Protein AF-A0AAD2V272-F1 (afdb_monomer_lite)

InterPro domains:
  IPR003060 Pyocin S killer protein [PR01300] (137-158)
  IPR003060 Pyocin S killer protein [PR01300] (370-389)
  IPR003060 Pyocin S killer protein [PR01300] (403-424)
  IPR003060 Pyocin S killer protein [PR01300] (425-444)
  IPR003060 Pyocin S killer protein [PR01300] (487-506)
  IPR003615 HNH nuclease [SM00507] (448-502)
  IPR003615 HNH nuclease [cd00085] (466-505)
  IPR016128 Pyosin/cloacin translocation domain [PF06958] (238-373)
  IPR036302 Pyosin/cloacin translocation domain superfamily [SSF69369] (213-402)
  IPR037146 Colicin/pyocin, DNase domain superfamily [G3DSA:3.90.540.10] (374-508)
  IPR044925 His-Me finger superfamily [SSF54060] (374-505)

Structure (mmCIF, N/CA/C/O backbone):
data_AF-A0AAD2V272-F1
#
_entry.id   AF-A0AAD2V272-F1
#
loop_
_atom_site.group_PDB
_atom_site.id
_atom_site.type_symbol
_atom_site.label_atom_id
_atom_site.label_alt_id
_atom_site.label_comp_id
_atom_site.label_asym_id
_atom_site.label_entity_id
_atom_site.label_seq_id
_atom_site.pdbx_PDB_ins_code
_atom_site.Cartn_x
_atom_site.Cartn_y
_atom_site.Cartn_z
_atom_site.occupancy
_atom_site.B_iso_or_equiv
_atom_site.auth_seq_id
_atom_site.auth_comp_id
_atom_site.auth_asym_id
_atom_site.auth_atom_id
_atom_site.pdbx_PDB_model_num
ATOM 1 N N . MET A 1 1 ? -42.514 -64.499 98.271 1.00 56.19 1 MET A N 1
ATOM 2 C CA . MET A 1 1 ? -41.423 -64.751 97.302 1.00 56.19 1 MET A CA 1
ATOM 3 C C . MET A 1 1 ? -41.951 -64.963 95.883 1.00 56.19 1 MET A C 1
ATOM 5 O O . MET A 1 1 ? -41.380 -64.398 94.965 1.00 56.19 1 MET A O 1
ATOM 9 N N . GLU A 1 2 ? -43.059 -65.684 95.689 1.00 55.78 2 GLU A N 1
ATOM 10 C CA . GLU A 1 2 ? -43.613 -65.995 94.355 1.00 55.78 2 GLU A CA 1
ATOM 11 C C . GLU A 1 2 ? -44.239 -64.784 93.624 1.00 55.78 2 GLU A C 1
ATOM 13 O O . GLU A 1 2 ? -43.937 -64.548 92.457 1.00 55.78 2 GLU A O 1
ATOM 18 N N . ASN A 1 3 ? -44.965 -63.909 94.336 1.00 53.78 3 ASN A N 1
ATOM 19 C CA . ASN A 1 3 ? -45.554 -62.686 93.753 1.00 53.78 3 ASN A CA 1
ATOM 20 C C . ASN A 1 3 ? -44.524 -61.643 93.267 1.00 53.78 3 ASN A C 1
ATOM 22 O O . ASN A 1 3 ? -44.801 -60.905 92.327 1.00 53.78 3 ASN A O 1
ATOM 26 N N . LEU A 1 4 ? -43.330 -61.580 93.871 1.00 57.03 4 LEU A N 1
ATOM 27 C CA . LEU A 1 4 ? -42.259 -60.667 93.433 1.00 57.03 4 LEU A CA 1
ATOM 28 C C . LEU A 1 4 ? -41.545 -61.180 92.173 1.00 57.03 4 LEU A C 1
ATOM 30 O O . LEU A 1 4 ? -41.064 -60.383 91.372 1.00 57.03 4 LEU A O 1
ATOM 34 N N . ARG A 1 5 ? -41.507 -62.504 91.977 1.00 60.62 5 ARG A N 1
ATOM 35 C CA . ARG A 1 5 ? -40.898 -63.140 90.804 1.00 60.62 5 ARG A CA 1
ATOM 36 C C . ARG A 1 5 ? -41.785 -62.996 89.563 1.00 60.62 5 ARG A C 1
ATOM 38 O O . ARG A 1 5 ? -41.278 -62.650 88.504 1.00 60.62 5 ARG A O 1
ATOM 45 N N . LEU A 1 6 ? -43.102 -63.144 89.727 1.00 60.69 6 LEU A N 1
ATOM 46 C CA . LEU A 1 6 ? -44.090 -62.911 88.664 1.00 60.69 6 LEU A CA 1
ATOM 47 C C . LEU A 1 6 ? -44.129 -61.441 88.208 1.00 60.69 6 LEU A C 1
ATOM 49 O O . LEU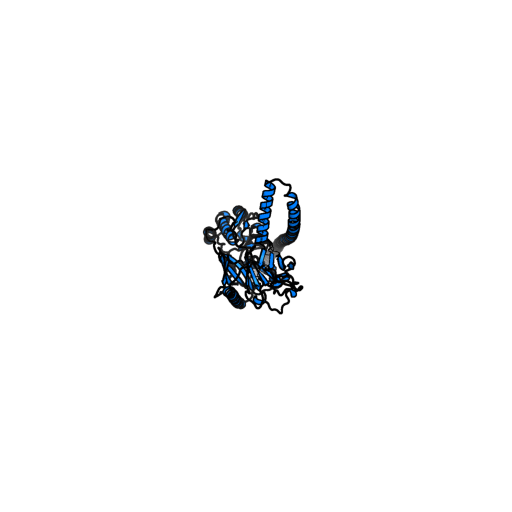 A 1 6 ? -44.208 -61.172 87.014 1.00 60.69 6 LEU A O 1
ATOM 53 N N . ALA A 1 7 ? -44.003 -60.486 89.136 1.00 58.88 7 ALA A N 1
ATOM 54 C CA . ALA A 1 7 ? -43.936 -59.063 88.794 1.00 58.88 7 ALA A CA 1
ATOM 55 C C . ALA A 1 7 ? -42.651 -58.697 88.023 1.00 58.88 7 ALA A C 1
ATOM 57 O O . ALA A 1 7 ? -42.701 -57.901 87.089 1.00 58.88 7 ALA A O 1
ATOM 58 N N . ALA A 1 8 ? -41.507 -59.296 88.377 1.00 63.53 8 ALA A N 1
ATOM 59 C CA . ALA A 1 8 ? -40.249 -59.095 87.656 1.00 63.53 8 ALA A CA 1
ATOM 60 C C . ALA A 1 8 ? -40.278 -59.712 86.244 1.00 63.53 8 ALA A C 1
ATOM 62 O O . ALA A 1 8 ? -39.782 -59.100 85.300 1.00 63.53 8 ALA A O 1
ATOM 63 N N . GLU A 1 9 ? -40.898 -60.885 86.082 1.00 70.81 9 GLU A N 1
ATOM 64 C CA . GLU A 1 9 ? -41.094 -61.509 84.767 1.00 70.81 9 GLU A CA 1
ATOM 65 C C . GLU A 1 9 ? -42.039 -60.696 83.870 1.00 70.81 9 GLU A C 1
ATOM 67 O O . GLU A 1 9 ? -41.784 -60.582 82.672 1.00 70.81 9 GLU A O 1
ATOM 72 N N . GLU A 1 10 ? -43.084 -60.081 84.429 1.00 66.25 10 GLU A N 1
ATOM 73 C CA . GLU A 1 10 ? -43.990 -59.215 83.665 1.00 66.25 10 GLU A CA 1
ATOM 74 C C . GLU A 1 10 ? -43.302 -57.913 83.222 1.00 66.25 10 GLU A C 1
ATOM 76 O O . GLU A 1 10 ? -43.437 -57.502 82.070 1.00 66.25 10 GLU A O 1
ATOM 81 N N . VAL A 1 11 ? -42.483 -57.299 84.084 1.00 69.94 11 VAL A N 1
ATOM 82 C CA . VAL A 1 11 ? -41.683 -56.115 83.716 1.00 69.94 11 VAL A CA 1
ATOM 83 C C . VAL A 1 11 ? -40.680 -56.443 82.607 1.00 69.94 11 VAL A C 1
ATOM 85 O O . VAL A 1 11 ? -40.532 -55.660 81.666 1.00 69.94 11 VAL A O 1
ATOM 88 N N . GLU A 1 12 ? -40.030 -57.607 82.662 1.00 67.94 12 GLU A N 1
ATOM 89 C CA . GLU A 1 12 ? -39.089 -58.025 81.619 1.00 67.94 12 GLU A CA 1
ATOM 90 C C . GLU A 1 12 ? -39.809 -58.354 80.299 1.00 67.94 12 GLU A C 1
ATOM 92 O O . GLU A 1 12 ? -39.348 -57.959 79.226 1.00 67.94 12 GLU A O 1
ATOM 97 N N . ARG A 1 13 ? -41.000 -58.970 80.349 1.00 69.44 13 ARG A N 1
ATOM 98 C CA . ARG A 1 13 ? -41.843 -59.175 79.156 1.00 69.44 13 ARG A CA 1
ATOM 99 C C . ARG A 1 13 ? -42.262 -57.855 78.513 1.00 69.44 13 ARG A C 1
ATOM 101 O O . ARG A 1 13 ? -42.159 -57.722 77.293 1.00 69.44 13 ARG A O 1
ATOM 108 N N . GLN A 1 14 ? -42.674 -56.871 79.312 1.00 62.75 14 GLN A N 1
ATOM 109 C CA . GLN A 1 14 ? -43.023 -55.533 78.823 1.00 62.75 14 GLN A CA 1
ATOM 110 C C . GLN A 1 14 ? -41.809 -54.807 78.233 1.00 62.75 14 GLN A C 1
ATOM 112 O O . GLN A 1 14 ? -41.917 -54.151 77.196 1.00 62.75 14 GLN A O 1
ATOM 117 N N . ARG A 1 15 ? -40.622 -54.964 78.833 1.00 69.75 15 ARG A N 1
ATOM 118 C CA . ARG A 1 15 ? -39.374 -54.406 78.298 1.00 69.75 15 ARG A CA 1
ATOM 119 C C . ARG A 1 15 ? -39.025 -54.999 76.931 1.00 69.75 15 ARG A C 1
ATOM 121 O O . ARG A 1 15 ? -38.669 -54.247 76.024 1.00 69.75 15 ARG A O 1
ATOM 128 N N . ILE A 1 16 ? -39.167 -56.315 76.767 1.00 72.50 16 ILE A N 1
ATOM 129 C CA . ILE A 1 16 ? -38.915 -57.010 75.496 1.00 72.50 16 ILE A CA 1
ATOM 130 C C . ILE A 1 16 ? -39.931 -56.582 74.424 1.00 72.50 16 ILE A C 1
ATOM 132 O O . ILE A 1 16 ? -39.543 -56.309 73.287 1.00 72.50 16 ILE A O 1
ATOM 136 N N . LEU A 1 17 ? -41.215 -56.466 74.777 1.00 63.31 17 LEU A N 1
ATOM 137 C CA . LEU A 1 17 ? -42.268 -55.986 73.871 1.00 63.31 17 LEU A CA 1
ATOM 138 C C . LEU A 1 17 ? -42.027 -54.540 73.414 1.00 63.31 17 LEU A C 1
ATOM 140 O O . LEU A 1 17 ? -42.060 -54.266 72.214 1.00 63.31 17 LEU A O 1
ATOM 144 N N . ASN A 1 18 ? -41.691 -53.639 74.339 1.00 55.66 18 ASN A N 1
ATOM 145 C CA . ASN A 1 18 ? -41.392 -52.243 74.017 1.00 55.66 18 ASN A CA 1
ATOM 146 C C . ASN A 1 18 ? -40.125 -52.099 73.161 1.00 55.66 18 ASN A C 1
ATOM 148 O O . ASN A 1 18 ? -40.110 -51.305 72.220 1.00 55.66 18 ASN A O 1
ATOM 152 N N . ALA A 1 19 ? -39.081 -52.890 73.429 1.00 64.00 19 ALA A N 1
ATOM 153 C CA . ALA A 1 19 ? -37.872 -52.907 72.605 1.00 64.00 19 ALA A CA 1
ATOM 154 C C . ALA A 1 19 ? -38.156 -53.407 71.178 1.00 64.00 19 ALA A C 1
ATO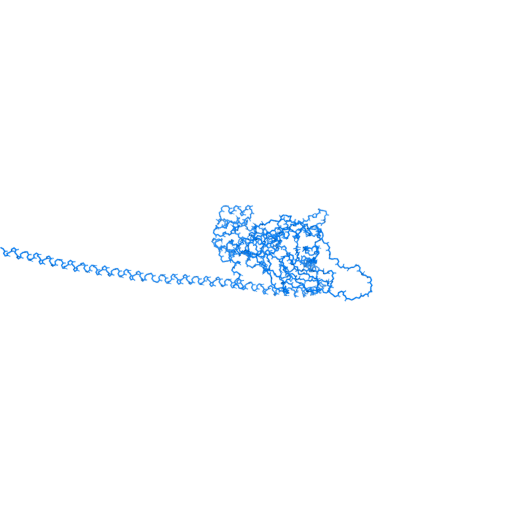M 156 O O . ALA A 1 19 ? -37.621 -52.863 70.211 1.00 64.00 19 ALA A O 1
ATOM 157 N N . ARG A 1 20 ? -39.042 -54.401 71.032 1.00 64.06 20 ARG A N 1
ATOM 158 C CA . ARG A 1 20 ? -39.457 -54.924 69.726 1.00 64.06 20 ARG A CA 1
ATOM 159 C C . ARG A 1 20 ? -40.255 -53.894 68.924 1.00 64.06 20 ARG A C 1
ATOM 161 O O . ARG A 1 20 ? -39.964 -53.704 67.747 1.00 64.06 20 ARG A O 1
ATOM 168 N N . TRP A 1 21 ? -41.191 -53.183 69.552 1.00 48.16 21 TRP A N 1
ATOM 169 C CA . TRP A 1 21 ? -41.924 -52.098 68.890 1.00 48.16 21 TRP A CA 1
ATOM 170 C C . TRP A 1 21 ? -41.030 -50.911 68.525 1.00 48.16 21 TRP A C 1
ATOM 172 O O . TRP A 1 21 ? -41.192 -50.348 67.445 1.00 48.16 21 TRP A O 1
ATOM 182 N N . ALA A 1 22 ? -40.049 -50.563 69.363 1.00 51.25 22 ALA A N 1
ATOM 183 C CA . ALA A 1 22 ? -39.069 -49.527 69.037 1.00 51.25 22 ALA A CA 1
ATOM 184 C C . ALA A 1 22 ? -38.191 -49.917 67.832 1.00 51.25 22 ALA A C 1
ATOM 186 O O . ALA A 1 22 ? -37.941 -49.083 66.962 1.00 51.25 22 ALA A O 1
ATOM 187 N N . ALA A 1 23 ? -37.772 -51.185 67.740 1.00 64.06 23 ALA A N 1
ATOM 188 C CA . ALA A 1 23 ? -37.011 -51.699 66.600 1.00 64.06 23 ALA A CA 1
ATOM 189 C C . ALA A 1 23 ? -37.848 -51.739 65.307 1.00 64.06 23 ALA A C 1
ATOM 191 O O . ALA A 1 23 ? -37.379 -51.305 64.257 1.00 64.06 23 ALA A O 1
ATOM 192 N N . GLU A 1 24 ? -39.105 -52.193 65.380 1.00 63.88 24 GLU A N 1
ATOM 193 C CA . GLU A 1 24 ? -40.027 -52.178 64.234 1.00 63.88 24 GLU A CA 1
ATOM 194 C C . GLU A 1 24 ? -40.341 -50.751 63.761 1.00 63.88 24 GLU A C 1
ATOM 196 O O . GLU A 1 24 ? -40.448 -50.506 62.558 1.00 63.88 24 GLU A O 1
ATOM 201 N N . TRP A 1 25 ? -40.464 -49.794 64.686 1.00 47.00 25 TRP A N 1
ATOM 202 C CA . TRP A 1 25 ? -40.662 -48.385 64.355 1.00 47.00 25 TRP A CA 1
ATOM 203 C C . TRP A 1 25 ? -39.422 -47.778 63.684 1.00 47.00 25 TRP A C 1
ATOM 205 O O . TRP A 1 25 ? -39.548 -47.153 62.632 1.00 47.00 25 TRP A O 1
ATOM 215 N N . ALA A 1 26 ? -38.222 -48.033 64.218 1.00 57.81 26 ALA A N 1
ATOM 216 C CA . ALA A 1 26 ? -36.967 -47.551 63.641 1.00 57.81 26 ALA A CA 1
ATOM 217 C C . ALA A 1 26 ? -36.714 -48.105 62.226 1.00 57.81 26 ALA A C 1
ATOM 219 O O . ALA A 1 26 ? -36.302 -47.356 61.339 1.00 57.81 26 ALA A O 1
ATOM 220 N N . GLU A 1 27 ? -37.017 -49.384 61.981 1.00 65.38 27 GLU A N 1
ATOM 221 C CA . GLU A 1 27 ? -36.860 -49.989 60.652 1.00 65.38 27 GLU A CA 1
ATOM 222 C C . GLU A 1 27 ? -37.877 -49.425 59.646 1.00 65.38 27 GLU A C 1
ATOM 224 O O . GLU A 1 27 ? -37.531 -49.139 58.498 1.00 65.38 27 GLU A O 1
ATOM 229 N N . ARG A 1 28 ? -39.122 -49.161 60.070 1.00 60.97 28 ARG A N 1
ATOM 230 C CA . ARG A 1 28 ? -40.117 -48.477 59.222 1.00 60.97 28 ARG A CA 1
ATOM 231 C C . ARG A 1 28 ? -39.690 -47.056 58.861 1.00 60.97 28 ARG A C 1
ATOM 233 O O . ARG A 1 28 ? -39.880 -46.641 57.716 1.00 60.97 28 ARG A O 1
ATOM 240 N N . GLU A 1 29 ? -39.109 -46.321 59.805 1.00 50.69 29 GLU A N 1
ATOM 241 C CA . GLU A 1 29 ? -38.628 -44.956 59.576 1.00 50.69 29 GLU A CA 1
ATOM 242 C C . GLU A 1 29 ? -37.404 -44.946 58.645 1.00 50.69 29 GLU A C 1
ATOM 244 O O . GLU A 1 29 ? -37.315 -44.115 57.738 1.00 50.69 29 GLU A O 1
ATOM 249 N N . ARG A 1 30 ? -36.506 -45.929 58.787 1.00 64.38 30 ARG A N 1
ATOM 250 C CA . ARG A 1 30 ? -35.370 -46.135 57.882 1.00 64.38 30 ARG A CA 1
ATOM 251 C C . ARG A 1 30 ? -35.830 -46.435 56.454 1.00 64.38 30 ARG A C 1
ATOM 253 O O . ARG A 1 30 ? -35.389 -45.750 55.536 1.00 64.38 30 ARG A O 1
ATOM 260 N N . ILE A 1 31 ? -36.769 -47.366 56.264 1.00 70.12 31 ILE A N 1
ATOM 261 C CA . ILE A 1 31 ? -37.331 -47.691 54.938 1.00 70.12 31 ILE A CA 1
ATOM 262 C C . ILE A 1 31 ? -38.026 -46.468 54.318 1.00 70.12 31 ILE A C 1
ATOM 264 O O . ILE A 1 31 ? -37.907 -46.215 53.116 1.00 70.12 31 ILE A O 1
ATOM 268 N N . ARG A 1 32 ? -38.743 -45.674 55.124 1.00 55.03 32 ARG A N 1
ATOM 269 C CA . ARG A 1 32 ? -39.378 -44.426 54.670 1.00 55.03 32 ARG A CA 1
ATOM 270 C C . ARG A 1 32 ? -38.338 -43.394 54.218 1.00 55.03 32 ARG A C 1
ATOM 272 O O . ARG A 1 32 ? -38.530 -42.758 53.181 1.00 55.03 32 ARG A O 1
ATOM 279 N N . ASN A 1 33 ? -37.243 -43.245 54.960 1.00 52.72 33 ASN A N 1
ATOM 280 C CA . ASN A 1 33 ? -36.159 -42.328 54.610 1.00 52.72 33 ASN A CA 1
ATOM 281 C C . ASN A 1 33 ? -35.384 -42.794 53.373 1.00 52.72 33 ASN A C 1
ATOM 283 O O . ASN A 1 33 ? -35.139 -41.983 52.484 1.00 52.72 33 ASN A O 1
ATOM 287 N N . GLU A 1 34 ? -35.079 -44.088 53.254 1.00 66.12 34 GLU A N 1
ATOM 288 C CA . GLU A 1 34 ? -34.449 -44.668 52.060 1.00 66.12 34 GLU A CA 1
ATOM 289 C C . GLU A 1 34 ? -35.317 -44.448 50.808 1.00 66.12 34 GLU A C 1
ATOM 291 O O . GLU A 1 34 ? -34.803 -44.039 49.766 1.00 66.12 34 GLU A O 1
ATOM 296 N N . ARG A 1 35 ? -36.647 -44.598 50.918 1.00 64.38 35 ARG A N 1
ATOM 297 C CA . ARG A 1 35 ? -37.580 -44.270 49.824 1.00 64.38 35 ARG A CA 1
ATOM 298 C C . ARG A 1 35 ? -37.565 -42.790 49.448 1.00 64.38 35 ARG A C 1
ATOM 300 O O . ARG A 1 35 ? -37.510 -42.488 48.261 1.00 64.38 35 ARG A O 1
ATOM 307 N N . ARG A 1 36 ? -37.561 -41.868 50.420 1.00 49.72 36 ARG A N 1
ATOM 308 C CA . ARG A 1 36 ? -37.464 -40.422 50.134 1.00 49.72 36 ARG A CA 1
ATOM 309 C C . ARG A 1 36 ? -36.148 -40.060 49.453 1.00 49.72 36 ARG A C 1
ATOM 311 O O . ARG A 1 36 ? -36.149 -39.247 48.535 1.00 49.72 36 ARG A O 1
ATOM 318 N N . VAL A 1 37 ? -35.034 -40.657 49.875 1.00 56.91 37 VAL A N 1
ATOM 319 C CA . VAL A 1 37 ? -33.722 -40.433 49.246 1.00 56.91 37 VAL A CA 1
ATOM 320 C C . VAL A 1 37 ? -33.712 -40.972 47.813 1.00 56.91 37 VAL A C 1
ATOM 322 O O . VAL A 1 37 ? -33.253 -40.276 46.909 1.00 56.91 37 VAL A O 1
ATOM 325 N N . ALA A 1 38 ? -34.289 -42.154 47.576 1.00 65.75 38 ALA A N 1
ATOM 326 C CA . ALA A 1 38 ? -34.426 -42.720 46.235 1.00 65.75 38 ALA A CA 1
ATOM 327 C C . ALA A 1 38 ? -35.348 -41.881 45.328 1.00 65.75 38 ALA A C 1
ATOM 329 O O . ALA A 1 38 ? -35.028 -41.669 44.160 1.00 65.75 38 ALA A O 1
ATOM 330 N N . GLU A 1 39 ? -36.456 -41.347 45.851 1.00 57.41 39 GLU A N 1
ATOM 331 C CA . GLU A 1 39 ? -37.351 -40.448 45.109 1.00 57.41 39 GLU A CA 1
ATOM 332 C C . GLU A 1 39 ? -36.678 -39.121 44.750 1.00 57.41 39 GLU A C 1
ATOM 334 O O . GLU A 1 39 ? -36.816 -38.659 43.616 1.00 57.41 39 GLU A O 1
ATOM 339 N N . ILE A 1 40 ? -35.913 -38.530 45.675 1.00 51.03 40 ILE A N 1
ATOM 340 C CA . ILE A 1 40 ? -35.145 -37.303 45.423 1.00 51.03 40 ILE A CA 1
ATOM 341 C C . ILE A 1 40 ? -34.057 -37.562 44.376 1.00 51.03 40 ILE A C 1
ATOM 343 O O . ILE A 1 40 ? -33.918 -36.763 43.453 1.00 51.03 40 ILE A O 1
ATOM 347 N N . ALA A 1 41 ? -33.342 -38.687 44.453 1.00 59.91 41 ALA A N 1
ATOM 348 C CA . ALA A 1 41 ? -32.341 -39.065 43.455 1.00 59.91 41 ALA A CA 1
ATOM 349 C C . ALA A 1 41 ? -32.971 -39.310 42.070 1.00 59.91 41 ALA A C 1
ATOM 351 O O . ALA A 1 41 ? -32.468 -38.815 41.061 1.00 59.91 41 ALA A O 1
ATOM 352 N N . ALA A 1 42 ? -34.118 -39.995 42.010 1.00 63.84 42 ALA A N 1
ATOM 353 C CA . ALA A 1 42 ? -34.855 -40.233 40.769 1.00 63.84 42 ALA A CA 1
ATOM 354 C C . ALA A 1 42 ? -35.468 -38.947 40.186 1.00 63.84 42 ALA A C 1
ATOM 356 O O . ALA A 1 42 ? -35.604 -38.809 38.970 1.00 63.84 42 ALA A O 1
ATOM 357 N N . TRP A 1 43 ? -35.872 -37.996 41.031 1.00 55.94 43 TRP A N 1
ATOM 358 C CA . TRP A 1 43 ? -36.306 -36.670 40.596 1.00 55.94 43 TRP A CA 1
ATOM 359 C C . TRP A 1 43 ? -35.118 -35.843 40.087 1.00 55.94 43 TRP A C 1
ATOM 361 O O . TRP A 1 43 ? -35.189 -35.305 38.987 1.00 55.94 43 TRP A O 1
ATOM 371 N N . GLN A 1 44 ? -33.987 -35.826 40.799 1.00 48.78 44 GLN A N 1
ATOM 372 C CA . GLN A 1 44 ? -32.766 -35.148 40.353 1.00 48.78 44 GLN A CA 1
ATOM 373 C C . GLN A 1 44 ? -32.269 -35.690 39.008 1.00 48.78 44 GLN A C 1
ATOM 375 O O . GLN A 1 44 ? -31.962 -34.890 38.128 1.00 48.78 44 GLN A O 1
ATOM 380 N N . GLN A 1 45 ? -32.269 -37.011 38.794 1.00 56.22 45 GLN A N 1
ATOM 381 C CA . GLN A 1 45 ? -31.931 -37.610 37.494 1.00 56.22 45 GLN A CA 1
ATOM 382 C C . GLN A 1 45 ? -32.919 -37.203 36.387 1.00 56.22 45 GLN A C 1
ATOM 384 O O . GLN A 1 45 ? -32.489 -36.819 35.301 1.00 56.22 45 GLN A O 1
ATOM 389 N N . ARG A 1 46 ? -34.232 -37.188 36.671 1.00 56.97 46 ARG A N 1
ATOM 390 C CA . ARG A 1 46 ? -35.270 -36.752 35.715 1.00 56.97 46 ARG A CA 1
ATOM 391 C C . ARG A 1 46 ? -35.203 -35.269 35.351 1.00 56.97 46 ARG A C 1
ATOM 393 O O . ARG A 1 46 ? -35.624 -34.918 34.259 1.00 56.97 46 ARG A O 1
ATOM 400 N N . VAL A 1 47 ? -34.701 -34.405 36.232 1.00 48.81 47 VAL A N 1
ATOM 401 C CA . VAL A 1 47 ? -34.621 -32.951 35.987 1.00 48.81 47 VAL A CA 1
ATOM 402 C C . VAL A 1 47 ? -33.273 -32.540 35.376 1.00 48.81 47 VAL A C 1
ATOM 404 O O . VAL A 1 47 ? -33.214 -31.569 34.625 1.00 48.81 47 VAL A O 1
ATOM 407 N N . THR A 1 48 ? -32.189 -33.274 35.653 1.00 48.44 48 THR A N 1
ATOM 408 C CA . THR A 1 48 ? -30.837 -32.963 35.143 1.00 48.44 48 THR A CA 1
ATOM 409 C C . THR A 1 48 ? -30.547 -33.546 33.760 1.00 48.44 48 THR A C 1
ATOM 411 O O . THR A 1 48 ? -29.915 -32.869 32.955 1.00 48.44 48 THR A O 1
ATOM 414 N N . HIS A 1 49 ? -31.020 -34.759 33.445 1.00 53.16 49 HIS A N 1
ATOM 415 C CA . HIS A 1 49 ? -30.740 -35.399 32.149 1.00 53.16 49 HIS A CA 1
ATOM 416 C C . HIS A 1 49 ? -31.393 -34.693 30.941 1.00 53.16 49 HIS A C 1
ATOM 418 O O . HIS A 1 49 ? -30.706 -34.515 29.934 1.00 53.16 49 HIS A O 1
ATOM 424 N N . PRO A 1 50 ? -32.659 -34.227 31.001 1.00 50.38 50 PRO A N 1
ATOM 425 C CA . PRO A 1 50 ? -33.260 -33.485 29.894 1.00 50.38 50 PRO A CA 1
ATOM 426 C C . PRO A 1 50 ? -32.631 -32.102 29.712 1.00 50.38 50 PRO A C 1
ATOM 428 O O . PRO A 1 50 ? -32.309 -31.748 28.591 1.00 50.38 50 PRO A O 1
ATOM 431 N N . ARG A 1 51 ? -32.363 -31.358 30.799 1.00 45.41 51 ARG A N 1
ATOM 432 C CA . ARG A 1 51 ? -31.769 -30.008 30.720 1.00 45.41 51 ARG A CA 1
ATOM 433 C C . ARG A 1 51 ? -30.368 -30.003 30.106 1.00 45.41 51 ARG A C 1
ATOM 435 O O . ARG A 1 51 ? -30.086 -29.182 29.250 1.00 45.41 51 ARG A O 1
ATOM 442 N N . LEU A 1 52 ? -29.506 -30.952 30.476 1.00 49.88 52 LEU A N 1
ATOM 443 C CA . LEU A 1 52 ? -28.155 -31.040 29.903 1.00 49.88 52 LEU A CA 1
ATOM 444 C C . LEU A 1 52 ? -28.151 -31.477 28.428 1.00 49.88 52 LEU A C 1
ATOM 446 O O . LEU A 1 52 ? -27.213 -31.150 27.710 1.00 49.88 52 LEU A O 1
ATOM 450 N N . THR A 1 53 ? -29.175 -32.206 27.970 1.00 50.81 53 THR A N 1
ATOM 451 C CA . THR A 1 53 ? -29.273 -32.670 26.576 1.00 50.81 53 THR A CA 1
ATOM 452 C C . THR A 1 53 ? -29.978 -31.662 25.672 1.00 50.81 53 THR A C 1
ATOM 454 O O . THR A 1 53 ? -29.542 -31.497 24.538 1.00 50.81 53 THR A O 1
ATOM 457 N N . THR A 1 54 ? -30.986 -30.930 26.163 1.00 51.34 54 THR A N 1
ATOM 458 C CA . THR A 1 54 ? -31.623 -29.831 25.419 1.00 51.34 54 THR A CA 1
ATOM 459 C C . THR A 1 54 ? -30.744 -28.591 25.358 1.00 51.34 54 THR A C 1
ATOM 461 O O . THR A 1 54 ? -30.598 -28.046 24.275 1.00 51.34 54 THR A O 1
ATOM 464 N N . ASP A 1 55 ? -30.078 -28.195 26.449 1.00 52.72 55 ASP A N 1
ATOM 465 C CA . ASP A 1 55 ? -29.224 -26.998 26.444 1.00 52.72 55 ASP A CA 1
ATOM 466 C C . ASP A 1 55 ? -27.964 -27.224 25.599 1.00 52.72 55 ASP A C 1
ATOM 468 O O . ASP A 1 55 ? -27.532 -26.332 24.875 1.00 52.72 55 ASP A O 1
ATOM 472 N N . ALA A 1 56 ? -27.389 -28.434 25.629 1.00 49.75 56 ALA A N 1
ATOM 473 C CA . ALA A 1 56 ? -26.279 -28.778 24.749 1.00 49.75 56 ALA A CA 1
ATOM 474 C C . ALA A 1 56 ? -26.739 -28.885 23.290 1.00 49.75 56 ALA A C 1
ATOM 476 O O . ALA A 1 56 ? -26.065 -28.346 22.423 1.00 49.75 56 ALA A O 1
ATOM 477 N N . ALA A 1 57 ? -27.871 -29.537 22.994 1.00 51.62 57 ALA A N 1
ATOM 478 C CA . ALA A 1 57 ? -28.374 -29.645 21.623 1.00 51.62 57 ALA A CA 1
ATOM 479 C C . ALA A 1 57 ? -28.797 -28.287 21.044 1.00 51.62 57 ALA A C 1
ATOM 481 O O . ALA A 1 57 ? -28.502 -28.028 19.885 1.00 51.62 57 ALA A O 1
ATOM 482 N N . GLU A 1 58 ? -29.417 -27.401 21.827 1.00 51.53 58 GLU A N 1
ATOM 483 C CA . GLU A 1 58 ? -29.717 -26.025 21.416 1.00 51.53 58 GLU A CA 1
ATOM 484 C C . GLU A 1 58 ? -28.443 -25.194 21.264 1.00 51.53 58 GLU A C 1
ATOM 486 O O . GLU A 1 58 ? -28.325 -24.469 20.285 1.00 51.53 58 GLU A O 1
ATOM 491 N N . GLN A 1 59 ? -27.444 -25.333 22.142 1.00 49.97 59 GLN A N 1
ATOM 492 C CA . GLN A 1 59 ? -26.143 -24.680 21.950 1.00 49.97 59 GLN A CA 1
ATOM 493 C C . GLN A 1 59 ? -25.406 -25.202 20.716 1.00 49.97 59 GLN A C 1
ATOM 495 O O . GLN A 1 59 ? -24.810 -24.409 19.995 1.00 49.97 59 GLN A O 1
ATOM 500 N N . TRP A 1 60 ? -25.454 -26.507 20.446 1.00 46.44 60 TRP A N 1
ATOM 501 C CA . TRP A 1 60 ? -24.909 -27.097 19.226 1.00 46.44 60 TRP A CA 1
ATOM 502 C C . TRP A 1 60 ? -25.684 -26.629 18.001 1.00 46.44 60 TRP A C 1
ATOM 504 O O . TRP A 1 60 ? -25.045 -26.277 17.025 1.00 46.44 60 TRP A O 1
ATOM 514 N N . ARG A 1 61 ? -27.017 -26.534 18.057 1.00 51.75 61 ARG A N 1
ATOM 515 C CA . ARG A 1 61 ? -27.842 -26.044 16.947 1.00 51.75 61 ARG A CA 1
ATOM 516 C C . ARG A 1 61 ? -27.646 -24.552 16.695 1.00 51.75 61 ARG A C 1
ATOM 518 O O . ARG A 1 61 ? -27.541 -24.170 15.547 1.00 51.75 61 ARG A O 1
ATOM 525 N N . ILE A 1 62 ? -27.538 -23.724 17.734 1.00 51.44 62 ILE A N 1
ATOM 526 C CA . ILE A 1 62 ? -27.214 -22.292 17.616 1.00 51.44 62 ILE A CA 1
ATOM 527 C C . ILE A 1 62 ? -25.793 -22.122 17.083 1.00 51.44 62 ILE A C 1
ATOM 529 O O . ILE A 1 62 ? -25.557 -21.261 16.248 1.00 51.44 62 ILE A O 1
ATOM 533 N N . LYS A 1 63 ? -24.840 -22.943 17.538 1.00 44.75 63 LYS A N 1
ATOM 534 C CA . LYS A 1 63 ? -23.459 -22.907 17.054 1.00 44.75 63 LYS A CA 1
ATOM 535 C C . LYS A 1 63 ? -23.349 -23.393 15.611 1.00 44.75 63 LYS A C 1
ATOM 537 O O . LYS A 1 63 ? -22.575 -22.813 14.871 1.00 44.75 63 LYS A O 1
ATOM 542 N N . ASP A 1 64 ? -24.113 -24.406 15.219 1.00 45.00 64 ASP A N 1
ATOM 543 C CA . ASP A 1 64 ? -24.191 -24.938 13.854 1.00 45.00 64 ASP A CA 1
ATOM 544 C C . ASP A 1 64 ? -24.950 -23.977 12.926 1.00 45.00 64 ASP A C 1
ATOM 546 O O . ASP A 1 64 ? -24.489 -23.706 11.828 1.00 45.00 64 ASP A O 1
ATOM 550 N N . GLU A 1 65 ? -26.034 -23.345 13.389 1.00 46.88 65 GLU A N 1
ATOM 551 C CA . GLU A 1 65 ? -26.730 -22.246 12.696 1.00 46.88 65 GLU A CA 1
ATOM 552 C C . GLU A 1 65 ? -25.828 -21.007 12.554 1.00 46.88 65 GLU A C 1
ATOM 554 O O . GLU A 1 65 ? -25.848 -20.350 11.520 1.00 46.88 65 GLU A O 1
ATOM 559 N N . GLN A 1 66 ? -24.994 -20.693 13.552 1.00 44.34 66 GLN A N 1
ATOM 560 C CA . GLN A 1 66 ? -23.986 -19.631 13.458 1.00 44.34 66 GLN A CA 1
ATOM 561 C C . GLN A 1 66 ? -22.836 -20.008 12.525 1.00 44.34 66 GLN A C 1
ATOM 563 O O . GLN A 1 66 ? -22.419 -19.165 11.741 1.00 44.34 66 GLN A O 1
ATOM 568 N N . LEU A 1 67 ? -22.354 -21.255 12.564 1.00 40.53 67 LEU A N 1
ATOM 569 C CA . LEU A 1 67 ? -21.301 -21.742 11.673 1.00 40.53 67 LEU A CA 1
ATOM 570 C C . LEU A 1 67 ? -21.788 -21.743 10.223 1.00 40.53 67 LEU A C 1
ATOM 572 O O . LEU A 1 67 ? -21.108 -21.224 9.354 1.00 40.53 67 LEU A O 1
ATOM 576 N N . THR A 1 68 ? -23.001 -22.239 9.977 1.00 41.16 68 THR A N 1
ATOM 577 C CA . THR A 1 68 ? -23.632 -22.240 8.651 1.00 41.16 68 THR A CA 1
ATOM 578 C C . THR A 1 68 ? -23.985 -20.831 8.183 1.00 41.16 68 THR A C 1
ATOM 580 O O . THR A 1 68 ? -23.877 -20.552 6.993 1.00 41.16 68 THR A O 1
ATOM 583 N N . PHE A 1 69 ? -24.346 -19.909 9.082 1.00 40.19 69 PHE A N 1
ATOM 584 C CA . PHE A 1 69 ? -24.509 -18.492 8.746 1.00 40.19 69 PHE A CA 1
ATOM 585 C C . PHE A 1 69 ? -23.167 -17.813 8.429 1.00 40.19 69 PHE A C 1
ATOM 587 O O . PHE A 1 69 ? -23.089 -17.063 7.460 1.00 40.19 69 PHE A O 1
ATOM 594 N N . GLU A 1 70 ? -22.103 -18.083 9.190 1.00 42.47 70 GLU A N 1
ATOM 595 C CA . GLU A 1 70 ? -20.743 -17.588 8.928 1.00 42.47 70 GLU A CA 1
ATOM 596 C C . GLU A 1 70 ? -20.168 -18.164 7.630 1.00 42.47 70 GLU A C 1
ATOM 598 O O . GLU A 1 70 ? -19.589 -17.420 6.843 1.00 42.47 70 GLU A O 1
ATOM 603 N N . GLU A 1 71 ? -20.373 -19.453 7.366 1.00 45.94 71 GLU A N 1
ATOM 604 C CA . GLU A 1 71 ? -19.996 -20.127 6.124 1.00 45.94 71 GLU A CA 1
ATOM 605 C C . GLU A 1 71 ? -20.805 -19.588 4.948 1.00 45.94 71 GLU A C 1
ATOM 607 O O . GLU A 1 71 ? -20.219 -19.235 3.934 1.00 45.94 71 GLU A O 1
ATOM 612 N N . ALA A 1 72 ? -22.125 -19.431 5.074 1.00 43.72 72 ALA A N 1
ATOM 613 C CA . ALA A 1 72 ? -22.953 -18.829 4.030 1.00 43.72 72 ALA A CA 1
ATOM 614 C C . ALA A 1 72 ? -22.567 -17.367 3.767 1.00 43.72 72 ALA A C 1
ATOM 616 O O . ALA A 1 72 ? -22.587 -16.918 2.623 1.00 43.72 72 ALA A O 1
ATOM 617 N N . LYS A 1 73 ? -22.169 -16.624 4.805 1.00 42.44 73 LYS A N 1
ATOM 618 C CA . LYS A 1 73 ? -21.664 -15.252 4.702 1.00 42.44 73 LYS A CA 1
ATOM 619 C C . LYS A 1 73 ? -20.281 -15.219 4.048 1.00 42.44 73 LYS A C 1
ATOM 621 O O . LYS A 1 73 ? -20.056 -14.386 3.177 1.00 42.44 73 LYS A O 1
ATOM 626 N N . TRP A 1 74 ? -19.377 -16.133 4.398 1.00 44.69 74 TRP A N 1
ATOM 627 C CA . TRP A 1 74 ? -18.073 -16.283 3.746 1.00 44.69 74 TRP A CA 1
ATOM 628 C C . TRP A 1 74 ? -18.231 -16.685 2.281 1.00 44.69 74 TRP A C 1
ATOM 630 O O . TRP A 1 74 ? -17.658 -16.035 1.421 1.00 44.69 74 TRP A O 1
ATOM 640 N N . GLN A 1 75 ? -19.089 -17.658 1.980 1.00 43.97 75 GLN A N 1
ATOM 641 C CA . GLN A 1 75 ? -19.449 -18.060 0.620 1.00 43.97 75 GLN A CA 1
ATOM 642 C C . GLN A 1 75 ? -20.102 -16.909 -0.146 1.00 43.97 75 GLN A C 1
ATOM 644 O O . GLN A 1 75 ? -19.809 -16.725 -1.317 1.00 43.97 75 GLN A O 1
ATOM 649 N N . PHE A 1 76 ? -20.937 -16.087 0.495 1.00 42.78 76 PHE A N 1
ATOM 650 C CA . PHE A 1 76 ? -21.494 -14.880 -0.115 1.00 42.78 76 PHE A CA 1
ATOM 651 C C . PHE A 1 76 ? -20.407 -13.848 -0.447 1.00 42.78 76 PHE A C 1
ATOM 653 O O . PHE A 1 76 ? -20.450 -13.259 -1.523 1.00 42.78 76 PHE A O 1
ATOM 660 N N . TYR A 1 77 ? -19.424 -13.633 0.433 1.00 44.84 77 TYR A N 1
ATOM 661 C CA . TYR A 1 77 ? -18.324 -12.692 0.193 1.00 44.84 77 TYR A CA 1
ATOM 662 C C . TYR A 1 77 ? -17.277 -13.220 -0.789 1.00 44.84 77 TYR A C 1
ATOM 664 O O . TYR A 1 77 ? -16.813 -12.454 -1.622 1.00 44.84 77 TYR A O 1
ATOM 672 N N . GLU A 1 78 ? -16.948 -14.508 -0.745 1.00 46.00 78 GLU A N 1
ATOM 673 C CA . GLU A 1 78 ? -16.062 -15.177 -1.698 1.00 46.00 78 GLU A CA 1
ATOM 674 C C . GLU A 1 78 ? -16.739 -15.282 -3.067 1.00 46.00 78 GLU A C 1
ATOM 676 O O . GLU A 1 78 ? -16.125 -14.982 -4.082 1.00 46.00 78 GLU A O 1
ATOM 681 N N . SER A 1 79 ? -18.043 -15.575 -3.109 1.00 45.94 79 SER A N 1
ATOM 682 C CA . SER A 1 79 ? -18.854 -15.466 -4.323 1.00 45.94 79 SER A CA 1
ATOM 683 C C . SER A 1 79 ? -18.904 -14.026 -4.815 1.00 45.94 79 SER A C 1
ATOM 685 O O . SER A 1 79 ? -18.726 -13.808 -6.003 1.00 45.94 79 SER A O 1
ATOM 687 N N . LYS A 1 80 ? -19.049 -13.021 -3.941 1.00 44.72 80 LYS A N 1
ATOM 688 C CA . LYS A 1 80 ? -18.906 -11.615 -4.342 1.00 44.72 80 LYS A CA 1
ATOM 689 C C . LYS A 1 80 ? -17.503 -11.290 -4.844 1.00 44.72 80 LYS A C 1
ATOM 691 O O . LYS A 1 80 ? -17.410 -10.496 -5.770 1.00 44.72 80 LYS A O 1
ATOM 696 N N . ARG A 1 81 ? -16.440 -11.873 -4.279 1.00 50.97 81 ARG A N 1
ATOM 697 C CA . ARG A 1 81 ? -15.054 -11.695 -4.735 1.00 50.97 81 ARG A CA 1
ATOM 698 C C . ARG A 1 81 ? -14.869 -12.297 -6.121 1.00 50.97 81 ARG A C 1
ATOM 700 O O . ARG A 1 81 ? -14.398 -11.600 -7.002 1.00 50.97 81 ARG A O 1
ATOM 707 N N . LEU A 1 82 ? -15.317 -13.534 -6.326 1.00 49.03 82 LEU A N 1
ATOM 708 C CA . LEU A 1 82 ? -15.273 -14.243 -7.605 1.00 49.03 82 LEU A CA 1
ATOM 709 C C . LEU A 1 82 ? -16.149 -13.559 -8.658 1.00 49.03 82 LEU A C 1
ATOM 711 O O . LEU A 1 82 ? -15.693 -13.339 -9.769 1.00 49.03 82 LEU A O 1
ATOM 715 N N . ILE A 1 83 ? -17.365 -13.136 -8.303 1.00 48.81 83 ILE A N 1
ATOM 716 C CA . ILE A 1 83 ? -18.244 -12.347 -9.177 1.00 48.81 83 ILE A CA 1
ATOM 717 C C . ILE A 1 83 ? -17.602 -10.993 -9.480 1.00 48.81 83 ILE A C 1
ATOM 719 O O . ILE A 1 83 ? -17.683 -10.545 -10.613 1.00 48.81 83 ILE A O 1
ATOM 723 N N . ALA A 1 84 ? -16.951 -10.335 -8.517 1.00 46.59 84 ALA A N 1
ATOM 724 C CA . ALA A 1 84 ? -16.232 -9.087 -8.758 1.00 46.59 84 ALA A CA 1
ATOM 725 C C . ALA A 1 84 ? -14.986 -9.300 -9.625 1.00 46.59 84 ALA A C 1
ATOM 727 O O . ALA A 1 84 ? -14.691 -8.444 -10.445 1.00 46.59 84 ALA A O 1
ATOM 728 N N . GLU A 1 85 ? -14.279 -10.420 -9.488 1.00 46.50 85 GLU A N 1
ATOM 729 C CA . GLU A 1 85 ? -13.100 -10.789 -10.275 1.00 46.50 85 GLU A CA 1
ATOM 730 C C . GLU A 1 85 ? -13.481 -11.161 -11.715 1.00 46.50 85 GLU A C 1
ATOM 732 O O . GLU A 1 85 ? -12.870 -10.690 -12.673 1.00 46.50 85 GLU A O 1
ATOM 737 N N . GLU A 1 86 ? -14.560 -11.919 -11.888 1.00 46.28 86 GLU A N 1
ATOM 738 C CA . GLU A 1 86 ? -15.097 -12.317 -13.187 1.00 46.28 86 GLU A CA 1
ATOM 739 C C . GLU A 1 86 ? -15.794 -11.140 -13.885 1.00 46.28 86 GLU A C 1
ATOM 741 O O . GLU A 1 86 ? -15.537 -10.885 -15.061 1.00 46.28 86 GLU A O 1
ATOM 746 N N . ALA A 1 87 ? -16.564 -10.329 -13.150 1.00 46.72 87 ALA A N 1
ATOM 747 C CA . ALA A 1 87 ? -17.086 -9.056 -13.641 1.00 46.72 87 ALA A CA 1
ATOM 748 C C . ALA A 1 87 ? -15.965 -8.047 -13.906 1.00 46.72 87 ALA A C 1
ATOM 750 O O . ALA A 1 87 ? -16.124 -7.216 -14.789 1.00 46.72 87 ALA A O 1
ATOM 751 N N . LYS A 1 88 ? -14.826 -8.112 -13.201 1.00 48.56 88 LYS A N 1
ATOM 752 C CA . LYS A 1 88 ? -13.639 -7.289 -13.476 1.00 48.56 88 LYS A CA 1
ATOM 753 C C . LYS A 1 88 ? -12.984 -7.718 -14.780 1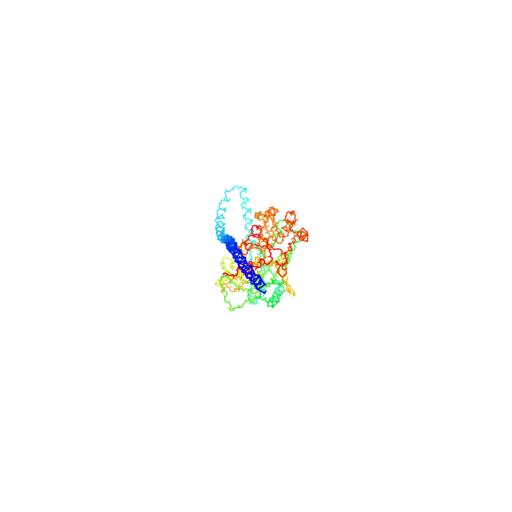.00 48.56 88 LYS A C 1
ATOM 755 O O . LYS A 1 88 ? -12.660 -6.844 -15.573 1.00 48.56 88 LYS A O 1
ATOM 760 N N . LEU A 1 89 ? -12.821 -9.015 -15.036 1.00 48.88 89 LEU A N 1
ATOM 761 C CA . LEU A 1 89 ? -12.286 -9.525 -16.303 1.00 48.88 89 LEU A CA 1
ATOM 762 C C . LEU A 1 89 ? -13.230 -9.229 -17.473 1.00 48.88 89 LEU A C 1
ATOM 764 O O . LEU A 1 89 ? -12.773 -8.772 -18.519 1.00 48.88 89 LEU A O 1
ATOM 768 N N . GLN A 1 90 ? -14.538 -9.404 -17.275 1.00 45.75 90 GLN A N 1
ATOM 769 C CA . GLN A 1 90 ? -15.550 -9.046 -18.266 1.00 45.75 90 GLN A CA 1
ATOM 770 C C . GLN A 1 90 ? -15.624 -7.535 -18.469 1.00 45.75 90 GLN A C 1
ATOM 772 O O . GLN A 1 90 ? -15.573 -7.109 -19.608 1.00 45.75 90 GLN A O 1
ATOM 777 N N . GLN A 1 91 ? -15.621 -6.701 -17.425 1.00 46.31 91 GLN A N 1
ATOM 778 C CA . GLN A 1 91 ? -15.576 -5.244 -17.582 1.00 46.31 91 GLN A CA 1
ATOM 779 C C . GLN A 1 91 ? -14.263 -4.752 -18.174 1.00 46.31 91 GLN A C 1
ATOM 781 O O . GLN A 1 91 ? -14.291 -3.736 -18.853 1.00 46.31 91 GLN A O 1
ATOM 786 N N . LEU A 1 92 ? -13.115 -5.381 -17.905 1.00 46.62 92 LEU A N 1
ATOM 787 C CA . LEU A 1 92 ? -11.842 -4.994 -18.520 1.00 46.62 92 LEU A CA 1
ATOM 788 C C . LEU A 1 92 ? -11.833 -5.347 -19.998 1.00 46.62 92 LEU A C 1
ATOM 790 O O . LEU A 1 92 ? -11.398 -4.526 -20.798 1.00 46.62 92 LEU A O 1
ATOM 794 N N . GLU A 1 93 ? -12.330 -6.525 -20.362 1.00 44.56 93 GLU A N 1
ATOM 795 C CA . GLU A 1 93 ? -12.379 -6.962 -21.752 1.00 44.56 93 GLU A CA 1
ATOM 796 C C . GLU A 1 93 ? -13.488 -6.244 -22.527 1.00 44.56 93 GLU A C 1
ATOM 798 O O . GLU A 1 93 ? -13.223 -5.711 -23.599 1.00 44.56 93 GLU A O 1
ATOM 803 N N . GLU A 1 94 ? -14.684 -6.102 -21.956 1.00 46.31 94 GLU A N 1
ATOM 804 C CA . GLU A 1 94 ? -15.758 -5.267 -22.491 1.00 46.31 94 GLU A CA 1
ATOM 805 C C . GLU A 1 94 ? -15.326 -3.811 -22.530 1.00 46.31 94 GLU A C 1
ATOM 807 O O . GLU A 1 94 ? -15.465 -3.209 -23.572 1.00 46.31 94 GLU A O 1
ATOM 812 N N . ARG A 1 95 ? -14.708 -3.209 -21.506 1.00 46.25 95 ARG A N 1
ATOM 813 C CA . ARG A 1 95 ? -14.187 -1.836 -21.651 1.00 46.25 95 ARG A CA 1
ATOM 814 C C . ARG A 1 95 ? -13.072 -1.765 -22.672 1.00 46.25 95 ARG A C 1
ATOM 816 O O . ARG A 1 95 ? -13.027 -0.778 -23.382 1.00 46.25 95 ARG A O 1
ATOM 823 N N . ARG A 1 96 ? -12.178 -2.741 -22.799 1.00 47.31 96 ARG A N 1
ATOM 824 C CA . ARG A 1 96 ? -11.136 -2.717 -23.837 1.00 47.31 96 ARG A CA 1
ATOM 825 C C . ARG A 1 96 ? -11.760 -2.752 -25.234 1.00 47.31 96 ARG A C 1
ATOM 827 O O . ARG A 1 96 ? -11.396 -1.940 -26.077 1.00 47.31 96 ARG A O 1
ATOM 834 N N . ILE A 1 97 ? -12.728 -3.641 -25.446 1.00 45.09 97 ILE A N 1
ATOM 835 C CA . ILE A 1 97 ? -13.447 -3.839 -26.711 1.00 45.09 97 ILE A CA 1
ATOM 836 C C . ILE A 1 97 ? -14.387 -2.664 -27.008 1.00 45.09 97 ILE A C 1
ATOM 838 O O . ILE A 1 97 ? -14.350 -2.115 -28.101 1.00 45.09 97 ILE A O 1
ATOM 842 N N . THR A 1 98 ? -15.186 -2.241 -26.037 1.00 39.69 98 THR A N 1
ATOM 843 C CA . THR A 1 98 ? -16.139 -1.130 -26.102 1.00 39.69 98 THR A CA 1
ATOM 844 C C . THR A 1 98 ? -15.416 0.208 -26.200 1.00 39.69 98 THR A C 1
ATOM 846 O O . THR A 1 98 ? -15.787 1.000 -27.041 1.00 39.69 98 THR A O 1
ATOM 849 N N . THR A 1 99 ? -14.311 0.454 -25.488 1.00 45.59 99 THR A N 1
ATOM 850 C CA . THR A 1 99 ? -13.528 1.699 -25.661 1.00 45.59 99 THR A CA 1
ATOM 851 C C . THR A 1 99 ? -12.874 1.757 -27.041 1.00 45.59 99 THR A C 1
ATOM 853 O O . THR A 1 99 ? -12.796 2.833 -27.620 1.00 45.59 99 THR A O 1
ATOM 856 N N . GLU A 1 100 ? -12.423 0.627 -27.595 1.00 47.12 100 GLU A N 1
ATOM 857 C CA . GLU A 1 100 ? -11.866 0.570 -28.953 1.00 47.12 100 GLU A CA 1
ATOM 858 C C . GLU A 1 100 ? -12.963 0.724 -30.027 1.00 47.12 100 GLU A C 1
ATOM 860 O O . GLU A 1 100 ? -12.799 1.508 -30.960 1.00 47.12 100 GLU A O 1
ATOM 865 N N . LEU A 1 101 ? -14.107 0.041 -29.885 1.00 44.88 101 LEU A N 1
ATOM 866 C CA . LEU A 1 101 ? -15.230 0.083 -30.833 1.00 44.88 101 LEU A CA 1
ATOM 867 C C . LEU A 1 101 ? -16.035 1.386 -30.747 1.00 44.88 101 LEU A C 1
ATOM 869 O O . LEU A 1 101 ? -16.341 1.973 -31.782 1.00 44.88 101 LEU A O 1
ATOM 873 N N . GLU A 1 102 ? -16.336 1.884 -29.547 1.00 43.62 102 GLU A N 1
ATOM 874 C CA . GLU A 1 102 ? -16.973 3.187 -29.345 1.00 43.62 102 GLU A CA 1
ATOM 875 C C . GLU A 1 102 ? -16.063 4.300 -29.851 1.00 43.62 102 GLU A C 1
ATOM 877 O O . GLU A 1 102 ? -16.563 5.185 -30.526 1.00 43.62 102 GLU A O 1
ATOM 882 N N . TRP A 1 103 ? -14.735 4.256 -29.666 1.00 47.84 103 TRP A N 1
ATOM 883 C CA . TRP A 1 103 ? -13.869 5.281 -30.270 1.00 47.84 103 TRP A CA 1
ATOM 884 C C . TRP A 1 103 ? -13.805 5.222 -31.795 1.00 47.84 103 TRP A C 1
ATOM 886 O O . TRP A 1 103 ? -13.610 6.263 -32.428 1.00 47.84 103 TRP A O 1
ATOM 896 N N . GLN A 1 104 ? -13.970 4.045 -32.398 1.00 48.97 104 GLN A N 1
ATOM 897 C CA . GLN A 1 104 ? -14.070 3.903 -33.853 1.00 48.97 104 GLN A CA 1
ATOM 898 C C . GLN A 1 104 ? -15.399 4.480 -34.375 1.00 48.97 104 GLN A C 1
ATOM 900 O O . GLN A 1 104 ? -15.393 5.218 -35.362 1.00 48.97 104 GLN A O 1
ATOM 905 N N . VAL A 1 105 ? -16.514 4.228 -33.679 1.00 47.00 105 VAL A N 1
ATOM 906 C CA . VAL A 1 105 ? -17.856 4.736 -34.024 1.00 47.00 105 VAL A CA 1
ATOM 907 C C . VAL A 1 105 ? -17.987 6.237 -33.734 1.00 47.00 105 VAL A C 1
ATOM 909 O O . VAL A 1 105 ? -18.358 7.003 -34.620 1.00 47.00 105 VAL A O 1
ATOM 912 N N . VAL A 1 106 ? -17.558 6.703 -32.562 1.00 45.19 106 VAL A N 1
ATOM 913 C CA . VAL A 1 106 ? -17.555 8.112 -32.135 1.00 45.19 106 VAL A CA 1
ATOM 914 C C . VAL A 1 106 ? -16.652 8.970 -33.031 1.00 45.19 106 VAL A C 1
ATOM 916 O O . VAL A 1 106 ? -17.039 10.077 -33.398 1.00 45.19 106 VAL A O 1
ATOM 919 N N . LYS A 1 107 ? -15.491 8.468 -33.492 1.00 49.12 107 LYS A N 1
ATOM 920 C CA . LYS A 1 107 ? -14.691 9.160 -34.530 1.00 49.12 107 LYS A CA 1
ATOM 921 C C . LYS A 1 107 ? -15.469 9.381 -35.829 1.00 49.12 107 LYS A C 1
ATOM 923 O O . LYS A 1 107 ? -15.225 10.383 -36.499 1.00 49.12 107 LYS A O 1
ATOM 928 N N . SER A 1 108 ? -16.350 8.449 -36.194 1.00 48.53 108 SER A N 1
ATOM 929 C CA . SER A 1 108 ? -17.146 8.520 -37.422 1.00 48.53 108 SER A CA 1
ATOM 930 C C . SER A 1 108 ? -18.424 9.362 -37.274 1.00 48.53 108 SER A C 1
ATOM 932 O O . SER A 1 108 ? -18.780 10.067 -38.214 1.00 48.53 108 SER A O 1
ATOM 934 N N . GLU A 1 109 ? -19.058 9.382 -36.094 1.00 47.72 109 GLU A N 1
ATOM 935 C CA . GLU A 1 109 ? -20.316 10.107 -35.833 1.00 47.72 109 GLU A CA 1
ATOM 936 C C . GLU A 1 109 ? -20.117 11.563 -35.360 1.00 47.72 109 GLU A C 1
ATOM 938 O O . GLU A 1 109 ? -20.914 12.431 -35.726 1.00 47.72 109 GLU A O 1
ATOM 943 N N . ILE A 1 110 ? -19.022 11.891 -34.647 1.00 45.38 110 ILE A N 1
ATOM 944 C CA . ILE A 1 110 ? -18.677 13.277 -34.236 1.00 45.38 110 ILE A CA 1
ATOM 945 C C . ILE A 1 110 ? -18.556 14.217 -35.441 1.00 45.38 110 ILE A C 1
ATOM 947 O O . ILE A 1 110 ? -18.850 15.405 -35.324 1.00 45.38 110 ILE A O 1
ATOM 951 N N . PHE A 1 111 ? -18.170 13.702 -36.612 1.00 50.53 111 PHE A N 1
ATOM 952 C CA . PHE A 1 111 ? -18.102 14.484 -37.851 1.00 50.53 111 PHE A CA 1
ATOM 953 C C . PHE A 1 111 ? -19.484 14.957 -38.357 1.00 50.53 111 PHE A C 1
ATOM 955 O O . PHE A 1 111 ? -19.536 15.733 -39.309 1.00 50.53 111 PHE A O 1
ATOM 962 N N . SER A 1 112 ? -20.584 14.523 -37.721 1.00 51.88 112 SER A N 1
ATOM 963 C CA . SER A 1 112 ? -21.973 14.808 -38.116 1.00 51.88 112 SER A CA 1
ATOM 964 C C . SER A 1 112 ? -22.905 15.343 -37.004 1.00 51.88 112 SER A C 1
ATOM 966 O O . SER A 1 112 ? -24.070 15.606 -37.294 1.00 51.88 112 SER A O 1
ATOM 968 N N . ALA A 1 113 ? -22.426 15.535 -35.765 1.00 56.59 113 ALA A N 1
ATOM 969 C CA . ALA A 1 113 ? -23.232 15.946 -34.595 1.00 56.59 113 ALA A CA 1
ATOM 970 C C . ALA A 1 113 ? -23.216 17.470 -34.305 1.00 56.59 113 ALA A C 1
ATOM 972 O O . ALA A 1 113 ? -22.363 18.185 -34.836 1.00 56.59 113 ALA A O 1
ATOM 973 N N . ASP A 1 114 ? -24.132 17.959 -33.450 1.00 70.75 114 ASP A N 1
ATOM 974 C CA . ASP A 1 114 ? -24.212 19.365 -32.998 1.00 70.75 114 ASP A CA 1
ATOM 975 C C . ASP A 1 114 ? -23.003 19.828 -32.154 1.00 70.75 114 ASP A C 1
ATOM 977 O O . ASP A 1 114 ? -22.214 19.026 -31.650 1.00 70.75 114 ASP A O 1
ATOM 981 N N . GLU A 1 115 ? -22.832 21.148 -32.027 1.00 70.06 115 GLU A N 1
ATOM 982 C CA . GLU A 1 115 ? -21.623 21.776 -31.473 1.00 70.06 115 GLU A CA 1
ATOM 983 C C . GLU A 1 115 ? -21.406 21.478 -29.972 1.00 70.06 115 GLU A C 1
ATOM 985 O O . GLU A 1 115 ? -20.269 21.232 -29.558 1.00 70.06 115 GLU A O 1
ATOM 990 N N . ASP A 1 116 ? -22.478 21.386 -29.175 1.00 69.38 116 ASP A N 1
ATOM 991 C CA . ASP A 1 116 ? -22.413 21.052 -27.741 1.00 69.38 116 ASP A CA 1
ATOM 992 C C . ASP A 1 116 ? -21.996 19.589 -27.519 1.00 69.38 116 ASP A C 1
ATOM 994 O O . ASP A 1 116 ? -21.126 19.300 -26.687 1.00 69.38 116 ASP A O 1
ATOM 998 N N . THR A 1 117 ? -22.540 18.658 -28.310 1.00 64.25 117 THR A N 1
ATOM 999 C CA . THR A 1 117 ? -22.166 17.235 -28.269 1.00 64.25 117 THR A CA 1
ATOM 1000 C C . THR A 1 117 ? -20.716 17.035 -28.717 1.00 64.25 117 THR A C 1
ATOM 1002 O O . THR A 1 117 ? -19.961 16.279 -28.097 1.00 64.25 117 THR A O 1
ATOM 1005 N N . GLN A 1 118 ? -20.269 17.772 -29.743 1.00 59.28 118 GLN A N 1
ATOM 1006 C CA . GLN A 1 118 ? -18.860 17.784 -30.149 1.00 59.28 118 GLN A CA 1
ATOM 1007 C C . GLN A 1 118 ? -17.946 18.309 -29.034 1.00 59.28 118 GLN A C 1
ATOM 1009 O O . GLN A 1 118 ? -16.849 17.778 -28.837 1.00 59.28 118 GLN A O 1
ATOM 1014 N N . GLN A 1 119 ? -18.367 19.336 -28.293 1.00 69.25 119 GLN A N 1
ATOM 1015 C CA . GLN A 1 119 ? -17.574 19.912 -27.209 1.00 69.25 119 GLN A CA 1
ATOM 1016 C C . GLN A 1 119 ? -17.458 18.965 -26.008 1.00 69.25 119 GLN A C 1
ATOM 1018 O O . GLN A 1 119 ? -16.352 18.769 -25.493 1.00 69.25 119 GLN A O 1
ATOM 1023 N N . GLN A 1 120 ? -18.550 18.307 -25.613 1.00 61.16 120 GLN A N 1
ATOM 1024 C CA . GLN A 1 120 ? -18.531 17.275 -24.571 1.00 61.16 120 GLN A CA 1
ATOM 1025 C C . GLN A 1 120 ? -17.656 16.081 -24.971 1.00 61.16 120 GLN A C 1
ATOM 1027 O O . GLN A 1 120 ? -16.827 15.629 -24.178 1.00 61.16 120 GLN A O 1
ATOM 1032 N N . ALA A 1 121 ? -17.755 15.619 -26.219 1.00 54.59 121 ALA A N 1
ATOM 1033 C CA . ALA A 1 121 ? -16.937 14.517 -26.713 1.00 54.59 121 ALA A CA 1
ATOM 1034 C C . ALA A 1 121 ? -15.439 14.874 -26.790 1.00 54.59 121 ALA A C 1
ATOM 1036 O O . ALA A 1 121 ? -14.585 14.054 -26.446 1.00 54.59 121 ALA A O 1
ATOM 1037 N N . ARG A 1 122 ? -15.094 16.115 -27.169 1.00 65.56 122 ARG A N 1
ATOM 1038 C CA . ARG A 1 122 ? -13.709 16.624 -27.119 1.00 65.56 122 ARG A CA 1
ATOM 1039 C C . ARG A 1 122 ? -13.177 16.679 -25.688 1.00 65.56 122 ARG A C 1
ATOM 1041 O O . ARG A 1 122 ? -12.034 16.283 -25.460 1.00 65.56 122 ARG A O 1
ATOM 1048 N N . ALA A 1 123 ? -13.990 17.129 -24.732 1.00 60.88 123 ALA A N 1
ATOM 1049 C CA . ALA A 1 123 ? -13.617 17.157 -23.319 1.00 60.88 123 ALA A CA 1
ATOM 1050 C C . ALA A 1 123 ? -13.404 15.739 -22.761 1.00 60.88 123 ALA A C 1
ATOM 1052 O O . ALA A 1 123 ? -12.392 15.483 -22.108 1.00 60.88 123 ALA A O 1
ATOM 1053 N N . ALA A 1 124 ? -14.293 14.796 -23.083 1.00 53.25 124 ALA A N 1
ATOM 1054 C CA . ALA A 1 124 ? -14.160 13.392 -22.698 1.00 53.25 124 ALA A CA 1
ATOM 1055 C C . ALA A 1 124 ? -12.905 12.739 -23.307 1.00 53.25 124 ALA A C 1
ATOM 1057 O O . ALA A 1 124 ? -12.143 12.088 -22.591 1.00 53.25 124 ALA A O 1
ATOM 1058 N N . LEU A 1 125 ? -12.630 12.975 -24.599 1.00 56.59 125 LEU A N 1
ATOM 1059 C CA . LEU A 1 125 ? -11.407 12.510 -25.262 1.00 56.59 125 LEU A CA 1
ATOM 1060 C C . LEU A 1 125 ? -10.157 13.066 -24.589 1.00 56.59 125 LEU A C 1
ATOM 1062 O O . LEU A 1 125 ? -9.204 12.327 -24.347 1.00 56.59 125 LEU A O 1
ATOM 1066 N N . HIS A 1 126 ? -10.153 14.365 -24.294 1.00 63.59 126 HIS A N 1
ATOM 1067 C CA . HIS A 1 126 ? -9.031 15.012 -23.634 1.00 63.59 126 HIS A CA 1
ATOM 1068 C C . HIS A 1 126 ? -8.776 14.391 -22.255 1.00 63.59 126 HIS A C 1
ATOM 1070 O O . HIS A 1 126 ? -7.652 13.978 -21.972 1.00 63.59 126 HIS A O 1
ATOM 1076 N N . SER A 1 127 ? -9.817 14.231 -21.434 1.00 57.88 127 SER A N 1
ATOM 1077 C CA . SER A 1 127 ? -9.724 13.582 -20.121 1.00 57.88 127 SER A CA 1
ATOM 1078 C C . SER A 1 127 ? -9.218 12.142 -20.215 1.00 57.88 127 SER A C 1
ATOM 1080 O O . SER A 1 127 ? -8.322 11.752 -19.466 1.00 57.88 127 SER A O 1
ATOM 1082 N N . TRP A 1 128 ? -9.711 11.362 -21.178 1.00 58.81 128 TRP A N 1
ATOM 1083 C CA . TRP A 1 128 ? -9.261 9.987 -21.404 1.00 58.81 128 TRP A CA 1
ATOM 1084 C C . TRP A 1 128 ? -7.797 9.914 -21.861 1.00 58.81 128 TRP A C 1
ATOM 1086 O O . TRP A 1 128 ? -7.013 9.116 -21.346 1.00 58.81 128 TRP A O 1
ATOM 1096 N N . GLN A 1 129 ? -7.378 10.796 -22.771 1.00 62.62 129 GLN A N 1
ATOM 1097 C CA . GLN A 1 129 ? -5.980 10.886 -23.194 1.00 62.62 129 GLN A CA 1
ATOM 1098 C C . GLN A 1 129 ? -5.054 11.304 -22.050 1.00 62.62 129 GLN A C 1
ATOM 1100 O O . GLN A 1 129 ? -3.924 10.819 -21.974 1.00 62.62 129 GLN A O 1
ATOM 1105 N N . VAL A 1 130 ? -5.496 12.215 -21.180 1.00 67.12 130 VAL A N 1
ATOM 1106 C CA . VAL A 1 130 ? -4.755 12.605 -19.973 1.00 67.12 130 VAL A CA 1
ATOM 1107 C C . VAL A 1 130 ? -4.648 11.419 -19.017 1.00 67.12 130 VAL A C 1
ATOM 1109 O O . VAL A 1 130 ? -3.559 11.148 -18.514 1.00 67.12 130 VAL A O 1
ATOM 1112 N N . PHE A 1 131 ? -5.734 10.669 -18.824 1.00 66.69 131 PHE A N 1
ATOM 1113 C CA . PHE A 1 131 ? -5.764 9.470 -17.991 1.00 66.69 131 PHE A CA 1
ATOM 1114 C C . PHE A 1 131 ? -4.792 8.386 -18.484 1.00 66.69 131 PHE A C 1
ATOM 1116 O O . PHE A 1 131 ? -3.981 7.894 -17.697 1.00 66.69 131 PHE A O 1
ATOM 1123 N N . ILE A 1 132 ? -4.810 8.049 -19.780 1.00 67.56 132 ILE A N 1
ATOM 1124 C CA . ILE A 1 132 ? -3.875 7.068 -20.358 1.00 67.56 132 ILE A CA 1
ATOM 1125 C C . ILE A 1 132 ? -2.440 7.548 -20.215 1.00 67.56 132 ILE A C 1
ATOM 1127 O O . ILE A 1 132 ? -1.573 6.785 -19.787 1.00 67.56 132 ILE A O 1
ATOM 1131 N N . ARG A 1 133 ? -2.181 8.820 -20.547 1.00 72.56 133 ARG A N 1
ATOM 1132 C CA . ARG A 1 133 ? -0.844 9.396 -20.408 1.00 72.56 133 ARG A CA 1
ATOM 1133 C C . ARG A 1 133 ? -0.370 9.265 -18.968 1.00 72.56 133 ARG A C 1
ATOM 1135 O O . ARG A 1 133 ? 0.667 8.655 -18.759 1.00 72.56 133 ARG A O 1
ATOM 1142 N N . ARG A 1 134 ? -1.146 9.718 -17.981 1.00 77.75 134 ARG A N 1
ATOM 1143 C CA . ARG A 1 134 ? -0.789 9.657 -16.552 1.00 77.75 134 ARG A CA 1
ATOM 1144 C C . ARG A 1 134 ? -0.533 8.233 -16.040 1.00 77.75 134 ARG A C 1
ATOM 1146 O O . ARG A 1 134 ? 0.249 8.070 -15.112 1.00 77.75 134 ARG A O 1
ATOM 1153 N N . ASN A 1 135 ? -1.139 7.218 -16.651 1.00 80.81 135 ASN A N 1
ATOM 1154 C CA . ASN A 1 135 ? -0.910 5.810 -16.317 1.00 80.81 135 ASN A CA 1
ATOM 1155 C C . ASN A 1 135 ? 0.140 5.120 -17.206 1.00 80.81 135 ASN A C 1
ATOM 1157 O O . ASN A 1 135 ? 0.332 3.911 -17.097 1.00 80.81 135 ASN A O 1
ATOM 1161 N N . THR A 1 136 ? 0.843 5.862 -18.065 1.00 83.56 136 THR A N 1
ATOM 1162 C CA . THR A 1 136 ? 1.934 5.349 -18.904 1.00 83.56 136 THR A CA 1
ATOM 1163 C C . THR A 1 136 ? 3.288 5.807 -18.366 1.00 83.56 136 THR A C 1
ATOM 1165 O O . THR A 1 136 ? 3.540 7.005 -18.252 1.00 83.56 136 THR A O 1
ATOM 1168 N N . PHE A 1 137 ? 4.184 4.868 -18.072 1.00 89.00 137 PHE A N 1
ATOM 1169 C CA . PHE A 1 137 ? 5.485 5.111 -17.451 1.00 89.00 137 PHE A CA 1
ATOM 1170 C C . PHE A 1 137 ? 6.611 4.620 -18.358 1.00 89.00 137 PHE A C 1
ATOM 1172 O O . PHE A 1 137 ? 6.694 3.430 -18.658 1.00 89.00 137 PHE A O 1
ATOM 1179 N N . SER A 1 138 ? 7.509 5.522 -18.756 1.00 88.31 138 SER A N 1
ATOM 1180 C CA . SER A 1 138 ? 8.718 5.155 -19.508 1.00 88.31 138 SER A CA 1
ATOM 1181 C C . SER A 1 138 ? 9.889 4.968 -18.547 1.00 88.31 138 SER A C 1
ATOM 1183 O O . SER A 1 138 ? 10.461 5.949 -18.068 1.00 88.31 138 SER A O 1
ATOM 1185 N N . LEU A 1 139 ? 10.221 3.716 -18.235 1.00 86.19 139 LEU A N 1
ATOM 1186 C CA . LEU A 1 139 ? 11.269 3.363 -17.276 1.00 86.19 139 LEU A CA 1
ATOM 1187 C C . LEU A 1 139 ? 12.618 3.151 -17.982 1.00 86.19 139 LEU A C 1
ATOM 1189 O O . LEU A 1 139 ? 12.660 2.625 -19.099 1.00 86.19 139 LEU A O 1
ATOM 1193 N N . PRO A 1 140 ? 13.740 3.533 -17.341 1.00 80.75 140 PRO A N 1
ATOM 1194 C CA . PRO A 1 140 ? 15.056 3.329 -17.923 1.00 80.75 140 PRO A CA 1
ATOM 1195 C C . PRO A 1 140 ? 15.420 1.842 -17.942 1.00 80.75 140 PRO A C 1
ATOM 1197 O O . PRO A 1 140 ? 15.039 1.064 -17.066 1.00 80.75 140 PRO A O 1
ATOM 1200 N N . VAL A 1 141 ? 16.227 1.452 -18.924 1.00 77.06 141 VAL A N 1
ATOM 1201 C CA . VAL A 1 141 ? 16.806 0.109 -18.972 1.00 77.06 141 VAL A CA 1
ATOM 1202 C C . VAL A 1 141 ? 17.936 -0.007 -17.950 1.00 77.06 141 VAL A C 1
ATOM 1204 O O . VAL A 1 141 ? 18.927 0.717 -18.015 1.00 77.06 141 VAL A O 1
ATOM 1207 N N . LEU A 1 142 ? 17.797 -0.950 -17.016 1.00 77.00 142 LEU A N 1
ATOM 1208 C CA . LEU A 1 142 ? 18.746 -1.163 -15.922 1.00 77.00 142 LEU A CA 1
ATOM 1209 C C . LEU A 1 142 ? 19.664 -2.357 -16.214 1.00 77.00 142 LEU A C 1
ATOM 1211 O O . LEU A 1 142 ? 19.287 -3.520 -16.040 1.00 77.00 142 LEU A O 1
ATOM 1215 N N . HIS A 1 143 ? 20.901 -2.072 -16.621 1.00 71.00 143 HIS A N 1
ATOM 1216 C CA . HIS A 1 143 ? 21.910 -3.098 -16.883 1.00 71.00 143 HIS A CA 1
ATOM 1217 C C . HIS A 1 143 ? 22.630 -3.545 -15.602 1.00 71.00 143 HIS A C 1
ATOM 1219 O O . HIS A 1 143 ? 23.040 -2.739 -14.772 1.00 71.00 143 HIS A O 1
ATOM 1225 N N . GLN A 1 144 ? 22.877 -4.852 -15.467 1.00 65.25 144 GLN A N 1
ATOM 1226 C CA . GLN A 1 144 ? 23.477 -5.444 -14.259 1.00 65.25 144 GLN A CA 1
ATOM 1227 C C . GLN A 1 144 ? 24.873 -4.888 -13.887 1.00 65.25 144 GLN A C 1
ATOM 1229 O O . GLN A 1 144 ? 25.227 -4.844 -12.700 1.00 65.25 144 GLN A O 1
ATOM 1234 N N . TRP A 1 145 ? 25.650 -4.448 -14.885 1.00 66.44 145 TRP A N 1
ATOM 1235 C CA . TRP A 1 145 ? 27.034 -3.969 -14.741 1.00 66.44 145 TRP A CA 1
ATOM 1236 C C . TRP A 1 145 ? 27.184 -2.449 -14.838 1.00 66.44 145 TRP A C 1
ATOM 1238 O O . TRP A 1 145 ? 28.298 -1.950 -14.715 1.00 66.44 145 TRP A O 1
ATOM 1248 N N . GLN A 1 146 ? 26.095 -1.716 -15.064 1.00 71.12 146 GLN A N 1
ATOM 1249 C CA . GLN A 1 146 ? 26.135 -0.268 -15.259 1.00 71.12 146 GLN A CA 1
ATOM 1250 C C . GLN A 1 146 ? 25.252 0.436 -14.226 1.00 71.12 146 GLN A C 1
ATOM 1252 O O . GLN A 1 146 ? 24.390 -0.177 -13.594 1.00 71.12 146 GLN A O 1
ATOM 1257 N N . LEU A 1 147 ? 25.529 1.719 -14.011 1.00 64.38 147 LEU A N 1
ATOM 1258 C CA . LEU A 1 147 ? 24.643 2.620 -13.285 1.00 64.38 147 LEU A CA 1
ATOM 1259 C C . LEU A 1 147 ? 23.775 3.390 -14.293 1.00 64.38 147 LEU A C 1
ATOM 1261 O O . LEU A 1 147 ? 24.244 3.652 -15.401 1.00 64.38 147 LEU A O 1
ATOM 1265 N N . PRO A 1 148 ? 22.550 3.777 -13.904 1.00 71.12 148 PRO A N 1
ATOM 1266 C CA . PRO A 1 148 ? 21.944 3.559 -12.589 1.00 71.12 148 PRO A CA 1
ATOM 1267 C C . PRO A 1 148 ? 21.371 2.136 -12.414 1.00 71.12 148 PRO A C 1
ATOM 1269 O O . PRO A 1 148 ? 21.046 1.456 -13.379 1.00 71.12 148 PRO A O 1
ATOM 1272 N N . GLN A 1 149 ? 21.268 1.671 -11.161 1.00 77.88 149 GLN A N 1
ATOM 1273 C CA . GLN A 1 149 ? 20.626 0.385 -10.802 1.00 77.88 149 GLN A CA 1
ATOM 1274 C C . GLN A 1 149 ? 19.205 0.548 -10.262 1.00 77.88 149 GLN A C 1
ATOM 1276 O O . GLN A 1 149 ? 18.497 -0.445 -10.115 1.00 77.88 149 GLN A O 1
ATOM 1281 N N . HIS A 1 150 ? 18.829 1.792 -9.973 1.00 86.81 150 HIS A N 1
ATOM 1282 C CA . HIS A 1 150 ? 17.484 2.222 -9.633 1.00 86.81 150 HIS A CA 1
ATOM 1283 C C . HIS A 1 150 ? 17.054 3.245 -10.681 1.00 86.81 150 HIS A C 1
ATOM 1285 O O . HIS A 1 150 ? 17.852 4.097 -11.063 1.00 86.81 150 HIS A O 1
ATOM 1291 N N . GLY A 1 151 ? 15.818 3.166 -11.143 1.00 87.25 151 GLY A N 1
ATOM 1292 C CA . GLY A 1 151 ? 15.239 4.116 -12.083 1.00 87.25 151 GLY A CA 1
ATOM 1293 C C . GLY A 1 151 ? 13.899 4.613 -11.578 1.00 87.25 151 GLY A C 1
ATOM 1294 O O . GLY A 1 151 ? 13.201 3.880 -10.882 1.00 87.25 151 GLY A O 1
ATOM 1295 N N . PHE A 1 152 ? 13.522 5.827 -11.959 1.00 88.31 152 PHE A N 1
ATOM 1296 C CA . PHE A 1 152 ? 12.196 6.367 -11.673 1.00 88.31 152 PHE A CA 1
ATOM 1297 C C . PHE A 1 152 ? 11.555 6.884 -12.954 1.00 88.31 152 PHE A C 1
ATOM 1299 O O . PHE A 1 152 ? 12.256 7.280 -13.886 1.00 88.31 152 PHE A O 1
ATOM 1306 N N . ALA A 1 153 ? 10.230 6.888 -13.000 1.00 87.75 153 ALA A N 1
ATOM 1307 C CA . ALA A 1 153 ? 9.460 7.470 -14.088 1.00 87.75 153 ALA A CA 1
ATOM 1308 C C . ALA A 1 153 ? 8.206 8.147 -13.546 1.00 87.75 153 ALA A C 1
ATOM 1310 O O . ALA A 1 153 ? 7.540 7.616 -12.656 1.00 87.75 153 ALA A O 1
ATOM 1311 N N . VAL A 1 154 ? 7.878 9.300 -14.123 1.00 84.19 154 VAL A N 1
ATOM 1312 C CA . VAL A 1 154 ? 6.625 10.006 -13.852 1.00 84.19 154 VAL A CA 1
ATOM 1313 C C . VAL A 1 154 ? 5.629 9.674 -14.958 1.00 84.19 154 VAL A C 1
ATOM 1315 O O . VAL A 1 154 ? 5.966 9.723 -16.141 1.00 84.19 154 VAL A O 1
ATOM 1318 N N . GLY A 1 155 ? 4.402 9.342 -14.571 1.00 81.56 155 GLY A N 1
ATOM 1319 C CA . GLY A 1 155 ? 3.318 8.999 -15.479 1.00 81.56 155 GLY A CA 1
ATOM 1320 C C . GLY A 1 155 ? 3.039 10.107 -16.496 1.00 81.56 155 GLY A C 1
ATOM 1321 O O . GLY A 1 155 ? 2.900 11.279 -16.145 1.00 81.56 155 GLY A O 1
ATOM 1322 N N . GLY A 1 156 ? 2.989 9.746 -17.775 1.00 74.06 156 GLY A N 1
ATOM 1323 C CA . GLY A 1 156 ? 2.772 10.657 -18.906 1.00 74.06 156 GLY A CA 1
ATOM 1324 C C . GLY A 1 156 ? 4.000 11.471 -19.285 1.00 74.06 156 GLY A C 1
ATOM 1325 O O . GLY A 1 156 ? 3.961 12.250 -20.238 1.00 74.06 156 GLY A O 1
ATOM 1326 N N . LYS A 1 157 ? 5.088 11.278 -18.544 1.00 74.06 157 LYS A N 1
ATOM 1327 C CA . LYS A 1 157 ? 6.399 11.854 -18.784 1.00 74.06 157 LYS A CA 1
ATOM 1328 C C . LYS A 1 157 ? 7.381 10.705 -18.971 1.00 74.06 157 LYS A C 1
ATOM 1330 O O . LYS A 1 157 ? 7.009 9.549 -19.181 1.00 74.06 157 LYS A O 1
ATOM 1335 N N . ALA A 1 158 ? 8.653 11.043 -18.957 1.00 70.88 158 ALA A N 1
ATOM 1336 C CA . ALA A 1 158 ? 9.701 10.089 -19.222 1.00 70.88 158 ALA A CA 1
ATOM 1337 C C . ALA A 1 158 ? 10.581 9.860 -17.989 1.00 70.88 158 ALA A C 1
ATOM 1339 O O . ALA A 1 158 ? 10.250 10.324 -16.894 1.00 70.88 158 ALA A O 1
ATOM 1340 N N . SER A 1 159 ? 11.637 9.062 -18.140 1.00 78.38 159 SER A N 1
ATOM 1341 C CA . SER A 1 159 ? 12.451 8.620 -17.010 1.00 78.38 159 SER A CA 1
ATOM 1342 C C . SER A 1 159 ? 13.098 9.802 -16.291 1.00 78.38 159 SER A C 1
ATOM 1344 O O . SER A 1 159 ? 13.583 10.738 -16.933 1.00 78.38 159 SER A O 1
ATOM 1346 N N . VAL A 1 160 ? 13.155 9.714 -14.965 1.00 80.12 160 VAL A N 1
ATOM 1347 C CA . VAL A 1 160 ? 13.864 10.670 -14.117 1.00 80.12 160 VAL A CA 1
ATOM 1348 C C . VAL A 1 160 ? 15.362 10.419 -14.239 1.00 80.12 160 VAL A C 1
ATOM 1350 O O . VAL A 1 160 ? 15.843 9.323 -13.931 1.00 80.12 160 VAL A O 1
ATOM 1353 N N . THR A 1 161 ? 16.108 11.433 -14.672 1.00 75.31 161 THR A N 1
ATOM 1354 C CA . THR A 1 161 ? 17.569 11.344 -14.758 1.00 75.31 161 THR A CA 1
ATOM 1355 C C . THR A 1 161 ? 18.186 11.503 -13.371 1.00 75.31 161 THR A C 1
ATOM 1357 O O . THR A 1 161 ? 18.058 12.548 -12.738 1.00 75.31 161 THR A O 1
ATOM 1360 N N . LEU A 1 162 ? 18.892 10.471 -12.907 1.00 81.56 162 LEU A N 1
ATOM 1361 C CA . LEU A 1 162 ? 19.652 10.498 -11.656 1.00 81.56 162 LEU A CA 1
ATOM 1362 C C . LEU A 1 162 ? 21.116 10.847 -11.933 1.00 81.56 162 LEU A C 1
ATOM 1364 O O . LEU A 1 162 ? 21.708 10.311 -12.873 1.00 81.56 162 LEU A O 1
ATOM 1368 N N . THR A 1 163 ? 21.730 11.683 -11.091 1.00 84.75 163 THR A N 1
ATOM 1369 C CA . THR A 1 163 ? 23.186 11.878 -11.155 1.00 84.75 163 THR A CA 1
ATOM 1370 C C . THR A 1 163 ? 23.911 10.596 -10.716 1.00 84.75 163 THR A C 1
ATOM 1372 O O . THR A 1 163 ? 23.350 9.805 -9.944 1.00 84.75 163 THR A O 1
ATOM 1375 N N . PRO A 1 164 ? 25.155 10.355 -11.168 1.00 84.25 164 PRO A N 1
ATOM 1376 C CA . PRO A 1 164 ? 25.932 9.187 -10.751 1.00 84.25 164 PRO A CA 1
ATOM 1377 C C . PRO A 1 164 ? 26.078 9.054 -9.227 1.00 84.25 164 PRO A C 1
ATOM 1379 O O . PRO A 1 164 ? 26.062 7.936 -8.702 1.00 84.25 164 PRO A O 1
ATOM 1382 N N . GLU A 1 165 ? 26.174 10.177 -8.513 1.00 87.69 165 GLU A N 1
ATOM 1383 C CA . GLU A 1 165 ? 26.282 10.236 -7.052 1.00 87.69 165 GLU A CA 1
ATOM 1384 C C . GLU A 1 165 ? 24.982 9.774 -6.391 1.00 87.69 165 GLU A C 1
ATOM 1386 O O . GLU A 1 165 ? 25.009 8.905 -5.518 1.00 87.69 165 GLU A O 1
ATOM 1391 N N . VAL A 1 166 ? 23.835 10.292 -6.847 1.00 88.81 166 VAL A N 1
ATOM 1392 C CA . VAL A 1 166 ? 22.512 9.891 -6.347 1.00 88.81 166 VAL A CA 1
ATOM 1393 C C . VAL A 1 166 ? 22.258 8.414 -6.642 1.00 88.81 166 VAL A C 1
ATOM 1395 O O . VAL A 1 166 ? 21.871 7.662 -5.749 1.00 88.81 166 VAL A O 1
ATOM 1398 N N . ALA A 1 167 ? 22.535 7.964 -7.868 1.00 86.94 167 ALA A N 1
ATOM 1399 C CA . ALA A 1 167 ? 22.365 6.569 -8.264 1.00 86.94 167 ALA A CA 1
ATOM 1400 C C . ALA A 1 167 ? 23.232 5.609 -7.427 1.00 86.94 167 ALA A C 1
ATOM 1402 O O . ALA A 1 167 ? 22.764 4.535 -7.031 1.00 86.94 167 ALA A O 1
ATOM 1403 N N . SER A 1 168 ? 24.478 5.995 -7.135 1.00 88.88 168 SER A N 1
ATOM 1404 C CA . SER A 1 168 ? 25.385 5.216 -6.282 1.00 88.88 168 SER A CA 1
ATOM 1405 C C . SER A 1 168 ? 24.912 5.197 -4.831 1.00 88.88 168 SER A C 1
ATOM 1407 O O . SER A 1 168 ? 24.820 4.126 -4.233 1.00 88.88 168 SER A O 1
ATOM 1409 N N . GLY A 1 169 ? 24.527 6.352 -4.285 1.00 91.81 169 GLY A N 1
ATOM 1410 C CA . GLY A 1 169 ? 24.026 6.445 -2.918 1.00 91.81 169 GLY A CA 1
ATOM 1411 C C . GLY A 1 169 ? 22.724 5.666 -2.707 1.00 91.81 169 GLY A C 1
ATOM 1412 O O . GLY A 1 169 ? 22.563 5.029 -1.669 1.00 91.81 169 GLY A O 1
ATOM 1413 N N . LEU A 1 170 ? 21.819 5.639 -3.694 1.00 91.81 170 LEU A N 1
ATOM 1414 C CA . LEU A 1 170 ? 20.588 4.837 -3.633 1.00 91.81 170 LEU A CA 1
ATOM 1415 C C . LEU A 1 170 ? 20.894 3.346 -3.551 1.00 91.81 170 LEU A C 1
ATOM 1417 O O . LEU A 1 170 ? 20.342 2.640 -2.709 1.00 91.81 170 LEU A O 1
ATOM 1421 N N . LYS A 1 171 ? 21.822 2.878 -4.390 1.00 89.38 171 LYS A N 1
ATOM 1422 C CA . LYS A 1 171 ? 22.302 1.497 -4.350 1.00 89.38 171 LYS A CA 1
ATOM 1423 C C . LYS A 1 171 ? 22.891 1.157 -2.978 1.00 89.38 171 LYS A C 1
ATOM 1425 O O . LYS A 1 171 ? 22.539 0.128 -2.410 1.00 89.38 171 LYS A O 1
ATOM 1430 N N . GLU A 1 172 ? 23.782 1.989 -2.450 1.00 91.75 172 GLU A N 1
ATOM 1431 C CA . GLU A 1 172 ? 24.428 1.738 -1.156 1.00 91.75 172 GLU A CA 1
ATOM 1432 C C . GLU A 1 172 ? 23.439 1.761 0.011 1.00 91.75 172 GLU A C 1
ATOM 143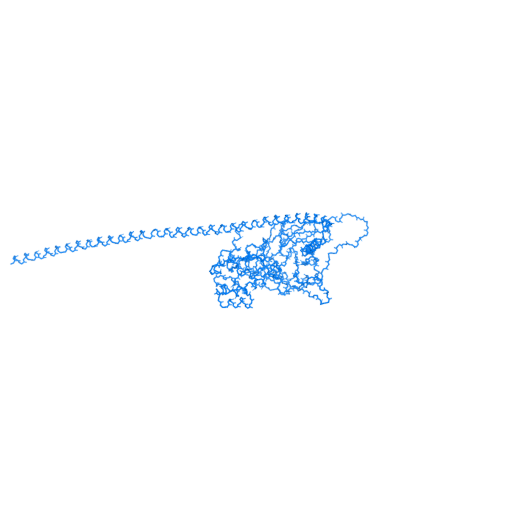4 O O . GLU A 1 172 ? 23.498 0.895 0.884 1.00 91.75 172 GLU A O 1
ATOM 1439 N N . SER A 1 173 ? 22.515 2.723 0.017 1.00 94.81 173 SER A N 1
ATOM 1440 C CA . SER A 1 173 ? 21.481 2.823 1.046 1.00 94.81 173 SER A CA 1
ATOM 1441 C C . SER A 1 173 ? 20.559 1.605 1.033 1.00 94.81 173 SER A C 1
ATOM 1443 O O . SER A 1 173 ? 20.312 1.005 2.080 1.00 94.81 173 SER A O 1
ATOM 1445 N N . TYR A 1 174 ? 20.129 1.169 -0.155 1.00 92.81 174 TYR A N 1
ATOM 1446 C CA . TYR A 1 174 ? 19.306 -0.028 -0.305 1.00 92.81 174 TYR A CA 1
ATOM 1447 C C . TYR A 1 174 ? 20.031 -1.292 0.186 1.00 92.81 174 TYR A C 1
ATOM 1449 O O . TYR A 1 174 ? 19.462 -2.070 0.949 1.00 92.81 174 TYR A O 1
ATOM 1457 N N . LEU A 1 175 ? 21.309 -1.481 -0.167 1.00 90.75 175 LEU A N 1
ATOM 1458 C CA . LEU A 1 175 ? 22.093 -2.633 0.300 1.00 90.75 175 LEU A CA 1
ATOM 1459 C C . LEU A 1 175 ? 22.241 -2.656 1.830 1.00 90.75 175 LEU A C 1
ATOM 1461 O O . LEU A 1 175 ? 22.075 -3.709 2.445 1.00 90.75 175 LEU A O 1
ATOM 1465 N N . LYS A 1 176 ? 22.488 -1.499 2.460 1.00 93.06 176 LYS A N 1
ATOM 1466 C CA . LYS A 1 176 ? 22.510 -1.375 3.929 1.00 93.06 176 LYS A CA 1
ATOM 1467 C C . LYS A 1 176 ? 21.151 -1.721 4.543 1.00 93.06 176 LYS A C 1
ATOM 1469 O O . LYS A 1 176 ? 21.094 -2.410 5.559 1.00 93.06 176 LYS A O 1
ATOM 1474 N N . ALA A 1 177 ? 20.060 -1.267 3.925 1.00 93.62 177 ALA A N 1
ATOM 1475 C CA . ALA A 1 177 ? 18.705 -1.583 4.362 1.00 93.62 177 ALA A CA 1
ATOM 1476 C C . ALA A 1 177 ? 18.425 -3.093 4.302 1.00 93.62 177 ALA A C 1
ATOM 1478 O O . ALA A 1 177 ? 17.953 -3.674 5.280 1.00 93.62 177 ALA A O 1
ATOM 1479 N N . GLN A 1 178 ? 18.785 -3.752 3.197 1.00 91.31 178 GLN A N 1
ATOM 1480 C CA . GLN A 1 178 ? 18.670 -5.204 3.067 1.00 91.31 178 GLN A CA 1
ATOM 1481 C C . GLN A 1 178 ? 19.489 -5.948 4.123 1.00 91.31 178 GLN A C 1
ATOM 1483 O O . GLN A 1 178 ? 18.991 -6.898 4.727 1.00 91.31 178 GLN A O 1
ATOM 1488 N N . GLU A 1 179 ? 20.726 -5.514 4.378 1.00 91.00 179 GLU A N 1
ATOM 1489 C CA . GLU A 1 179 ? 21.577 -6.118 5.401 1.00 91.00 179 GLU A CA 1
ATOM 1490 C C . GLU A 1 179 ? 20.918 -6.047 6.786 1.00 91.00 179 GLU A C 1
ATOM 1492 O O . GLU A 1 179 ? 20.849 -7.057 7.488 1.00 91.00 179 GLU A O 1
ATOM 1497 N N . GLN A 1 180 ? 20.367 -4.891 7.163 1.00 91.94 180 GLN A N 1
ATOM 1498 C CA . GLN A 1 180 ? 19.652 -4.732 8.431 1.00 91.94 180 GLN A CA 1
ATOM 1499 C C . GLN A 1 180 ? 18.426 -5.651 8.522 1.00 91.94 180 GLN A C 1
ATOM 1501 O O . GLN A 1 180 ? 18.274 -6.372 9.508 1.00 91.94 180 GLN A O 1
ATOM 1506 N N . LEU A 1 181 ? 17.586 -5.684 7.483 1.00 91.38 181 LEU A N 1
ATOM 1507 C CA . LEU A 1 181 ? 16.371 -6.510 7.448 1.00 91.38 181 LEU A CA 1
ATOM 1508 C C . LEU A 1 181 ? 16.682 -8.017 7.402 1.00 91.38 181 LEU A C 1
ATOM 1510 O O . LEU A 1 181 ? 15.894 -8.836 7.884 1.00 91.38 181 LEU A O 1
ATOM 1514 N N . SER A 1 182 ? 17.838 -8.413 6.862 1.00 88.56 182 SER A N 1
ATOM 1515 C CA . SER A 1 182 ? 18.273 -9.816 6.841 1.00 88.56 182 SER A CA 1
ATOM 1516 C C . SER A 1 182 ? 18.513 -10.385 8.244 1.00 88.56 182 SER A C 1
ATOM 1518 O O . SER A 1 182 ? 18.315 -11.578 8.459 1.00 88.56 182 SER A O 1
ATOM 1520 N N . ARG A 1 183 ? 18.869 -9.525 9.210 1.00 87.12 183 ARG A N 1
ATOM 1521 C CA . ARG A 1 183 ? 19.102 -9.897 10.616 1.00 87.12 183 ARG A CA 1
ATOM 1522 C C . ARG A 1 183 ? 17.803 -10.064 11.409 1.00 87.12 183 ARG A C 1
ATOM 1524 O O . ARG A 1 183 ? 17.834 -10.586 12.519 1.00 87.12 183 ARG A O 1
ATOM 1531 N N . VAL A 1 184 ? 16.670 -9.628 10.857 1.00 84.38 184 VAL A N 1
ATOM 1532 C CA . VAL A 1 184 ? 15.353 -9.789 11.480 1.00 84.38 184 VAL A CA 1
ATOM 1533 C C . VAL A 1 184 ? 14.804 -11.177 11.175 1.00 84.38 184 VAL A C 1
ATOM 1535 O O . VAL A 1 184 ? 14.734 -11.593 10.013 1.00 84.38 184 VAL A O 1
ATOM 1538 N N . ALA A 1 185 ? 14.385 -11.881 12.228 1.00 78.94 185 ALA A N 1
ATOM 1539 C CA . ALA A 1 185 ? 13.774 -13.196 12.114 1.00 78.94 185 ALA A CA 1
ATOM 1540 C C . ALA A 1 185 ? 12.449 -13.132 11.338 1.00 78.94 185 ALA A C 1
ATOM 1542 O O . ALA A 1 185 ? 11.591 -12.292 11.604 1.00 78.94 185 ALA A O 1
ATOM 1543 N N . THR A 1 186 ? 12.270 -14.058 10.398 1.00 77.69 186 THR A N 1
ATOM 1544 C CA . THR A 1 186 ? 11.026 -14.212 9.639 1.00 77.69 186 THR A CA 1
ATOM 1545 C C . THR A 1 186 ? 10.023 -14.985 10.493 1.00 77.69 186 THR A C 1
ATOM 1547 O O . THR A 1 186 ? 10.138 -16.203 10.632 1.00 77.69 186 THR A O 1
ATOM 1550 N N . GLN A 1 187 ? 9.069 -14.288 11.110 1.00 72.69 187 GLN A N 1
ATOM 1551 C CA . GLN A 1 187 ? 8.018 -14.910 11.918 1.00 72.69 187 GLN A CA 1
ATOM 1552 C C . GLN A 1 187 ? 6.648 -14.341 11.529 1.00 72.69 187 GLN A C 1
ATOM 1554 O O . GLN A 1 187 ? 6.495 -13.122 11.536 1.00 72.69 187 GLN A O 1
ATOM 1559 N N . PRO A 1 188 ? 5.627 -15.181 11.267 1.00 66.56 188 PRO A N 1
ATOM 1560 C CA . PRO A 1 188 ? 4.312 -14.730 10.793 1.00 66.56 188 PRO A CA 1
ATOM 1561 C C . PRO A 1 188 ? 3.593 -13.706 11.675 1.00 66.56 188 PRO A C 1
ATOM 1563 O O . PRO A 1 188 ? 2.744 -12.977 11.182 1.00 66.56 188 PRO A O 1
ATOM 1566 N N . ILE A 1 189 ? 3.907 -13.687 12.971 1.00 61.62 189 ILE A N 1
ATOM 1567 C CA . ILE A 1 189 ? 3.304 -12.799 13.971 1.00 61.62 189 ILE A CA 1
ATOM 1568 C C . ILE A 1 189 ? 4.204 -11.613 14.337 1.00 61.62 189 ILE A C 1
ATOM 1570 O O . ILE A 1 189 ? 3.797 -10.771 15.134 1.00 61.62 189 ILE A O 1
ATOM 1574 N N . ALA A 1 190 ? 5.430 -11.556 13.806 1.00 72.25 190 ALA A N 1
ATOM 1575 C CA . ALA A 1 190 ? 6.318 -10.431 14.056 1.00 72.25 190 ALA A CA 1
ATOM 1576 C C . ALA A 1 190 ? 5.763 -9.177 13.383 1.00 72.25 190 ALA A C 1
ATOM 1578 O O . ALA A 1 190 ? 5.240 -9.237 12.267 1.00 72.25 190 ALA A O 1
ATOM 1579 N N . GLU A 1 191 ? 5.893 -8.044 14.067 1.00 74.75 191 GLU A N 1
ATOM 1580 C CA . GLU A 1 191 ? 5.508 -6.753 13.513 1.00 74.75 191 GLU A CA 1
ATOM 1581 C C . GLU A 1 191 ? 6.280 -6.462 12.218 1.00 74.75 191 GLU A C 1
ATOM 1583 O O . GLU A 1 191 ? 7.488 -6.732 12.158 1.00 74.75 191 GLU A O 1
ATOM 1588 N N . PRO A 1 192 ? 5.620 -5.885 11.195 1.00 83.00 192 PRO A N 1
ATOM 1589 C CA . PRO A 1 192 ? 6.310 -5.409 10.011 1.00 83.00 192 PRO A CA 1
ATOM 1590 C C . PRO A 1 192 ? 7.420 -4.440 10.391 1.00 83.00 192 PRO A C 1
ATOM 1592 O O . PRO A 1 192 ? 7.220 -3.523 11.190 1.00 83.00 192 PRO A O 1
ATOM 1595 N N . CYS A 1 193 ? 8.583 -4.615 9.779 1.00 88.75 193 CYS A N 1
ATOM 1596 C CA . CYS A 1 193 ? 9.695 -3.697 9.922 1.00 88.75 193 CYS A CA 1
ATOM 1597 C C . CYS A 1 193 ? 10.186 -3.254 8.551 1.00 88.75 193 CYS A C 1
ATOM 1599 O O . CYS A 1 193 ? 10.201 -4.010 7.573 1.00 88.75 193 CYS A O 1
ATOM 1601 N N . ALA A 1 194 ? 10.570 -1.990 8.497 1.00 92.44 194 ALA A N 1
ATOM 1602 C CA . ALA A 1 194 ? 10.968 -1.336 7.278 1.00 92.44 194 ALA A CA 1
ATOM 1603 C C . ALA A 1 194 ? 12.159 -0.422 7.531 1.00 92.44 194 ALA A C 1
ATOM 1605 O O . ALA A 1 194 ? 12.437 -0.005 8.656 1.00 92.44 194 ALA A O 1
ATOM 1606 N N . VAL A 1 195 ? 12.867 -0.112 6.459 1.00 94.62 195 VAL A N 1
ATOM 1607 C CA . VAL A 1 195 ? 14.011 0.784 6.462 1.00 94.62 195 VAL A CA 1
ATOM 1608 C C . VAL A 1 195 ? 13.822 1.774 5.320 1.00 94.62 195 VAL A C 1
ATOM 1610 O O . VAL A 1 195 ? 13.709 1.367 4.165 1.00 94.62 195 VAL A O 1
ATOM 1613 N N . ILE A 1 196 ? 13.806 3.070 5.626 1.00 94.25 196 ILE A N 1
ATOM 1614 C CA . ILE A 1 196 ? 13.776 4.114 4.595 1.00 94.25 196 ILE A CA 1
ATOM 1615 C C . ILE A 1 196 ? 15.173 4.202 3.982 1.00 94.25 196 ILE A C 1
ATOM 1617 O O . ILE A 1 196 ? 16.132 4.535 4.681 1.00 94.25 196 ILE A O 1
ATOM 1621 N N . PHE A 1 197 ? 15.290 3.906 2.689 1.00 94.38 197 PHE A N 1
ATOM 1622 C CA . PHE A 1 197 ? 16.564 3.992 1.963 1.00 94.38 197 PHE A CA 1
ATOM 1623 C C . PHE A 1 197 ? 16.617 5.184 0.999 1.00 94.38 197 PHE A C 1
ATOM 1625 O O . PHE A 1 197 ? 17.696 5.589 0.562 1.00 94.38 197 PHE A O 1
ATOM 1632 N N . ALA A 1 198 ? 15.470 5.787 0.687 1.00 93.62 198 ALA A N 1
ATOM 1633 C CA . ALA A 1 198 ? 15.403 6.995 -0.118 1.00 93.62 198 ALA A CA 1
ATOM 1634 C C . ALA A 1 198 ? 14.224 7.878 0.288 1.00 93.62 198 ALA A C 1
ATOM 1636 O O . ALA A 1 198 ? 13.192 7.385 0.741 1.00 93.62 198 ALA A O 1
ATOM 1637 N N . THR A 1 199 ? 14.384 9.181 0.082 1.00 90.69 199 THR A N 1
ATOM 1638 C CA . THR A 1 199 ? 13.349 10.193 0.298 1.00 90.69 199 THR A CA 1
ATOM 1639 C C . THR A 1 199 ? 13.233 11.072 -0.937 1.00 90.69 199 THR A C 1
ATOM 1641 O O . THR A 1 199 ? 14.256 11.484 -1.483 1.00 90.69 199 THR A O 1
ATOM 1644 N N . GLY A 1 200 ? 12.018 11.382 -1.367 1.00 85.00 200 GLY A N 1
ATOM 1645 C CA . GLY A 1 200 ? 11.729 12.273 -2.480 1.00 85.00 200 GLY A CA 1
ATOM 1646 C C . GLY A 1 200 ? 11.034 13.550 -2.032 1.00 85.00 200 GLY A C 1
ATOM 1647 O O . GLY A 1 200 ? 10.177 13.520 -1.149 1.00 85.00 200 GLY A O 1
ATOM 1648 N N . PHE A 1 201 ? 11.368 14.659 -2.685 1.00 75.06 201 PHE A N 1
ATOM 1649 C CA . PHE A 1 201 ? 10.684 15.938 -2.506 1.00 75.06 201 PHE A CA 1
ATOM 1650 C C . PHE A 1 201 ? 10.206 16.454 -3.854 1.00 75.06 201 PHE A C 1
ATOM 1652 O O . PHE A 1 201 ? 10.987 16.524 -4.806 1.00 75.06 201 PHE A O 1
ATOM 1659 N N . GLN A 1 202 ? 8.931 16.827 -3.934 1.00 69.38 202 GLN A N 1
ATOM 1660 C CA . GLN A 1 202 ? 8.432 17.534 -5.106 1.00 69.38 202 GLN A CA 1
ATOM 1661 C C . GLN A 1 202 ? 9.007 18.952 -5.119 1.00 69.38 202 GLN A C 1
ATOM 1663 O O . GLN A 1 202 ? 8.936 19.674 -4.122 1.00 69.38 202 GLN A O 1
ATOM 1668 N N . GLN A 1 203 ? 9.596 19.357 -6.240 1.00 61.22 203 GLN A N 1
ATOM 1669 C CA . GLN A 1 203 ? 10.076 20.726 -6.399 1.00 61.22 203 GLN A CA 1
ATOM 1670 C C . GLN A 1 203 ? 8.886 21.635 -6.730 1.00 61.22 203 GLN A C 1
ATOM 1672 O O . GLN A 1 203 ? 8.231 21.453 -7.755 1.00 61.22 203 GLN A O 1
ATOM 1677 N N . LYS A 1 204 ? 8.598 22.631 -5.878 1.00 54.28 204 LYS A N 1
ATOM 1678 C CA . LYS A 1 204 ? 7.640 23.697 -6.215 1.00 54.28 204 LYS A CA 1
ATOM 1679 C C . LYS A 1 204 ? 8.198 24.517 -7.381 1.00 54.28 204 LYS A C 1
ATOM 1681 O O . LYS A 1 204 ? 9.314 25.028 -7.292 1.00 54.28 204 LYS A O 1
ATOM 1686 N N . LYS A 1 205 ? 7.419 24.670 -8.454 1.00 47.81 205 LYS A N 1
ATOM 1687 C CA . LYS A 1 205 ? 7.721 25.630 -9.527 1.00 47.81 205 LYS A CA 1
ATOM 1688 C C . LYS A 1 205 ? 7.561 27.063 -8.995 1.00 47.81 205 LYS A C 1
ATOM 1690 O O . LYS A 1 205 ? 6.705 27.299 -8.146 1.00 47.81 205 LYS A O 1
ATOM 1695 N N . SER A 1 206 ? 8.387 28.000 -9.471 1.00 40.34 206 SER A N 1
ATOM 1696 C CA . SER A 1 206 ? 8.268 29.426 -9.128 1.00 40.34 206 SER A CA 1
ATOM 1697 C C . SER A 1 206 ? 6.924 30.001 -9.593 1.00 40.34 206 SER A C 1
ATOM 1699 O O . SER A 1 206 ? 6.388 29.558 -10.608 1.00 40.34 206 SER A O 1
ATOM 1701 N N . GLU A 1 207 ? 6.410 30.997 -8.867 1.00 42.22 207 GLU A N 1
ATOM 1702 C CA . GLU A 1 207 ? 5.058 31.581 -8.997 1.00 42.22 207 GLU A CA 1
ATOM 1703 C C . GLU A 1 207 ? 4.730 32.225 -10.367 1.00 42.22 207 GLU A C 1
ATOM 1705 O O . GLU A 1 207 ? 3.573 32.538 -10.619 1.00 42.22 207 GLU A O 1
ATOM 1710 N N . ASP A 1 208 ? 5.692 32.346 -11.288 1.00 40.72 208 ASP A N 1
ATOM 1711 C CA . ASP A 1 208 ? 5.536 33.042 -12.581 1.00 40.72 208 ASP A CA 1
ATOM 1712 C C . ASP A 1 208 ? 5.100 32.153 -13.770 1.00 40.72 208 ASP A C 1
ATOM 1714 O O . ASP A 1 208 ? 5.142 32.586 -14.924 1.00 40.72 208 ASP A O 1
ATOM 1718 N N . ALA A 1 209 ? 4.695 30.900 -13.540 1.00 39.28 209 ALA A N 1
ATOM 1719 C CA . ALA A 1 209 ? 4.156 30.044 -14.600 1.00 39.28 209 ALA A CA 1
ATOM 1720 C C . ALA A 1 209 ? 2.618 30.079 -14.601 1.00 39.28 209 ALA A C 1
ATOM 1722 O O . ALA A 1 209 ? 1.979 29.613 -13.658 1.00 39.28 209 ALA A O 1
ATOM 1723 N N . ASP A 1 210 ? 2.071 30.633 -15.685 1.00 31.92 210 ASP A N 1
ATOM 1724 C CA . ASP A 1 210 ? 0.655 30.712 -16.057 1.00 31.92 210 ASP A CA 1
ATOM 1725 C C . ASP A 1 210 ? -0.201 29.563 -15.480 1.00 31.92 210 ASP A C 1
ATOM 1727 O O . ASP A 1 210 ? 0.096 28.384 -15.678 1.00 31.92 210 ASP A O 1
ATOM 1731 N N . HIS A 1 211 ? -1.263 29.913 -14.747 1.00 34.06 211 HIS A N 1
ATOM 1732 C CA . HIS A 1 211 ? -2.134 29.004 -13.983 1.00 34.06 211 HIS A CA 1
ATOM 1733 C C . HIS A 1 211 ? -3.056 28.124 -14.850 1.00 34.06 211 HIS A C 1
ATOM 1735 O O . HIS A 1 211 ? -4.075 27.616 -14.377 1.00 34.06 211 HIS A O 1
ATOM 1741 N N . SER A 1 212 ? -2.718 27.903 -16.119 1.00 30.80 212 SER A N 1
ATOM 1742 C CA . SER A 1 212 ? -3.448 26.985 -16.983 1.00 30.80 212 SER A CA 1
ATOM 1743 C C . SER A 1 212 ? -2.758 25.615 -16.982 1.00 30.80 212 SER A C 1
ATOM 1745 O O . SER A 1 212 ? -1.631 25.472 -17.445 1.00 30.80 212 SER A O 1
ATOM 1747 N N . MET A 1 213 ? -3.469 24.607 -16.455 1.00 30.98 213 MET A N 1
ATOM 1748 C CA . MET A 1 213 ? -3.152 23.166 -16.311 1.00 30.98 213 MET A CA 1
ATOM 1749 C C . MET A 1 213 ? -2.910 22.769 -14.846 1.00 30.98 213 MET A C 1
ATOM 1751 O O . MET A 1 213 ? -1.866 23.053 -14.279 1.00 30.98 213 MET A O 1
ATOM 1755 N N . GLY A 1 214 ? -3.905 22.119 -14.232 1.00 31.14 214 GLY A N 1
ATOM 1756 C CA . GLY A 1 214 ? -3.978 21.810 -12.798 1.00 31.14 214 GLY A CA 1
ATOM 1757 C C . GLY A 1 214 ? -2.779 21.041 -12.227 1.00 31.14 214 GLY A C 1
ATOM 1758 O O . GLY A 1 214 ? -2.465 19.934 -12.666 1.00 31.14 214 GLY A O 1
ATOM 1759 N N . TRP A 1 215 ? -2.158 21.626 -11.199 1.00 31.14 215 TRP A N 1
ATOM 1760 C CA . TRP A 1 215 ? -0.967 21.129 -10.496 1.00 31.14 215 TRP A CA 1
ATOM 1761 C C . TRP A 1 215 ? -1.225 20.722 -9.034 1.00 31.14 215 TRP A C 1
ATOM 1763 O O . TRP A 1 215 ? -0.286 20.659 -8.250 1.00 31.14 215 TRP A O 1
ATOM 1773 N N . ASP A 1 216 ? -2.463 20.375 -8.672 1.00 38.12 216 ASP A N 1
ATOM 1774 C CA . ASP A 1 216 ? -2.802 19.914 -7.310 1.00 38.12 216 ASP A CA 1
ATOM 1775 C C . ASP A 1 216 ? -2.917 18.382 -7.177 1.00 38.12 216 ASP A C 1
ATOM 1777 O O . ASP A 1 216 ? -3.250 17.862 -6.113 1.00 38.12 216 ASP A O 1
ATOM 1781 N N . SER A 1 217 ? -2.637 17.612 -8.237 1.00 49.88 217 SER A N 1
ATOM 1782 C CA . SER A 1 217 ? -2.762 16.148 -8.192 1.00 49.88 217 SER A CA 1
ATOM 1783 C C . SER A 1 217 ? -1.417 15.454 -7.930 1.00 49.88 217 SER A C 1
ATOM 1785 O O . SER A 1 217 ? -0.486 15.653 -8.716 1.00 49.88 217 SER A O 1
ATOM 1787 N N . PRO A 1 218 ? -1.313 14.543 -6.942 1.00 60.09 218 PRO A N 1
ATOM 1788 C CA . PRO A 1 218 ? -0.057 13.882 -6.582 1.00 60.09 218 PRO A CA 1
ATOM 1789 C C . PRO A 1 218 ? 0.574 13.151 -7.773 1.00 60.09 218 PRO A C 1
ATOM 1791 O O . PRO A 1 218 ? -0.106 12.400 -8.474 1.00 60.09 218 PRO A O 1
ATOM 1794 N N . LEU A 1 219 ? 1.871 13.374 -8.014 1.00 66.56 219 LEU A N 1
ATOM 1795 C CA . LEU A 1 219 ? 2.599 12.783 -9.141 1.00 66.56 219 LEU A CA 1
ATOM 1796 C C . LEU A 1 219 ? 2.423 11.261 -9.176 1.00 66.56 219 LEU A C 1
ATOM 1798 O O . LEU A 1 219 ? 2.734 10.568 -8.208 1.00 66.56 219 LEU A O 1
ATOM 1802 N N . ALA A 1 220 ? 1.962 10.743 -10.315 1.00 79.25 220 ALA A N 1
ATOM 1803 C CA . ALA A 1 220 ? 1.979 9.313 -10.574 1.00 79.25 220 ALA A CA 1
ATOM 1804 C C . ALA A 1 220 ? 3.444 8.903 -10.767 1.00 79.25 220 ALA A C 1
ATOM 1806 O O . ALA A 1 220 ? 4.051 9.256 -11.778 1.00 79.25 220 ALA A O 1
ATOM 1807 N N . LEU A 1 221 ? 4.028 8.218 -9.785 1.00 86.25 221 LEU A N 1
ATOM 1808 C CA . LEU A 1 221 ? 5.446 7.862 -9.766 1.00 86.25 221 LEU A CA 1
ATOM 1809 C C . LEU A 1 221 ? 5.618 6.344 -9.728 1.00 86.25 221 LEU A C 1
ATOM 1811 O O . LEU A 1 221 ? 4.946 5.647 -8.965 1.00 86.25 221 LEU A O 1
ATOM 1815 N N . ALA A 1 222 ? 6.549 5.855 -10.540 1.00 90.94 222 ALA A N 1
ATOM 1816 C CA . ALA A 1 222 ? 7.013 4.478 -10.530 1.00 90.94 222 ALA A CA 1
ATOM 1817 C C . ALA A 1 222 ? 8.517 4.446 -10.256 1.00 90.94 222 ALA A C 1
ATOM 1819 O O . ALA A 1 222 ? 9.276 5.246 -10.810 1.00 90.94 222 ALA A O 1
ATOM 1820 N N . GLY A 1 223 ? 8.947 3.513 -9.416 1.00 91.94 223 GLY A N 1
ATOM 1821 C CA . GLY A 1 223 ? 10.339 3.138 -9.231 1.00 91.94 223 GLY A CA 1
ATOM 1822 C C . GLY A 1 223 ? 10.630 1.784 -9.869 1.00 91.94 223 GLY A C 1
ATOM 1823 O O . GLY A 1 223 ? 9.743 0.955 -10.057 1.00 91.94 223 GLY A O 1
ATOM 1824 N N . SER A 1 224 ? 11.889 1.554 -10.215 1.00 92.88 224 SER A N 1
ATOM 1825 C CA . SER A 1 224 ? 12.373 0.297 -10.778 1.00 92.88 224 SER A CA 1
ATOM 1826 C C . SER A 1 224 ? 13.761 -0.025 -10.250 1.00 92.88 224 SER A C 1
ATOM 1828 O O . SER A 1 224 ? 14.573 0.873 -10.032 1.00 92.88 224 SER A O 1
ATOM 1830 N N . VAL A 1 225 ? 14.048 -1.306 -10.056 1.00 91.56 225 VAL A N 1
ATOM 1831 C CA . VAL A 1 225 ? 15.359 -1.808 -9.638 1.00 91.56 225 VAL A CA 1
ATOM 1832 C C . VAL A 1 225 ? 15.645 -3.134 -10.328 1.00 91.56 225 VAL A C 1
ATOM 1834 O O . VAL A 1 225 ? 14.754 -3.952 -10.558 1.00 91.56 225 VAL A O 1
ATOM 1837 N N . ASN A 1 226 ? 16.905 -3.366 -10.684 1.00 88.19 226 ASN A N 1
ATOM 1838 C CA . ASN A 1 226 ? 17.307 -4.645 -11.259 1.00 88.19 226 ASN A CA 1
ATOM 1839 C C . ASN A 1 226 ? 17.089 -5.786 -10.246 1.00 88.19 226 ASN A C 1
ATOM 1841 O O . ASN A 1 226 ? 17.584 -5.722 -9.118 1.00 88.19 226 ASN A O 1
ATOM 1845 N N . LEU A 1 227 ? 16.409 -6.861 -10.653 1.00 87.62 227 LEU A N 1
ATOM 1846 C CA . LEU A 1 227 ? 15.996 -7.919 -9.729 1.00 87.62 227 LEU A CA 1
ATOM 1847 C C . LEU A 1 227 ? 17.180 -8.639 -9.055 1.00 87.62 227 LEU A C 1
ATOM 1849 O O . LEU A 1 227 ? 17.102 -8.996 -7.882 1.00 87.62 227 LEU A O 1
ATOM 1853 N N . LYS A 1 228 ? 18.328 -8.789 -9.729 1.00 83.38 228 LYS A N 1
ATOM 1854 C CA . LYS A 1 228 ? 19.530 -9.384 -9.109 1.00 83.38 228 LYS A CA 1
ATOM 1855 C C . LYS A 1 228 ? 20.058 -8.543 -7.942 1.00 83.38 228 LYS A C 1
ATOM 1857 O O . LYS A 1 228 ? 20.673 -9.078 -7.023 1.00 83.38 228 LYS A O 1
ATOM 1862 N N . ARG A 1 229 ? 19.821 -7.225 -7.954 1.00 80.06 229 ARG A N 1
ATOM 1863 C CA . ARG A 1 229 ? 20.218 -6.309 -6.868 1.00 80.06 229 ARG A CA 1
ATOM 1864 C C . ARG A 1 229 ? 19.307 -6.392 -5.654 1.00 80.06 229 ARG A C 1
ATOM 1866 O O . ARG A 1 229 ? 19.767 -6.090 -4.564 1.00 80.06 229 ARG A O 1
ATOM 1873 N N . MET A 1 230 ? 18.098 -6.919 -5.820 1.00 81.88 230 MET A N 1
ATOM 1874 C CA . MET A 1 230 ? 17.215 -7.305 -4.717 1.00 81.88 230 MET A CA 1
ATOM 1875 C C . MET A 1 230 ? 17.702 -8.570 -3.979 1.00 81.88 230 MET A C 1
ATOM 1877 O O . MET A 1 230 ? 17.033 -9.035 -3.062 1.00 81.88 230 MET A O 1
ATOM 1881 N N . GLY A 1 231 ? 18.855 -9.145 -4.347 1.00 73.19 231 GLY A N 1
ATOM 1882 C CA . GLY A 1 231 ? 19.373 -10.385 -3.756 1.00 73.19 231 GLY A CA 1
ATOM 1883 C C . GLY A 1 231 ? 18.823 -11.653 -4.414 1.00 73.19 231 GLY A C 1
ATOM 1884 O O . GLY A 1 231 ? 19.058 -12.756 -3.920 1.00 73.19 231 GLY A O 1
ATOM 1885 N N . TYR A 1 232 ? 18.116 -11.519 -5.541 1.00 74.50 232 TYR A N 1
ATOM 1886 C CA . TYR A 1 232 ? 17.627 -12.658 -6.304 1.00 74.50 232 TYR A CA 1
ATOM 1887 C C . TYR A 1 232 ? 18.767 -13.341 -7.070 1.00 74.50 232 TYR A C 1
ATOM 1889 O O . TYR A 1 232 ? 19.486 -12.713 -7.851 1.00 74.50 232 TYR A O 1
ATOM 1897 N N . SER A 1 233 ? 18.949 -14.645 -6.849 1.00 62.53 233 SER A N 1
ATOM 1898 C CA . SER A 1 233 ? 20.066 -15.387 -7.436 1.00 62.53 233 SER A CA 1
ATOM 1899 C C . SER A 1 233 ? 19.821 -15.725 -8.910 1.00 62.53 233 SER A C 1
ATOM 1901 O O . SER A 1 233 ? 18.763 -16.229 -9.276 1.00 62.53 233 SER A O 1
ATOM 1903 N N . SER A 1 234 ? 20.845 -15.570 -9.754 1.00 59.16 234 SER A N 1
ATOM 1904 C CA . SER A 1 234 ? 20.809 -15.951 -11.178 1.00 59.16 234 SER A CA 1
ATOM 1905 C C . SER A 1 234 ? 20.571 -17.451 -11.432 1.00 59.16 234 SER A C 1
ATOM 1907 O O . SER A 1 234 ? 20.449 -17.859 -12.583 1.00 59.16 234 SER A O 1
ATOM 1909 N N . ARG A 1 235 ? 20.583 -18.288 -10.383 1.00 56.72 235 ARG A N 1
ATOM 1910 C CA . ARG A 1 235 ? 20.395 -19.746 -10.475 1.00 56.72 235 ARG A CA 1
ATOM 1911 C C . ARG A 1 235 ? 18.922 -20.149 -10.490 1.00 56.72 235 ARG A C 1
ATOM 1913 O O . ARG A 1 235 ? 18.609 -21.251 -10.931 1.00 56.72 235 ARG A O 1
ATOM 1920 N N . THR A 1 236 ? 18.032 -19.275 -10.032 1.00 64.81 236 THR A N 1
ATOM 1921 C CA . THR A 1 236 ? 16.596 -19.537 -10.027 1.00 64.81 236 THR A CA 1
ATOM 1922 C C . THR A 1 236 ? 16.017 -19.117 -11.377 1.00 64.81 236 THR A C 1
ATOM 1924 O O . THR A 1 236 ? 16.131 -17.960 -11.783 1.00 64.81 236 THR A O 1
ATOM 1927 N N . ARG A 1 237 ? 15.430 -20.066 -12.116 1.00 69.69 237 ARG A N 1
ATOM 1928 C CA . ARG A 1 237 ? 14.769 -19.770 -13.393 1.00 69.69 237 ARG A CA 1
ATOM 1929 C C . ARG A 1 237 ? 13.474 -19.010 -13.101 1.00 69.69 237 ARG A C 1
ATOM 1931 O O . ARG A 1 237 ? 12.554 -19.582 -12.527 1.00 69.69 237 ARG A O 1
ATOM 1938 N N . LEU A 1 238 ? 13.406 -17.752 -13.529 1.00 79.94 238 LEU A N 1
ATOM 1939 C CA . LEU A 1 238 ? 12.178 -16.963 -13.453 1.00 79.94 238 LEU A CA 1
ATOM 1940 C C . LEU A 1 238 ? 11.154 -17.493 -14.467 1.00 79.94 238 LEU A C 1
ATOM 1942 O O . LEU A 1 238 ? 11.510 -17.659 -15.642 1.00 79.94 238 LEU A O 1
ATOM 1946 N N . PRO A 1 239 ? 9.909 -17.775 -14.045 1.00 82.38 239 PRO A N 1
ATOM 1947 C CA . PRO A 1 239 ? 8.835 -18.080 -14.977 1.00 82.38 239 PRO A CA 1
ATOM 1948 C C . PRO A 1 239 ? 8.468 -16.830 -15.795 1.00 82.38 239 PRO A C 1
ATOM 1950 O O . PRO A 1 239 ? 8.779 -15.706 -15.406 1.00 82.38 239 PRO A O 1
ATOM 1953 N N . ARG A 1 240 ? 7.812 -17.021 -16.948 1.00 81.88 240 ARG A N 1
ATOM 1954 C CA . ARG A 1 240 ? 7.325 -15.898 -17.776 1.00 81.88 240 ARG A CA 1
ATOM 1955 C C . ARG A 1 240 ? 6.171 -15.144 -17.111 1.00 81.88 240 ARG A C 1
ATOM 1957 O O . ARG A 1 240 ? 6.042 -13.945 -17.312 1.00 81.88 240 ARG A O 1
ATOM 1964 N N . GLN A 1 241 ? 5.345 -15.865 -16.361 1.00 86.19 241 GLN A N 1
ATOM 1965 C CA . GLN A 1 241 ? 4.222 -15.363 -15.576 1.00 86.19 241 GLN A CA 1
ATOM 1966 C C . GLN A 1 241 ? 4.099 -16.206 -14.302 1.00 86.19 241 GLN A C 1
ATOM 1968 O O . GLN A 1 241 ? 4.500 -17.373 -14.309 1.00 86.19 241 GLN A O 1
ATOM 1973 N N . GLY A 1 242 ? 3.562 -15.634 -13.226 1.00 87.06 242 GLY A N 1
ATOM 1974 C CA . GLY A 1 242 ? 3.328 -16.327 -11.956 1.00 87.06 242 GLY A CA 1
ATOM 1975 C C . GLY A 1 242 ? 3.723 -15.474 -10.757 1.00 87.06 242 GLY A C 1
ATOM 1976 O O . GLY A 1 242 ? 3.809 -14.262 -10.869 1.00 87.06 242 GLY A O 1
ATOM 1977 N N . GLU A 1 243 ? 4.014 -16.099 -9.620 1.00 89.00 243 GLU A N 1
ATOM 1978 C CA . GLU A 1 243 ? 4.439 -15.398 -8.404 1.00 89.00 243 GLU A CA 1
ATOM 1979 C C . GLU A 1 243 ? 5.817 -15.860 -7.942 1.00 89.00 243 GLU A C 1
ATOM 1981 O O . GLU A 1 243 ? 6.238 -16.991 -8.206 1.00 89.00 243 GLU A O 1
ATOM 1986 N N . ILE A 1 244 ? 6.515 -14.994 -7.209 1.00 88.62 244 ILE A N 1
ATOM 1987 C CA . ILE A 1 244 ? 7.750 -15.365 -6.531 1.00 88.62 244 ILE A CA 1
ATOM 1988 C C . ILE A 1 244 ? 7.927 -14.673 -5.193 1.00 88.62 244 ILE A C 1
ATOM 1990 O O . ILE A 1 244 ? 7.570 -13.511 -5.028 1.00 88.62 244 ILE A O 1
ATOM 1994 N N . ASP A 1 245 ? 8.549 -15.385 -4.262 1.00 88.69 245 ASP A N 1
ATOM 1995 C CA . ASP A 1 245 ? 8.864 -14.853 -2.949 1.00 88.69 245 ASP A CA 1
ATOM 1996 C C . ASP A 1 245 ? 10.134 -13.998 -2.987 1.00 88.69 245 ASP A C 1
ATOM 1998 O O . ASP A 1 245 ? 11.228 -14.475 -3.307 1.00 88.69 245 ASP A O 1
ATOM 2002 N N . LEU A 1 246 ? 9.994 -12.728 -2.609 1.00 90.12 246 LEU A N 1
ATOM 2003 C CA . LEU A 1 246 ? 11.106 -11.838 -2.306 1.00 90.12 246 LEU A CA 1
ATOM 2004 C C . LEU A 1 246 ? 11.245 -11.655 -0.792 1.00 90.12 246 LEU A C 1
ATOM 2006 O O . LEU A 1 246 ? 10.247 -11.391 -0.126 1.00 90.12 246 LEU A O 1
ATOM 2010 N N . PRO A 1 247 ? 12.467 -11.717 -0.228 1.00 89.56 247 PRO A N 1
ATOM 2011 C CA . PRO A 1 247 ? 12.694 -11.507 1.207 1.00 89.56 247 PRO A CA 1
ATOM 2012 C C . PRO A 1 247 ? 12.506 -10.043 1.644 1.00 89.56 247 PRO A C 1
ATOM 2014 O O . PRO A 1 247 ? 12.355 -9.758 2.835 1.00 89.56 247 PRO A O 1
ATOM 2017 N N . VAL A 1 248 ? 12.566 -9.118 0.685 1.00 92.12 248 VAL A N 1
ATOM 2018 C CA . VAL A 1 248 ? 12.363 -7.682 0.864 1.00 92.12 248 VAL A CA 1
ATOM 2019 C C . VAL A 1 248 ? 11.548 -7.179 -0.323 1.00 92.12 248 VAL A C 1
ATOM 2021 O O . VAL A 1 248 ? 11.931 -7.429 -1.465 1.00 92.12 248 VAL A O 1
ATOM 2024 N N . ARG A 1 249 ? 10.463 -6.453 -0.055 1.00 93.94 249 ARG A N 1
ATOM 2025 C CA . ARG A 1 249 ? 9.688 -5.698 -1.056 1.00 93.94 249 ARG A CA 1
ATOM 2026 C C . ARG A 1 249 ? 9.912 -4.204 -0.854 1.00 93.94 249 ARG A C 1
ATOM 2028 O O . ARG A 1 249 ? 10.379 -3.794 0.211 1.00 93.94 249 ARG A O 1
ATOM 2035 N N . ILE A 1 250 ? 9.637 -3.395 -1.871 1.00 94.69 250 ILE A N 1
ATOM 2036 C CA . ILE A 1 250 ? 9.775 -1.939 -1.792 1.00 94.69 250 ILE A CA 1
ATOM 2037 C C . ILE A 1 250 ? 8.391 -1.314 -1.744 1.00 94.69 250 ILE A C 1
ATOM 2039 O O . ILE A 1 250 ? 7.537 -1.607 -2.574 1.00 94.69 250 ILE A O 1
ATOM 2043 N N . LEU A 1 251 ? 8.203 -0.424 -0.779 1.00 93.38 251 LEU A N 1
ATOM 2044 C CA . LEU A 1 251 ? 6.997 0.368 -0.623 1.00 93.38 251 LEU A CA 1
ATOM 2045 C C . LEU A 1 251 ? 7.342 1.841 -0.813 1.00 93.38 251 LEU A C 1
ATOM 2047 O O . LEU A 1 251 ? 8.295 2.342 -0.219 1.00 93.38 251 LEU A O 1
ATOM 2051 N N . MET A 1 252 ? 6.551 2.543 -1.613 1.00 91.62 252 MET A N 1
ATOM 2052 C CA . MET A 1 252 ? 6.668 3.983 -1.804 1.00 91.62 252 MET A CA 1
ATOM 2053 C C . MET A 1 252 ? 5.436 4.655 -1.200 1.00 91.62 252 MET A C 1
ATOM 2055 O O . MET A 1 252 ? 4.325 4.418 -1.673 1.00 91.62 252 MET A O 1
ATOM 2059 N N . ARG A 1 253 ? 5.629 5.482 -0.167 1.00 87.12 253 ARG A N 1
ATOM 2060 C CA . ARG A 1 253 ? 4.541 6.229 0.477 1.00 87.12 253 ARG A CA 1
ATOM 2061 C C . ARG A 1 253 ? 4.758 7.722 0.414 1.00 87.12 253 ARG A C 1
ATOM 2063 O O . ARG A 1 253 ? 5.891 8.191 0.471 1.00 87.12 253 ARG A O 1
ATOM 2070 N N . ASP A 1 254 ? 3.663 8.457 0.325 1.00 79.62 254 ASP A N 1
ATOM 2071 C CA . ASP A 1 254 ? 3.662 9.915 0.369 1.00 79.62 254 ASP A CA 1
ATOM 2072 C C . ASP A 1 254 ? 2.998 10.393 1.656 1.00 79.62 254 ASP A C 1
ATOM 2074 O O . ASP A 1 254 ? 1.821 10.130 1.907 1.00 79.62 254 ASP A O 1
ATOM 2078 N N . HIS A 1 255 ? 3.772 11.097 2.471 1.00 70.25 255 HIS A N 1
ATOM 2079 C CA . HIS A 1 255 ? 3.324 11.687 3.719 1.00 70.25 255 HIS A CA 1
ATOM 2080 C C . HIS A 1 255 ? 3.469 13.206 3.622 1.00 70.25 255 HIS A C 1
ATOM 2082 O O . HIS A 1 255 ? 4.561 13.750 3.784 1.00 70.25 255 HIS A O 1
ATOM 2088 N N . ASP A 1 256 ? 2.354 13.889 3.350 1.00 63.84 256 ASP A N 1
ATOM 2089 C CA . ASP A 1 256 ? 2.259 15.354 3.318 1.00 63.84 256 ASP A CA 1
ATOM 2090 C C . ASP A 1 256 ? 3.320 16.027 2.416 1.00 63.84 256 ASP A C 1
ATOM 2092 O O . ASP A 1 256 ? 3.941 17.025 2.786 1.00 63.84 256 ASP A O 1
ATOM 2096 N N . GLY A 1 257 ? 3.545 15.474 1.216 1.00 67.00 257 GLY A N 1
ATOM 2097 C CA . GLY A 1 257 ? 4.477 16.025 0.224 1.00 67.00 257 GLY A CA 1
ATOM 2098 C C . GLY A 1 257 ? 5.923 15.551 0.386 1.00 67.00 257 GLY A C 1
ATOM 2099 O O . GLY A 1 257 ? 6.785 15.914 -0.422 1.00 67.00 257 GLY A O 1
ATOM 2100 N N . ARG A 1 258 ? 6.196 14.714 1.394 1.00 78.31 258 ARG A N 1
ATOM 2101 C CA . ARG A 1 258 ? 7.435 13.948 1.512 1.00 78.31 258 ARG A CA 1
ATOM 2102 C C . ARG A 1 258 ? 7.189 12.512 1.065 1.00 78.31 258 ARG A C 1
ATOM 2104 O O . ARG A 1 258 ? 6.443 11.768 1.695 1.00 78.31 258 ARG A O 1
ATOM 2111 N N . LEU A 1 259 ? 7.884 12.108 0.011 1.00 86.81 259 LEU A N 1
ATOM 2112 C CA . LEU A 1 259 ? 7.898 10.729 -0.449 1.00 86.81 259 LEU A CA 1
ATOM 2113 C C . LEU A 1 259 ? 8.949 9.949 0.345 1.00 86.81 259 LEU A C 1
ATOM 2115 O O . LEU A 1 259 ? 10.124 10.300 0.301 1.00 86.81 259 LEU A O 1
ATOM 2119 N N . ASP A 1 260 ? 8.567 8.875 1.019 1.00 91.19 260 ASP A N 1
ATOM 2120 C CA . ASP A 1 260 ? 9.500 7.943 1.649 1.00 91.19 260 ASP A CA 1
ATOM 2121 C C . ASP A 1 260 ? 9.457 6.598 0.908 1.00 91.19 260 ASP A C 1
ATOM 2123 O O . ASP A 1 260 ? 8.393 6.055 0.599 1.00 91.19 260 ASP A O 1
ATOM 2127 N N . ILE A 1 261 ? 10.639 6.060 0.594 1.00 93.88 261 ILE A N 1
ATOM 2128 C CA . ILE A 1 261 ? 10.794 4.769 -0.079 1.00 93.88 261 ILE A CA 1
ATOM 2129 C C . ILE A 1 261 ? 11.417 3.781 0.903 1.00 93.88 261 ILE A C 1
ATOM 2131 O O . ILE A 1 261 ? 12.572 3.913 1.327 1.00 93.88 261 ILE A O 1
ATOM 2135 N N . TYR A 1 262 ? 10.621 2.783 1.256 1.00 94.81 262 TYR A N 1
ATOM 2136 C CA . TYR A 1 262 ? 10.910 1.781 2.262 1.00 94.81 262 TYR A CA 1
ATOM 2137 C C . TYR A 1 262 ? 11.355 0.482 1.603 1.00 94.81 262 TYR A C 1
ATOM 2139 O O . TYR A 1 262 ? 10.685 -0.035 0.715 1.00 94.81 262 TYR A O 1
ATOM 2147 N N . ALA A 1 263 ? 12.440 -0.100 2.096 1.00 94.88 263 ALA A N 1
ATOM 2148 C CA . ALA A 1 263 ? 12.664 -1.534 2.000 1.00 94.88 263 ALA A CA 1
ATOM 2149 C C . ALA A 1 263 ? 11.903 -2.194 3.155 1.00 94.88 263 ALA A C 1
ATOM 2151 O O . ALA A 1 263 ? 12.098 -1.810 4.309 1.00 94.88 263 ALA A O 1
ATOM 2152 N N . VAL A 1 264 ? 11.039 -3.164 2.868 1.00 93.88 264 VAL A N 1
ATOM 2153 C CA . VAL A 1 264 ? 10.176 -3.809 3.862 1.00 93.88 264 VAL A CA 1
ATOM 2154 C C . VAL A 1 264 ? 10.488 -5.296 3.943 1.00 93.88 264 VAL A C 1
ATOM 2156 O O . VAL A 1 264 ? 10.518 -5.982 2.920 1.00 93.88 264 VAL A O 1
ATOM 2159 N N . LYS A 1 265 ? 10.705 -5.808 5.159 1.00 91.75 265 LYS A N 1
ATOM 2160 C CA . LYS A 1 265 ? 10.875 -7.245 5.400 1.00 91.75 265 LYS A CA 1
ATOM 2161 C C . LYS A 1 265 ? 9.575 -7.978 5.084 1.00 91.75 265 LYS A C 1
ATOM 2163 O O . LYS A 1 265 ? 8.522 -7.591 5.578 1.00 91.75 265 LYS A O 1
ATOM 2168 N N . THR A 1 266 ? 9.661 -9.070 4.336 1.00 89.56 266 THR A N 1
ATOM 2169 C CA . THR A 1 266 ? 8.513 -9.938 4.048 1.00 89.56 266 THR A CA 1
ATOM 2170 C C . THR A 1 266 ? 8.505 -11.192 4.923 1.00 89.56 266 THR A C 1
ATOM 2172 O O . THR A 1 266 ? 9.464 -11.484 5.647 1.00 89.56 266 THR A O 1
ATOM 2175 N N . GLY A 1 267 ? 7.400 -11.943 4.881 1.00 81.69 267 GLY A N 1
ATOM 2176 C CA . GLY A 1 267 ? 7.222 -13.159 5.683 1.00 81.69 267 GLY A CA 1
ATOM 2177 C C . GLY A 1 267 ? 6.950 -12.879 7.167 1.00 81.69 267 GLY A C 1
ATOM 2178 O O . GLY A 1 267 ? 6.971 -13.796 7.990 1.00 81.69 267 GLY A O 1
ATOM 2179 N N . VAL A 1 268 ? 6.681 -11.614 7.489 1.00 77.81 268 VAL A N 1
ATOM 2180 C CA . VAL A 1 268 ? 6.209 -11.106 8.783 1.00 77.81 268 VAL A CA 1
AT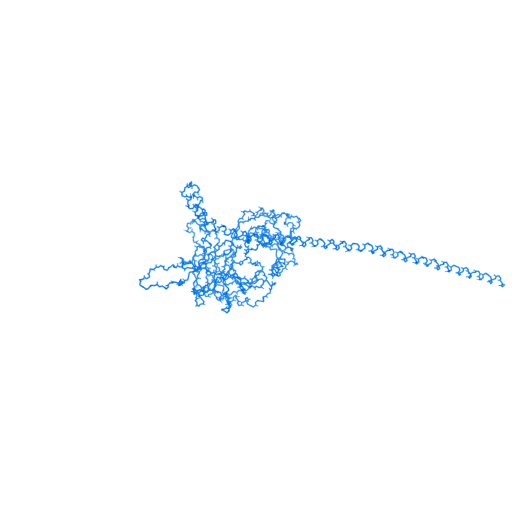OM 2181 C C . VAL A 1 268 ? 4.704 -10.812 8.699 1.00 77.81 268 VAL A C 1
ATOM 2183 O O . VAL A 1 268 ? 4.090 -11.073 7.661 1.00 77.81 268 VAL A O 1
ATOM 2186 N N . ALA A 1 269 ? 4.072 -10.342 9.777 1.00 70.31 269 ALA A N 1
ATOM 2187 C CA . ALA A 1 269 ? 2.620 -10.138 9.798 1.00 70.31 269 ALA A CA 1
ATOM 2188 C C . ALA A 1 269 ? 2.160 -9.219 8.649 1.00 70.31 269 ALA A C 1
ATOM 2190 O O . ALA A 1 269 ? 2.730 -8.154 8.466 1.00 70.31 269 ALA A O 1
ATOM 2191 N N . HIS A 1 270 ? 1.143 -9.623 7.878 1.00 70.88 270 HIS A N 1
ATOM 2192 C CA . HIS A 1 270 ? 0.538 -8.867 6.755 1.00 70.88 270 HIS A CA 1
ATOM 2193 C C . HIS A 1 270 ? 1.446 -8.448 5.591 1.00 70.88 270 HIS A C 1
ATOM 2195 O O . HIS A 1 270 ? 0.950 -7.821 4.661 1.00 70.88 270 HIS A O 1
ATOM 2201 N N . VAL A 1 271 ? 2.732 -8.806 5.599 1.00 82.75 271 VAL A N 1
ATOM 2202 C CA . VAL A 1 271 ? 3.648 -8.512 4.490 1.00 82.75 271 VAL A CA 1
ATOM 2203 C C . VAL A 1 271 ? 3.992 -9.805 3.774 1.00 82.75 271 VAL A C 1
ATOM 2205 O O . VAL A 1 271 ? 4.886 -10.557 4.193 1.00 82.75 271 VAL A O 1
ATOM 2208 N N . PHE A 1 272 ? 3.276 -10.082 2.688 1.00 84.06 272 PHE A N 1
ATOM 2209 C CA . PHE A 1 272 ? 3.508 -11.294 1.917 1.00 84.06 272 PHE A CA 1
ATOM 2210 C C . PHE A 1 272 ? 4.802 -11.175 1.103 1.00 84.06 272 PHE A C 1
ATOM 2212 O O . PHE A 1 272 ? 5.189 -10.100 0.644 1.00 84.06 272 PHE A O 1
ATOM 2219 N N . ALA A 1 273 ? 5.509 -12.297 0.956 1.00 88.44 273 ALA A N 1
ATOM 2220 C CA . ALA A 1 273 ? 6.726 -12.354 0.147 1.00 88.44 273 ALA A CA 1
ATOM 2221 C C . ALA A 1 273 ? 6.426 -12.416 -1.355 1.00 88.44 273 ALA A C 1
ATOM 2223 O O . ALA A 1 273 ? 7.274 -12.025 -2.153 1.00 88.44 273 ALA A O 1
ATOM 2224 N N . LYS A 1 274 ? 5.229 -12.883 -1.717 1.00 88.19 274 LYS A N 1
ATOM 2225 C CA . LYS A 1 274 ? 4.793 -13.126 -3.089 1.00 88.19 274 LYS A CA 1
ATOM 2226 C C . LYS A 1 274 ? 4.668 -11.830 -3.886 1.00 88.19 274 LYS A C 1
ATOM 2228 O O . LYS A 1 274 ? 3.901 -10.945 -3.521 1.00 88.19 274 LYS A O 1
ATOM 2233 N N . VAL A 1 275 ? 5.371 -11.775 -5.010 1.00 90.81 275 VAL A N 1
ATOM 2234 C CA . VAL A 1 275 ? 5.316 -10.701 -6.005 1.00 90.81 275 VAL A CA 1
ATOM 2235 C C . VAL A 1 275 ? 4.966 -11.297 -7.360 1.00 90.81 275 VAL A C 1
ATOM 2237 O O . VAL A 1 275 ? 5.520 -12.327 -7.750 1.00 90.81 275 VAL A O 1
ATOM 2240 N N . GLN A 1 276 ? 4.059 -10.640 -8.078 1.00 90.69 276 GLN A N 1
ATOM 2241 C CA . GLN A 1 276 ? 3.608 -11.058 -9.402 1.00 90.69 276 GLN A CA 1
ATOM 2242 C C . GLN A 1 276 ? 4.702 -10.853 -10.456 1.00 90.69 276 GLN A C 1
ATOM 2244 O O . GLN A 1 276 ? 5.417 -9.850 -10.454 1.00 90.69 276 GLN A O 1
ATOM 2249 N N . ILE A 1 277 ? 4.827 -11.809 -11.371 1.00 91.00 277 ILE A N 1
ATOM 2250 C CA . ILE A 1 277 ? 5.738 -11.794 -12.511 1.00 91.00 277 ILE A CA 1
ATOM 2251 C C . ILE A 1 277 ? 4.909 -11.690 -13.784 1.00 91.00 277 ILE A C 1
ATOM 2253 O O . ILE A 1 277 ? 3.989 -12.478 -14.000 1.00 91.00 277 ILE A O 1
ATOM 2257 N N . GLY A 1 278 ? 5.299 -10.774 -14.665 1.00 91.06 278 GLY A N 1
ATOM 2258 C CA . GLY A 1 278 ? 4.703 -10.617 -15.982 1.00 91.06 278 GLY A CA 1
ATOM 2259 C C . GLY A 1 278 ? 5.753 -10.459 -17.075 1.00 91.06 278 GLY A C 1
ATOM 2260 O O . GLY A 1 278 ? 6.765 -9.783 -16.891 1.00 91.06 278 GLY A O 1
ATOM 2261 N N . ALA A 1 279 ? 5.525 -11.087 -18.226 1.00 90.19 279 ALA A N 1
ATOM 2262 C CA . ALA A 1 279 ? 6.394 -10.945 -19.385 1.00 90.19 279 ALA A CA 1
ATOM 2263 C C . ALA A 1 279 ? 6.064 -9.657 -20.145 1.00 90.19 279 ALA A C 1
ATOM 2265 O O . ALA A 1 279 ? 4.907 -9.422 -20.486 1.00 90.19 279 ALA A O 1
ATOM 2266 N N . ALA A 1 280 ? 7.081 -8.852 -20.451 1.00 90.50 280 ALA A N 1
ATOM 2267 C CA . ALA A 1 280 ? 6.915 -7.718 -21.347 1.00 90.50 280 ALA A CA 1
ATOM 2268 C C . ALA A 1 280 ? 6.871 -8.177 -22.809 1.00 90.50 280 ALA A C 1
ATOM 2270 O O . ALA A 1 280 ? 7.650 -9.034 -23.244 1.00 90.50 280 ALA A O 1
ATOM 2271 N N . GLU A 1 281 ? 5.995 -7.553 -23.584 1.00 89.12 281 GLU A N 1
ATOM 2272 C CA . GLU A 1 281 ? 5.815 -7.821 -25.005 1.00 89.12 281 GLU A CA 1
ATOM 2273 C C . GLU A 1 281 ? 6.585 -6.802 -25.840 1.00 89.12 281 GLU A C 1
ATOM 2275 O O . GLU A 1 281 ? 6.618 -5.619 -25.513 1.00 89.12 281 GLU A O 1
ATOM 2280 N N . PHE A 1 282 ? 7.237 -7.247 -26.916 1.00 84.44 282 PHE A N 1
ATOM 2281 C CA . PHE A 1 282 ? 7.974 -6.341 -27.793 1.00 84.44 282 PHE A CA 1
ATOM 2282 C C . PHE A 1 282 ? 7.040 -5.706 -28.826 1.00 84.44 282 PHE A C 1
ATOM 2284 O O . PHE A 1 282 ? 6.570 -6.379 -29.746 1.00 84.44 282 PHE A O 1
ATOM 2291 N N . ASP A 1 283 ? 6.833 -4.397 -28.715 1.00 79.62 283 ASP A N 1
ATOM 2292 C CA . ASP A 1 283 ? 6.133 -3.600 -29.712 1.00 79.62 283 ASP A CA 1
ATOM 2293 C C . ASP A 1 283 ? 7.122 -3.179 -30.810 1.00 79.62 283 ASP A C 1
ATOM 2295 O O . ASP A 1 283 ? 7.912 -2.242 -30.656 1.00 79.62 283 ASP A O 1
ATOM 2299 N N . LYS A 1 284 ? 7.062 -3.878 -31.951 1.00 76.25 284 LYS A N 1
ATOM 2300 C CA . LYS A 1 284 ? 7.914 -3.607 -33.121 1.00 76.25 284 LYS A CA 1
ATOM 2301 C C . LYS A 1 284 ? 7.746 -2.189 -33.667 1.00 76.25 284 LYS A C 1
ATOM 2303 O O . LYS A 1 284 ? 8.703 -1.652 -34.212 1.00 76.25 284 LYS A O 1
ATOM 2308 N N . SER A 1 285 ? 6.556 -1.598 -33.543 1.00 72.06 285 SER A N 1
ATOM 2309 C CA . SER A 1 285 ? 6.277 -0.256 -34.067 1.00 72.06 285 SER A CA 1
ATOM 2310 C C . SER A 1 285 ? 6.937 0.835 -33.225 1.00 72.06 285 SER A C 1
ATOM 2312 O O . SER A 1 285 ? 7.391 1.842 -33.761 1.00 72.06 285 SER A O 1
ATOM 2314 N N . LYS A 1 286 ? 7.045 0.603 -31.910 1.00 71.62 286 LYS A N 1
ATOM 2315 C CA . LYS A 1 286 ? 7.686 1.518 -30.955 1.00 71.62 286 LYS A CA 1
ATOM 2316 C C . LYS A 1 286 ? 9.158 1.196 -30.706 1.00 71.62 286 LYS A C 1
ATOM 2318 O O . LYS A 1 286 ? 9.856 1.994 -30.090 1.00 71.62 286 LYS A O 1
ATOM 2323 N N . GLY A 1 287 ? 9.625 0.022 -31.138 1.00 80.56 287 GLY A N 1
ATOM 2324 C CA . GLY A 1 287 ? 10.965 -0.475 -30.832 1.00 80.56 287 GLY A CA 1
ATOM 2325 C C . GLY A 1 287 ? 11.198 -0.671 -29.331 1.00 80.56 287 GLY A C 1
ATOM 2326 O O . GLY A 1 287 ? 12.339 -0.591 -28.882 1.00 80.56 287 GLY A O 1
ATOM 2327 N N . ALA A 1 288 ? 10.135 -0.903 -28.556 1.00 85.06 288 ALA A N 1
ATOM 2328 C CA . ALA A 1 288 ? 10.154 -0.922 -27.096 1.00 85.06 288 ALA A CA 1
ATOM 2329 C C . ALA A 1 288 ? 9.391 -2.128 -26.542 1.00 85.06 288 ALA A C 1
ATOM 2331 O O . ALA A 1 288 ? 8.505 -2.677 -27.193 1.00 85.06 288 ALA A O 1
ATOM 2332 N N . TYR A 1 289 ? 9.734 -2.534 -25.324 1.00 87.94 289 TYR A N 1
ATOM 2333 C CA . TYR A 1 289 ? 8.976 -3.534 -24.582 1.00 87.94 289 TYR A CA 1
ATOM 2334 C C . TYR A 1 289 ? 7.879 -2.862 -23.763 1.00 87.94 289 TYR A C 1
ATOM 2336 O O . TYR A 1 289 ? 8.137 -1.863 -23.092 1.00 87.94 289 TYR A O 1
ATOM 2344 N N . THR A 1 290 ? 6.677 -3.425 -23.790 1.00 89.44 290 THR A N 1
ATOM 2345 C CA . THR A 1 290 ? 5.515 -2.924 -23.061 1.00 89.44 290 THR A CA 1
ATOM 2346 C C . THR A 1 290 ? 4.956 -3.976 -22.119 1.00 89.44 290 THR A C 1
ATOM 2348 O O . THR A 1 290 ? 4.890 -5.155 -22.463 1.00 89.44 290 THR A O 1
ATOM 2351 N N . PHE A 1 291 ? 4.524 -3.546 -20.941 1.00 90.31 291 PHE A N 1
ATOM 2352 C CA . PHE A 1 291 ? 3.790 -4.374 -19.990 1.00 90.31 291 PHE A CA 1
ATOM 2353 C C . PHE A 1 291 ? 2.599 -3.587 -19.450 1.00 90.31 291 PHE A C 1
ATOM 2355 O O . PHE A 1 291 ? 2.744 -2.404 -19.151 1.00 90.31 291 PHE A O 1
ATOM 2362 N N . ILE A 1 292 ? 1.437 -4.225 -19.330 1.00 87.50 292 ILE A N 1
ATOM 2363 C CA . ILE A 1 292 ? 0.228 -3.612 -18.774 1.00 87.50 292 ILE A CA 1
ATOM 2364 C C . ILE A 1 292 ? -0.109 -4.350 -17.483 1.00 87.50 292 ILE A C 1
ATOM 2366 O O . ILE A 1 292 ? -0.200 -5.576 -17.483 1.00 87.50 292 ILE A O 1
ATOM 2370 N N . THR A 1 293 ? -0.255 -3.609 -16.388 1.00 84.81 293 THR A N 1
ATOM 2371 C CA . THR A 1 293 ? -0.627 -4.177 -15.089 1.00 84.81 293 THR A CA 1
ATOM 2372 C C . THR A 1 293 ? -2.103 -4.582 -15.061 1.00 84.81 293 THR A C 1
ATOM 2374 O O . THR A 1 293 ? -2.940 -4.006 -15.754 1.00 84.81 293 THR A O 1
ATOM 2377 N N . ASP A 1 294 ? -2.430 -5.545 -14.204 1.00 74.12 294 ASP A N 1
ATOM 2378 C CA . ASP A 1 294 ? -3.793 -5.989 -13.865 1.00 74.12 294 ASP A CA 1
ATOM 2379 C C . ASP A 1 294 ? -4.478 -5.111 -12.792 1.00 74.12 294 ASP A C 1
ATOM 2381 O O . ASP A 1 294 ? -5.586 -5.401 -12.316 1.00 74.12 294 ASP A O 1
ATOM 2385 N N . SER A 1 295 ? -3.815 -4.017 -12.410 1.00 71.94 295 SER A N 1
ATOM 2386 C CA . SER A 1 295 ? -4.324 -3.026 -11.473 1.00 71.94 295 SER A CA 1
ATOM 2387 C C . SER A 1 295 ? -5.473 -2.217 -12.063 1.00 71.94 295 SER A C 1
ATOM 2389 O O . SER A 1 295 ? -5.577 -2.051 -13.276 1.00 71.94 295 SER A O 1
ATOM 2391 N N . THR A 1 296 ? -6.289 -1.618 -11.197 1.00 64.56 296 THR A N 1
ATOM 2392 C CA . THR A 1 296 ? -7.221 -0.559 -11.604 1.00 64.56 296 THR A CA 1
ATOM 2393 C C . THR A 1 296 ? -6.799 0.763 -10.962 1.00 64.56 296 THR A C 1
ATOM 2395 O O . THR A 1 296 ? -6.741 0.834 -9.737 1.00 64.56 296 THR A O 1
ATOM 2398 N N . PRO A 1 297 ? -6.508 1.811 -11.755 1.00 69.94 297 PRO A N 1
ATOM 2399 C CA . PRO A 1 297 ? -6.431 1.800 -13.219 1.00 69.94 297 PRO A CA 1
ATOM 2400 C C . PRO A 1 297 ? -5.246 0.961 -13.748 1.00 69.94 297 PRO A C 1
ATOM 2402 O O . PRO A 1 297 ? -4.241 0.819 -13.038 1.00 69.94 297 PRO A O 1
ATOM 2405 N N . PRO A 1 298 ? -5.330 0.411 -14.977 1.00 77.56 298 PRO A N 1
ATOM 2406 C CA . PRO A 1 298 ? -4.219 -0.318 -15.581 1.00 77.56 298 PRO A CA 1
ATOM 2407 C C . PRO A 1 298 ? -3.076 0.646 -15.894 1.00 77.56 298 PRO A C 1
ATOM 2409 O O . PRO A 1 298 ? -3.291 1.748 -16.408 1.00 77.56 298 PRO A O 1
ATOM 2412 N N . ARG A 1 299 ? -1.848 0.228 -15.594 1.00 85.31 299 ARG A N 1
ATOM 2413 C CA . ARG A 1 299 ? -0.627 1.008 -15.807 1.00 85.31 299 ARG A CA 1
ATOM 2414 C C . ARG A 1 299 ? 0.165 0.397 -16.944 1.00 85.31 299 ARG A C 1
ATOM 2416 O O . ARG A 1 299 ? 0.448 -0.796 -16.946 1.00 85.31 299 ARG A O 1
ATOM 2423 N N . THR A 1 300 ? 0.541 1.228 -17.906 1.00 89.00 300 THR A N 1
ATOM 2424 C CA . THR A 1 300 ? 1.376 0.829 -19.039 1.00 89.00 300 THR A CA 1
ATOM 2425 C C . THR A 1 300 ? 2.828 1.160 -18.729 1.00 89.00 300 THR A C 1
ATOM 2427 O O . THR A 1 300 ? 3.191 2.322 -18.582 1.00 89.00 300 THR A O 1
ATOM 2430 N N . LEU A 1 301 ? 3.678 0.147 -18.645 1.00 91.31 301 LEU A N 1
ATOM 2431 C CA . LEU A 1 301 ? 5.122 0.286 -18.513 1.00 91.31 301 LEU A CA 1
ATOM 2432 C C . LEU A 1 301 ? 5.774 0.160 -19.885 1.00 91.31 301 LEU A C 1
ATOM 2434 O O . LEU A 1 301 ? 5.471 -0.771 -20.629 1.00 91.31 301 LEU A O 1
ATOM 2438 N N . VAL A 1 302 ? 6.687 1.073 -20.204 1.00 89.56 302 VAL A N 1
ATOM 2439 C CA . VAL A 1 302 ? 7.437 1.097 -21.463 1.00 89.56 302 VAL A CA 1
ATOM 2440 C C . VAL A 1 302 ? 8.930 1.071 -21.157 1.00 89.56 302 VAL A C 1
ATOM 2442 O O . VAL A 1 302 ? 9.427 1.893 -20.388 1.00 89.56 302 VAL A O 1
ATOM 2445 N N . PHE A 1 303 ? 9.646 0.140 -21.785 1.00 87.56 303 PHE A N 1
ATOM 2446 C CA . PHE A 1 303 ? 11.091 -0.035 -21.659 1.00 87.56 303 PHE A CA 1
ATOM 2447 C C . PHE A 1 303 ? 11.739 0.031 -23.042 1.00 87.56 303 PHE A C 1
ATOM 2449 O O . PHE A 1 303 ? 11.555 -0.867 -23.868 1.00 87.56 303 PHE A O 1
ATOM 2456 N N . THR A 1 304 ? 12.521 1.077 -23.294 1.00 79.31 304 THR A N 1
ATOM 2457 C CA . THR A 1 304 ? 13.185 1.284 -24.590 1.00 79.31 304 THR A CA 1
ATOM 2458 C C . THR A 1 304 ? 14.608 0.709 -24.556 1.00 79.31 304 THR A C 1
ATOM 2460 O O . THR A 1 304 ? 15.475 1.289 -23.898 1.00 79.31 304 THR A O 1
ATOM 2463 N N . PRO A 1 305 ? 14.892 -0.427 -25.227 1.00 71.38 305 PRO A N 1
ATOM 2464 C CA . PRO A 1 305 ? 16.232 -1.003 -25.286 1.00 71.38 305 PRO A CA 1
ATOM 2465 C C . PRO A 1 305 ? 17.197 -0.105 -26.068 1.00 71.38 305 PRO A C 1
ATOM 2467 O O . PRO A 1 305 ? 16.842 0.454 -27.101 1.00 71.38 305 PRO A O 1
ATOM 2470 N N . ALA A 1 306 ? 18.461 -0.044 -25.638 1.00 63.84 306 ALA A N 1
ATOM 2471 C CA . ALA A 1 306 ? 19.508 0.684 -26.366 1.00 63.84 306 ALA A CA 1
ATOM 2472 C C . ALA A 1 306 ? 19.803 0.090 -27.763 1.00 63.84 306 ALA A C 1
ATOM 2474 O O . ALA A 1 306 ? 20.299 0.789 -28.643 1.00 63.84 306 ALA A O 1
ATOM 2475 N N . LYS A 1 307 ? 19.507 -1.203 -27.965 1.00 63.88 307 LYS A N 1
ATOM 2476 C CA . LYS A 1 307 ? 19.574 -1.907 -29.255 1.00 63.88 307 LYS A CA 1
ATOM 2477 C C . LYS A 1 307 ? 18.309 -2.758 -29.431 1.00 63.88 307 LYS A C 1
ATOM 2479 O O . LYS A 1 307 ? 18.220 -3.814 -28.804 1.00 63.88 307 LYS A O 1
ATOM 2484 N N . PRO A 1 308 ? 17.316 -2.324 -30.224 1.00 56.28 308 PRO A N 1
ATOM 2485 C CA . PRO A 1 308 ? 16.092 -3.092 -30.417 1.00 56.28 308 PRO A CA 1
ATOM 2486 C C . PRO A 1 308 ? 16.365 -4.409 -31.179 1.00 56.28 308 PRO A C 1
ATOM 2488 O O . PRO A 1 308 ? 17.153 -4.417 -32.130 1.00 56.28 308 PRO A O 1
ATOM 2491 N N . PRO A 1 309 ? 15.730 -5.534 -30.793 1.00 46.62 309 PRO A N 1
ATOM 2492 C CA . PRO A 1 309 ? 15.840 -6.799 -31.519 1.00 46.62 309 PRO A CA 1
ATOM 2493 C C . PRO A 1 309 ? 15.417 -6.652 -32.989 1.00 46.62 309 PRO A C 1
ATOM 2495 O O . PRO A 1 309 ? 14.314 -6.189 -33.271 1.00 46.62 309 PRO A O 1
ATOM 2498 N N . GLY A 1 310 ? 16.277 -7.075 -33.923 1.00 45.50 310 GLY A N 1
ATOM 2499 C CA . GLY A 1 310 ? 16.023 -7.000 -35.371 1.00 45.50 310 GLY A CA 1
ATOM 2500 C C . GLY A 1 310 ? 16.683 -5.823 -36.103 1.00 45.50 310 GLY A C 1
ATOM 2501 O O . GLY A 1 310 ? 16.488 -5.687 -37.304 1.00 45.50 310 GLY A O 1
ATOM 2502 N N . ALA A 1 311 ? 17.494 -5.005 -35.423 1.00 44.44 311 ALA A N 1
ATOM 2503 C CA . ALA A 1 311 ? 18.231 -3.886 -36.028 1.00 44.44 311 ALA A CA 1
ATOM 2504 C C . ALA A 1 311 ? 19.496 -4.284 -36.829 1.00 44.44 311 ALA A C 1
ATOM 2506 O O . ALA A 1 311 ? 20.317 -3.428 -37.151 1.00 44.44 311 ALA A O 1
ATOM 2507 N N . GLU A 1 312 ? 19.670 -5.560 -37.174 1.00 42.03 312 GLU A N 1
ATOM 2508 C CA . GLU A 1 312 ? 20.716 -6.005 -38.099 1.00 42.03 312 GLU A CA 1
ATOM 2509 C C . GLU A 1 312 ? 20.067 -6.395 -39.428 1.00 42.03 312 GLU A C 1
ATOM 2511 O O . GLU A 1 312 ? 19.595 -7.520 -39.504 1.00 42.03 312 GLU A O 1
ATOM 2516 N N . ILE A 1 313 ? 19.931 -5.460 -40.395 1.00 36.41 313 ILE A N 1
ATOM 2517 C CA . ILE A 1 313 ? 20.574 -5.457 -41.740 1.00 36.41 313 ILE A CA 1
ATOM 2518 C C . ILE A 1 313 ? 20.314 -4.114 -42.471 1.00 36.41 313 ILE A C 1
ATOM 2520 O O . ILE A 1 313 ? 19.182 -3.819 -42.850 1.00 36.41 313 ILE A O 1
ATOM 2524 N N . SER A 1 314 ? 21.369 -3.334 -42.740 1.00 27.08 314 SER A N 1
ATOM 2525 C CA . SER A 1 314 ? 21.789 -2.869 -44.085 1.00 27.08 314 SER A CA 1
ATOM 2526 C C . SER A 1 314 ? 22.929 -1.844 -43.951 1.00 27.08 314 SER A C 1
ATOM 2528 O O . SER A 1 314 ? 22.737 -0.814 -43.305 1.00 27.08 314 SER A O 1
ATOM 2530 N N . PRO A 1 315 ? 24.122 -2.086 -44.529 1.00 41.53 315 PRO A N 1
ATOM 2531 C CA . PRO A 1 315 ? 25.134 -1.049 -44.665 1.00 41.53 315 PRO A CA 1
ATOM 2532 C C . PRO A 1 315 ? 24.735 -0.115 -45.818 1.00 41.53 315 PRO A C 1
ATOM 2534 O O . PRO A 1 315 ? 24.129 -0.565 -46.786 1.00 41.53 315 PRO A O 1
ATOM 2537 N N . VAL A 1 316 ? 25.165 1.147 -45.740 1.00 33.62 316 VAL A N 1
ATOM 2538 C CA . VAL A 1 316 ? 24.990 2.241 -46.723 1.00 33.62 316 VAL A CA 1
ATOM 2539 C C . VAL A 1 316 ? 23.841 3.203 -46.400 1.00 33.62 316 VAL A C 1
ATOM 2541 O O . VAL A 1 316 ? 22.741 3.108 -46.927 1.00 33.62 316 VAL A O 1
ATOM 2544 N N . LEU A 1 317 ? 24.177 4.167 -45.537 1.00 28.09 317 LEU A N 1
ATOM 2545 C CA . LEU A 1 317 ? 23.944 5.622 -45.603 1.00 28.09 317 LEU A CA 1
ATOM 2546 C C . LEU A 1 317 ? 23.916 6.158 -44.166 1.00 28.09 317 LEU A C 1
ATOM 2548 O O . LEU A 1 317 ? 23.395 5.508 -43.264 1.00 28.09 317 LEU A O 1
ATOM 2552 N N . SER A 1 318 ? 24.576 7.297 -43.958 1.00 26.64 318 SER A N 1
ATOM 2553 C CA . SER A 1 318 ? 24.773 7.956 -42.663 1.00 26.64 318 SER A CA 1
ATOM 2554 C C . SER A 1 318 ? 23.503 7.964 -41.800 1.00 26.64 318 SER A C 1
ATOM 2556 O O . SER A 1 318 ? 22.410 8.125 -42.347 1.00 26.64 318 SER A O 1
ATOM 2558 N N . PRO A 1 319 ? 23.625 7.808 -40.469 1.00 27.70 319 PRO A N 1
ATOM 2559 C CA . PRO A 1 319 ? 22.462 7.721 -39.597 1.00 27.70 319 PRO A CA 1
ATOM 2560 C C . PRO A 1 319 ? 21.635 9.010 -39.706 1.00 27.70 319 PRO A C 1
ATOM 2562 O O . PRO A 1 319 ? 22.212 10.094 -39.606 1.00 27.70 319 PRO A O 1
ATOM 2565 N N . PRO A 1 320 ? 20.304 8.944 -39.887 1.00 28.66 320 PRO A N 1
ATOM 2566 C CA . PRO A 1 320 ? 19.471 10.069 -39.511 1.00 28.66 320 PRO A CA 1
ATOM 2567 C C . PRO A 1 320 ? 19.580 10.223 -37.990 1.00 28.66 320 PRO A C 1
ATOM 2569 O O . PRO A 1 320 ? 19.360 9.268 -37.241 1.00 28.66 320 PRO A O 1
ATOM 2572 N N . ASP A 1 321 ? 19.954 11.422 -37.547 1.00 34.53 321 ASP A N 1
ATOM 2573 C CA . ASP A 1 321 ? 19.953 11.861 -36.152 1.00 34.53 321 ASP A CA 1
ATOM 2574 C C . ASP A 1 321 ? 18.532 11.796 -35.575 1.00 34.53 321 ASP A C 1
ATOM 2576 O O . ASP A 1 321 ? 17.837 12.802 -35.477 1.00 34.53 321 ASP A O 1
ATOM 2580 N N . SER A 1 322 ? 18.029 10.607 -35.250 1.00 33.34 322 SER A N 1
ATOM 2581 C CA . SER A 1 322 ? 16.755 10.431 -34.544 1.00 33.34 322 SER A CA 1
ATOM 2582 C C . SER A 1 322 ? 16.664 9.041 -33.909 1.00 33.34 322 SER A C 1
ATOM 2584 O O . SER A 1 322 ? 15.720 8.292 -34.152 1.00 33.34 322 SER A O 1
ATOM 2586 N N . VAL A 1 323 ? 17.625 8.665 -33.059 1.00 30.31 323 VAL A N 1
ATOM 2587 C CA . VAL A 1 323 ? 17.276 7.703 -32.000 1.00 30.31 323 VAL A CA 1
ATOM 2588 C C . VAL A 1 323 ? 16.220 8.414 -31.149 1.00 30.31 323 VAL A C 1
ATOM 2590 O O . VAL A 1 323 ? 16.472 9.561 -30.772 1.00 30.31 323 VAL A O 1
ATOM 2593 N N . PRO A 1 324 ? 15.050 7.821 -30.849 1.00 29.55 324 PRO A N 1
ATOM 2594 C CA . PRO A 1 324 ? 14.157 8.395 -29.859 1.00 29.55 324 PRO A CA 1
ATOM 2595 C C . PRO A 1 324 ? 14.901 8.373 -28.523 1.00 29.55 324 PRO A C 1
ATOM 2597 O O . PRO A 1 324 ? 14.938 7.370 -27.810 1.00 29.55 324 PRO A O 1
ATOM 2600 N N . ILE A 1 325 ? 15.561 9.489 -28.217 1.00 35.28 325 ILE A N 1
ATOM 2601 C CA . ILE A 1 325 ? 16.035 9.823 -26.886 1.00 35.28 325 ILE A CA 1
ATOM 2602 C C . ILE A 1 325 ? 14.776 9.707 -26.036 1.00 35.28 325 ILE A C 1
ATOM 2604 O O . ILE A 1 325 ? 13.826 10.463 -26.243 1.00 35.28 325 ILE A O 1
ATOM 2608 N N . SER A 1 326 ? 14.727 8.708 -25.149 1.00 38.53 326 SER A N 1
ATOM 2609 C CA . SER A 1 326 ? 13.693 8.676 -24.115 1.00 38.53 326 SER A CA 1
ATOM 2610 C C . SER A 1 326 ? 13.703 10.069 -23.494 1.00 38.53 326 SER A C 1
ATOM 2612 O O . SER A 1 326 ? 14.788 10.483 -23.071 1.00 38.53 326 SER A O 1
ATOM 2614 N N . PRO A 1 327 ? 12.593 10.835 -23.537 1.00 40.41 327 PRO A N 1
ATOM 2615 C CA . PRO A 1 327 ? 12.625 12.210 -23.070 1.00 40.41 327 PRO A CA 1
ATOM 2616 C C . PRO A 1 327 ? 13.239 12.207 -21.665 1.00 40.41 327 PRO A C 1
ATOM 2618 O O . PRO A 1 327 ? 12.970 11.324 -20.861 1.00 40.41 327 PRO A O 1
ATOM 2621 N N . GLN A 1 328 ? 14.184 13.082 -21.372 1.00 45.72 328 GLN A N 1
ATOM 2622 C CA . GLN A 1 328 ? 14.761 13.107 -20.032 1.00 45.72 328 GLN A CA 1
ATOM 2623 C C . GLN A 1 328 ? 13.945 14.097 -19.223 1.00 45.72 328 GLN A C 1
ATOM 2625 O O . GLN A 1 328 ? 13.781 15.247 -19.632 1.00 45.72 328 GLN A O 1
ATOM 2630 N N . HIS A 1 329 ? 13.371 13.638 -18.114 1.00 46.06 329 HIS A N 1
ATOM 2631 C CA . HIS A 1 329 ? 12.671 14.514 -17.188 1.00 46.06 329 HIS A CA 1
ATOM 2632 C C . HIS A 1 329 ? 13.562 14.737 -15.965 1.00 46.06 329 HIS A C 1
ATOM 2634 O O . HIS A 1 329 ? 13.963 13.793 -15.290 1.00 46.06 329 HIS A O 1
ATOM 2640 N N . THR A 1 330 ? 13.917 15.995 -15.710 1.00 47.84 330 THR A N 1
ATOM 2641 C CA . THR A 1 330 ? 14.872 16.372 -14.651 1.00 47.84 330 THR A CA 1
ATOM 2642 C C . THR A 1 330 ? 14.248 17.268 -13.576 1.00 47.84 330 THR A C 1
ATOM 2644 O O . THR A 1 330 ? 14.967 17.769 -12.722 1.00 47.84 330 THR A O 1
ATOM 2647 N N . GLY A 1 331 ? 12.942 17.554 -13.637 1.00 50.19 331 GLY A N 1
ATOM 2648 C CA . GLY A 1 331 ? 12.453 18.862 -13.172 1.00 50.19 331 GLY A CA 1
ATOM 2649 C C . GLY A 1 331 ? 11.387 18.914 -12.080 1.00 50.19 331 GLY A C 1
ATOM 2650 O O . GLY A 1 331 ? 10.859 19.995 -11.862 1.00 50.19 331 GLY A O 1
ATOM 2651 N N . GLU A 1 332 ? 10.990 17.808 -11.447 1.00 62.44 332 GLU A N 1
ATOM 2652 C CA . GLU A 1 332 ? 9.784 17.837 -10.585 1.00 62.44 332 GLU A CA 1
ATOM 2653 C C . GLU A 1 332 ? 9.895 17.029 -9.296 1.00 62.44 332 GLU A C 1
ATOM 2655 O O . GLU A 1 332 ? 9.170 17.309 -8.344 1.00 62.44 332 GLU A O 1
ATOM 2660 N N . ILE A 1 333 ? 10.826 16.074 -9.224 1.00 70.38 333 ILE A N 1
ATOM 2661 C CA . ILE A 1 333 ? 11.083 15.304 -8.012 1.00 70.38 333 ILE A CA 1
ATOM 2662 C C . ILE A 1 333 ? 12.585 15.138 -7.773 1.00 70.38 333 ILE A C 1
ATOM 2664 O O . ILE A 1 333 ? 13.320 14.693 -8.651 1.00 70.38 333 ILE A O 1
ATOM 2668 N N . ASP A 1 334 ? 13.029 15.499 -6.571 1.00 80.00 334 ASP A N 1
ATOM 2669 C CA . ASP A 1 334 ? 14.401 15.321 -6.097 1.00 80.00 334 ASP A CA 1
ATOM 2670 C C . ASP A 1 334 ? 14.456 14.102 -5.169 1.00 80.00 334 ASP A C 1
ATOM 2672 O O . ASP A 1 334 ? 13.969 14.156 -4.037 1.00 80.00 334 ASP A O 1
ATOM 2676 N N . ILE A 1 335 ? 15.000 12.989 -5.671 1.00 86.56 335 ILE A N 1
ATOM 2677 C CA . ILE A 1 335 ? 15.177 11.747 -4.912 1.00 86.56 335 ILE A CA 1
ATOM 2678 C C . ILE A 1 335 ? 16.568 11.731 -4.285 1.00 86.56 335 ILE A C 1
ATOM 2680 O O . ILE A 1 335 ? 17.581 11.775 -4.981 1.00 86.56 335 ILE A O 1
ATOM 2684 N N . ARG A 1 336 ? 16.621 11.572 -2.963 1.00 90.31 336 ARG A N 1
ATOM 2685 C CA . ARG A 1 336 ? 17.858 11.538 -2.184 1.00 90.31 336 ARG A CA 1
ATOM 2686 C C . ARG A 1 336 ? 18.001 10.224 -1.417 1.00 90.31 336 ARG A C 1
ATOM 2688 O O . ARG A 1 336 ? 17.043 9.791 -0.776 1.00 90.31 336 ARG A O 1
ATOM 2695 N N . PRO A 1 337 ? 19.183 9.588 -1.437 1.00 93.06 337 PRO A N 1
ATOM 2696 C CA . PRO A 1 337 ? 19.441 8.402 -0.635 1.00 93.06 337 PRO A CA 1
ATOM 2697 C C . PRO A 1 337 ? 19.577 8.743 0.852 1.00 93.06 337 PRO A C 1
ATOM 2699 O O . PRO A 1 337 ? 20.110 9.790 1.222 1.00 93.06 337 PRO A O 1
ATOM 2702 N N . VAL A 1 338 ? 19.161 7.820 1.718 1.00 93.12 338 VAL A N 1
ATOM 2703 C CA . VAL A 1 338 ? 19.365 7.937 3.166 1.00 93.12 338 VAL A CA 1
ATOM 2704 C C . VAL A 1 338 ? 20.748 7.396 3.526 1.00 93.12 338 VAL A C 1
ATOM 2706 O O . VAL A 1 338 ? 21.048 6.227 3.296 1.00 93.12 338 VAL A O 1
ATOM 2709 N N . VAL A 1 339 ? 21.609 8.235 4.103 1.00 88.56 339 VAL A N 1
ATOM 2710 C CA . VAL A 1 339 ? 23.017 7.882 4.388 1.00 88.56 339 VAL A CA 1
ATOM 2711 C C . VAL A 1 339 ? 23.140 6.781 5.450 1.00 88.56 339 VAL A C 1
ATOM 2713 O O . VAL A 1 339 ? 23.928 5.837 5.295 1.00 88.56 339 VAL A O 1
ATOM 2716 N N . THR A 1 340 ? 22.328 6.894 6.504 1.00 87.75 340 THR A N 1
ATOM 2717 C CA . THR A 1 340 ? 22.287 5.971 7.646 1.00 87.75 340 THR A CA 1
ATOM 2718 C C . THR A 1 340 ? 20.869 5.419 7.785 1.00 87.75 340 THR A C 1
ATOM 2720 O O . THR A 1 340 ? 20.100 5.878 8.633 1.00 87.75 340 THR A O 1
ATOM 2723 N N . PRO A 1 341 ? 20.483 4.480 6.906 1.00 85.62 341 PRO A N 1
ATOM 2724 C CA . PRO A 1 341 ? 19.158 3.890 6.953 1.00 85.62 341 PRO A CA 1
ATOM 2725 C C . PRO A 1 341 ? 19.000 3.137 8.280 1.00 85.62 341 PRO A C 1
ATOM 2727 O O . PRO A 1 341 ? 19.939 2.490 8.746 1.00 85.62 341 PRO A O 1
ATOM 2730 N N . THR A 1 342 ? 17.848 3.287 8.931 1.00 88.19 342 THR A N 1
ATOM 2731 C CA . THR A 1 342 ? 17.576 2.704 10.253 1.00 88.19 342 THR A CA 1
ATOM 2732 C C . THR A 1 342 ? 16.272 1.930 10.198 1.00 88.19 342 THR A C 1
ATOM 2734 O O . THR A 1 342 ? 15.301 2.378 9.587 1.00 88.19 342 THR A O 1
ATOM 2737 N N . ILE A 1 343 ? 16.265 0.764 10.838 1.00 90.19 343 ILE A N 1
ATOM 2738 C CA . ILE A 1 343 ? 15.080 -0.074 10.942 1.00 90.19 343 ILE A CA 1
ATOM 2739 C C . ILE A 1 343 ? 14.048 0.554 11.878 1.00 90.19 343 ILE A C 1
ATOM 2741 O O . ILE A 1 343 ? 14.367 0.971 12.990 1.00 90.19 343 ILE A O 1
ATOM 2745 N N . SER A 1 344 ? 12.805 0.605 11.416 1.00 86.62 344 SER A N 1
ATOM 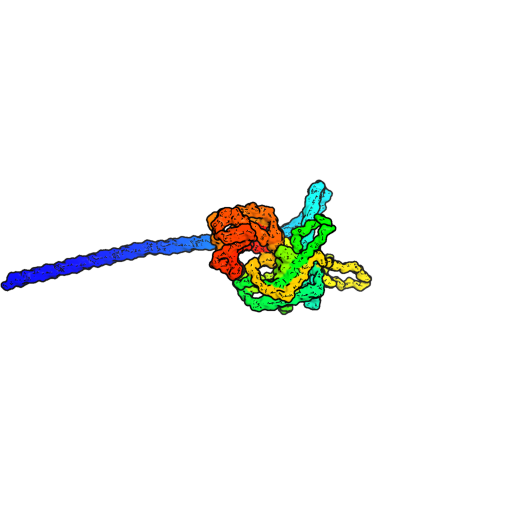2746 C CA . SER A 1 344 ? 11.655 1.097 12.164 1.00 86.62 344 SER A CA 1
ATOM 2747 C C . SER A 1 344 ? 10.504 0.098 12.048 1.00 86.62 344 SER A C 1
ATOM 2749 O O . SER A 1 344 ? 10.327 -0.500 10.980 1.00 86.62 344 SER A O 1
ATOM 2751 N N . PRO A 1 345 ? 9.696 -0.091 13.105 1.00 83.62 345 PRO A N 1
ATOM 2752 C CA . PRO A 1 345 ? 8.432 -0.802 12.972 1.00 83.62 345 PRO A CA 1
ATOM 2753 C C . PRO A 1 345 ? 7.491 -0.026 12.038 1.00 83.62 345 PRO A C 1
ATOM 2755 O O . PRO A 1 345 ? 7.473 1.209 12.048 1.00 83.62 345 PRO A O 1
ATOM 2758 N N . LEU A 1 346 ? 6.701 -0.753 11.246 1.00 82.19 346 LEU A N 1
ATOM 2759 C CA . LEU A 1 346 ? 5.650 -0.218 10.377 1.00 82.19 346 LEU A CA 1
ATOM 2760 C C . LEU A 1 346 ? 4.321 -0.950 10.657 1.00 82.19 346 LEU A C 1
ATOM 2762 O O . LEU A 1 346 ? 3.810 -1.685 9.816 1.00 82.19 346 LEU A O 1
ATOM 2766 N N . PRO A 1 347 ? 3.759 -0.791 11.868 1.00 65.62 347 PRO A N 1
ATOM 2767 C CA . PRO A 1 347 ? 2.691 -1.651 12.383 1.00 65.62 347 PRO A CA 1
ATOM 2768 C C . PRO A 1 347 ? 1.356 -1.532 11.633 1.00 65.62 347 PRO A C 1
ATOM 2770 O O . PRO A 1 347 ? 0.516 -2.412 11.766 1.00 65.62 347 PRO A O 1
ATOM 2773 N N . GLN A 1 348 ? 1.152 -0.453 10.873 1.00 69.69 348 GLN A N 1
ATOM 2774 C CA . GLN A 1 348 ? -0.073 -0.180 10.106 1.00 69.69 348 GLN A CA 1
ATOM 2775 C C . GLN A 1 348 ? 0.027 -0.612 8.638 1.00 69.69 348 GLN A C 1
ATOM 2777 O O . GLN A 1 348 ? -0.825 -0.244 7.839 1.00 69.69 348 GLN A O 1
ATOM 2782 N N . LEU A 1 349 ? 1.096 -1.318 8.270 1.00 77.38 349 LEU A N 1
ATOM 2783 C CA . LEU A 1 349 ? 1.302 -1.766 6.904 1.00 77.38 349 LEU A CA 1
ATOM 2784 C C . LEU A 1 349 ? 0.335 -2.901 6.549 1.00 77.38 349 LEU A C 1
ATOM 2786 O O . LEU A 1 349 ? 0.255 -3.897 7.273 1.00 77.38 349 LEU A O 1
ATOM 2790 N N . GLU A 1 350 ? -0.336 -2.771 5.409 1.00 72.69 350 GLU A N 1
ATOM 2791 C CA . GLU A 1 350 ? -1.225 -3.788 4.852 1.00 72.69 350 GLU A CA 1
ATOM 2792 C C . GLU A 1 350 ? -0.718 -4.286 3.494 1.00 72.69 350 GLU A C 1
ATOM 2794 O O . GLU A 1 350 ? -0.005 -3.581 2.785 1.00 72.69 350 GLU A O 1
ATOM 2799 N N . GLU A 1 351 ? -1.103 -5.500 3.088 1.00 71.25 351 GLU A N 1
ATOM 2800 C CA . GLU A 1 351 ? -0.683 -6.053 1.788 1.00 71.25 351 GLU A CA 1
ATOM 2801 C C . GLU A 1 351 ? -1.117 -5.162 0.615 1.00 71.25 351 GLU A C 1
ATOM 2803 O O . GLU A 1 351 ? -0.374 -5.002 -0.349 1.00 71.25 351 GLU A O 1
ATOM 2808 N N . GLY A 1 352 ? -2.289 -4.528 0.725 1.00 71.69 352 GLY A N 1
ATOM 2809 C CA . GLY A 1 352 ? -2.803 -3.592 -0.275 1.00 71.69 352 GLY A CA 1
ATOM 2810 C C . GLY A 1 352 ? -1.997 -2.296 -0.422 1.00 71.69 352 GLY A C 1
ATOM 2811 O O . GLY A 1 352 ? -2.268 -1.529 -1.342 1.00 71.69 352 GLY A O 1
ATOM 2812 N N . ASP A 1 353 ? -1.020 -2.040 0.455 1.00 82.31 353 ASP A N 1
ATOM 2813 C CA . ASP A 1 353 ? -0.086 -0.924 0.294 1.00 82.31 353 ASP A CA 1
ATOM 2814 C C . ASP A 1 353 ? 0.962 -1.203 -0.790 1.00 82.31 353 ASP A C 1
ATOM 2816 O O . ASP A 1 353 ? 1.517 -0.267 -1.372 1.00 82.31 353 ASP A O 1
ATOM 2820 N N . PHE A 1 354 ? 1.242 -2.477 -1.079 1.00 87.25 354 PHE A N 1
ATOM 2821 C CA . PHE A 1 354 ? 2.181 -2.847 -2.124 1.00 87.25 354 PHE A CA 1
ATOM 2822 C C . PHE A 1 354 ? 1.493 -2.893 -3.479 1.00 87.25 354 PHE A C 1
ATOM 2824 O O . PHE A 1 354 ? 0.510 -3.599 -3.693 1.00 87.25 354 PHE A O 1
ATOM 2831 N N . HIS A 1 355 ? 2.082 -2.171 -4.421 1.00 88.06 355 HIS A N 1
ATOM 2832 C CA . HIS A 1 355 ? 1.711 -2.225 -5.818 1.00 88.06 355 HIS A CA 1
ATOM 2833 C C . HIS A 1 355 ? 2.994 -2.404 -6.626 1.00 88.06 355 HIS A C 1
ATOM 2835 O O . HIS A 1 355 ? 3.647 -1.437 -7.025 1.00 88.06 355 HIS A O 1
ATOM 2841 N N . ASP A 1 356 ? 3.413 -3.658 -6.760 1.00 92.81 356 ASP A N 1
ATOM 2842 C CA . ASP A 1 356 ? 4.719 -4.046 -7.270 1.00 92.81 356 ASP A CA 1
ATOM 2843 C C . ASP A 1 356 ? 4.665 -5.285 -8.172 1.00 92.81 356 ASP A C 1
ATOM 2845 O O . ASP A 1 356 ? 3.863 -6.198 -7.991 1.00 92.81 356 ASP A O 1
ATOM 2849 N N . TYR A 1 357 ? 5.557 -5.311 -9.161 1.00 93.69 357 TYR A N 1
ATOM 2850 C CA . TYR A 1 357 ? 5.640 -6.360 -10.172 1.00 93.69 357 TYR A CA 1
ATOM 2851 C C . TYR A 1 357 ? 7.091 -6.661 -10.513 1.00 93.69 357 TYR A C 1
ATOM 2853 O O . TYR A 1 357 ? 7.957 -5.788 -10.497 1.00 93.69 357 TYR A O 1
ATOM 2861 N N . ILE A 1 358 ? 7.355 -7.893 -10.920 1.00 93.88 358 ILE A N 1
ATOM 2862 C CA . ILE A 1 358 ? 8.584 -8.267 -11.606 1.00 93.88 358 ILE A CA 1
ATOM 2863 C C . ILE A 1 358 ? 8.283 -8.369 -13.093 1.00 93.88 358 ILE A C 1
ATOM 2865 O O . ILE A 1 358 ? 7.485 -9.193 -13.533 1.00 93.88 358 ILE A O 1
ATOM 2869 N N . ILE A 1 359 ? 8.973 -7.558 -13.882 1.00 93.56 359 ILE A N 1
ATOM 2870 C CA . ILE A 1 359 ? 8.857 -7.572 -15.332 1.00 93.56 359 ILE A CA 1
ATOM 2871 C C . ILE A 1 359 ? 9.961 -8.454 -15.899 1.00 93.56 359 ILE A C 1
ATOM 2873 O O . ILE A 1 359 ? 11.152 -8.179 -15.733 1.00 93.56 359 ILE A O 1
ATOM 2877 N N . TRP A 1 360 ? 9.555 -9.535 -16.553 1.00 91.56 360 TRP A N 1
ATOM 2878 C CA . TRP A 1 360 ? 10.435 -10.472 -17.232 1.00 91.56 360 TRP A CA 1
ATOM 2879 C C . TRP A 1 360 ? 10.601 -10.086 -18.703 1.00 91.56 360 TRP A C 1
ATOM 2881 O O . TRP A 1 360 ? 9.629 -9.770 -19.389 1.00 91.56 360 TRP A O 1
ATOM 2891 N N . PHE A 1 361 ? 11.830 -10.183 -19.214 1.00 88.00 361 PHE A N 1
ATOM 2892 C CA . PHE A 1 361 ? 12.132 -9.973 -20.628 1.00 88.00 361 PHE A CA 1
ATOM 2893 C C . PHE A 1 361 ? 12.674 -11.255 -21.278 1.00 88.00 361 PHE A C 1
ATOM 2895 O O . PHE A 1 361 ? 13.401 -12.018 -20.632 1.00 88.00 361 PHE A O 1
ATOM 2902 N N . PRO A 1 362 ? 12.395 -11.490 -22.574 1.00 82.88 362 PRO A N 1
ATOM 2903 C CA . PRO A 1 362 ? 12.999 -12.584 -23.330 1.00 82.88 362 PRO A CA 1
ATOM 2904 C C . PRO A 1 362 ? 14.530 -12.546 -23.303 1.00 82.88 362 PRO A C 1
ATOM 2906 O O . PRO A 1 362 ? 15.124 -11.480 -23.419 1.00 82.88 362 PRO A O 1
ATOM 2909 N N . ALA A 1 363 ? 15.193 -13.706 -23.244 1.00 75.00 363 ALA A N 1
ATOM 2910 C CA . ALA A 1 363 ? 16.661 -13.788 -23.169 1.00 75.00 363 ALA A CA 1
ATOM 2911 C C . ALA A 1 363 ? 17.388 -13.088 -24.340 1.00 75.00 363 ALA A C 1
ATOM 2913 O O . ALA A 1 363 ? 18.470 -12.540 -24.155 1.00 75.00 363 ALA A O 1
ATOM 2914 N N . GLY A 1 364 ? 16.779 -13.058 -25.533 1.00 71.06 364 GLY A N 1
ATOM 2915 C CA . GLY A 1 364 ? 17.311 -12.350 -26.706 1.00 71.06 364 GLY A CA 1
ATOM 2916 C C . GLY A 1 364 ? 17.146 -10.825 -26.672 1.00 71.06 364 GLY A C 1
ATOM 2917 O O . GLY A 1 364 ? 17.615 -10.152 -27.582 1.00 71.06 364 GLY A O 1
ATOM 2918 N N . SER A 1 365 ? 16.483 -10.268 -25.653 1.00 76.19 365 SER A N 1
ATOM 2919 C CA . SER A 1 365 ? 16.264 -8.821 -25.516 1.00 76.19 365 SER A CA 1
ATOM 2920 C C . SER A 1 365 ? 17.510 -8.052 -25.063 1.00 76.19 365 SER A C 1
ATOM 2922 O O . SER A 1 365 ? 17.585 -6.845 -25.267 1.00 76.19 365 SER A O 1
ATOM 2924 N N . GLY A 1 366 ? 18.459 -8.726 -24.400 1.00 75.69 366 GLY A N 1
ATOM 2925 C CA . GLY A 1 366 ? 19.565 -8.072 -23.691 1.00 75.69 366 GLY A CA 1
ATOM 2926 C C . GLY A 1 366 ? 19.141 -7.305 -22.427 1.00 75.69 366 GLY A C 1
ATOM 2927 O O . GLY A 1 366 ? 19.981 -6.646 -21.810 1.00 75.69 366 GLY A O 1
ATOM 2928 N N . LEU A 1 367 ? 17.865 -7.389 -22.037 1.00 81.75 367 LEU A N 1
ATOM 2929 C CA . LEU A 1 367 ? 17.300 -6.769 -20.844 1.00 81.75 367 LEU A CA 1
ATOM 2930 C C . LEU A 1 367 ? 17.228 -7.786 -19.703 1.00 81.75 367 LEU A C 1
ATOM 2932 O O . LEU A 1 367 ? 16.865 -8.946 -19.888 1.00 81.75 367 LEU A O 1
ATOM 2936 N N . GLU A 1 368 ? 17.581 -7.334 -18.507 1.00 83.88 368 GLU A N 1
ATOM 2937 C CA . GLU A 1 368 ? 17.459 -8.125 -17.286 1.00 83.88 368 GLU A CA 1
ATOM 2938 C C . GLU A 1 368 ? 16.083 -7.889 -16.652 1.00 83.88 368 GLU A C 1
ATOM 2940 O O . GLU A 1 368 ? 15.559 -6.778 -16.760 1.00 83.88 368 GLU A O 1
ATOM 2945 N N . PRO A 1 369 ? 15.509 -8.881 -15.948 1.00 89.94 369 PRO A N 1
ATOM 2946 C CA . PRO A 1 369 ? 14.276 -8.682 -15.205 1.00 89.94 369 PRO A CA 1
ATOM 2947 C C . PRO A 1 369 ? 14.388 -7.536 -14.196 1.00 89.94 369 PRO A C 1
ATOM 2949 O O . PRO A 1 369 ? 15.388 -7.404 -13.476 1.00 89.94 369 PRO A O 1
ATOM 2952 N N . VAL A 1 370 ? 13.342 -6.720 -14.129 1.00 91.88 370 VAL A N 1
ATOM 2953 C CA . VAL A 1 370 ? 13.272 -5.548 -13.251 1.00 91.88 370 VAL A CA 1
ATOM 2954 C C . VAL A 1 370 ? 12.105 -5.686 -12.293 1.00 91.88 370 VAL A C 1
ATOM 2956 O O . VAL A 1 370 ? 11.017 -6.092 -12.681 1.00 91.88 370 VAL A O 1
ATOM 2959 N N . TYR A 1 371 ? 12.340 -5.348 -11.034 1.00 94.38 371 TYR A N 1
ATOM 2960 C CA . TYR A 1 371 ? 11.286 -5.159 -10.053 1.00 94.38 371 TYR A CA 1
ATOM 2961 C C . TYR A 1 371 ? 10.814 -3.707 -10.143 1.00 94.38 371 TYR A C 1
ATOM 2963 O O . TYR A 1 371 ? 11.627 -2.787 -10.050 1.00 94.38 371 TYR A O 1
ATOM 2971 N N . VAL A 1 372 ? 9.522 -3.509 -10.366 1.00 95.19 372 VAL A N 1
ATOM 2972 C CA . VAL A 1 372 ? 8.855 -2.214 -10.503 1.00 95.19 372 VAL A CA 1
ATOM 2973 C C . VAL A 1 372 ? 7.897 -2.052 -9.339 1.00 95.19 372 VAL A C 1
ATOM 2975 O O . VAL A 1 372 ? 7.212 -2.999 -8.970 1.00 95.19 372 VAL A O 1
ATOM 2978 N N . TYR A 1 373 ? 7.848 -0.859 -8.766 1.00 93.88 373 TYR A N 1
ATOM 2979 C CA . TYR A 1 373 ? 6.986 -0.532 -7.638 1.00 93.88 373 TYR A CA 1
ATOM 2980 C C . TYR A 1 373 ? 6.380 0.853 -7.835 1.00 93.88 373 TYR A C 1
ATOM 2982 O O . TYR A 1 373 ? 7.037 1.770 -8.335 1.00 93.88 373 TYR A O 1
ATOM 2990 N N . PHE A 1 374 ? 5.126 1.009 -7.440 1.00 90.25 374 PHE A N 1
ATOM 2991 C CA . PHE A 1 374 ? 4.395 2.267 -7.517 1.00 90.25 374 PHE A CA 1
ATOM 2992 C C . PHE A 1 374 ? 4.194 2.863 -6.124 1.00 90.25 374 PHE A C 1
ATOM 2994 O O . PHE A 1 374 ? 4.415 2.208 -5.102 1.00 90.25 374 PHE A O 1
ATOM 3001 N N . LYS A 1 375 ? 3.769 4.127 -6.092 1.00 86.06 375 LYS A N 1
ATOM 3002 C CA . LYS A 1 375 ? 3.205 4.741 -4.887 1.00 86.06 375 LYS A CA 1
ATOM 3003 C C . LYS A 1 375 ? 2.015 3.906 -4.385 1.00 86.06 375 LYS A C 1
ATOM 3005 O O . LYS A 1 375 ? 1.258 3.387 -5.209 1.00 86.06 375 LYS A O 1
ATOM 3010 N N . SER A 1 376 ? 1.862 3.785 -3.061 1.00 86.19 376 SER A N 1
ATOM 3011 C CA . SER A 1 376 ? 0.731 3.063 -2.462 1.00 86.19 376 SER A CA 1
ATOM 3012 C C . SER A 1 376 ? -0.585 3.591 -3.043 1.00 86.19 376 SER A C 1
ATOM 3014 O O . SER A 1 376 ? -0.788 4.811 -3.047 1.00 86.19 376 SER A O 1
ATOM 3016 N N . PRO A 1 377 ? -1.499 2.713 -3.497 1.00 81.44 377 PRO A N 1
ATOM 3017 C CA . PRO A 1 377 ? -2.814 3.139 -3.964 1.00 81.44 377 PRO A CA 1
ATOM 3018 C C . PRO A 1 377 ? -3.572 3.945 -2.901 1.00 81.44 377 PRO A C 1
ATOM 3020 O O . PRO A 1 377 ? -4.324 4.857 -3.230 1.00 81.44 377 PRO A O 1
ATOM 3023 N N . ARG A 1 378 ? -3.335 3.671 -1.610 1.00 85.56 378 ARG A N 1
ATOM 3024 C CA . ARG A 1 378 ? -3.944 4.409 -0.491 1.00 85.56 378 ARG A CA 1
ATOM 3025 C C . ARG A 1 378 ? -3.500 5.863 -0.395 1.00 85.56 378 ARG A C 1
ATOM 3027 O O . ARG A 1 378 ? -4.161 6.652 0.272 1.00 85.56 378 ARG A O 1
ATOM 3034 N N . ASP A 1 379 ? -2.409 6.226 -1.052 1.00 82.88 379 ASP A N 1
ATOM 3035 C CA . ASP A 1 379 ? -1.920 7.598 -1.097 1.00 82.88 379 ASP A CA 1
ATOM 3036 C C . ASP A 1 379 ? -2.375 8.324 -2.386 1.00 82.88 379 ASP A C 1
ATOM 3038 O O . ASP A 1 379 ? -1.900 9.429 -2.675 1.00 82.88 379 ASP A O 1
ATOM 3042 N N . GLU A 1 380 ? -3.253 7.701 -3.185 1.00 79.00 380 GLU A N 1
ATOM 3043 C CA . GLU A 1 380 ? -3.932 8.323 -4.325 1.00 79.00 380 GLU A CA 1
ATOM 3044 C C . GLU A 1 380 ? -5.270 8.948 -3.893 1.00 79.00 380 GLU A C 1
ATOM 3046 O O . GLU A 1 380 ? -5.955 8.405 -3.019 1.00 79.00 380 GLU A O 1
ATOM 3051 N N . PRO A 1 381 ? -5.659 10.092 -4.485 1.00 81.62 381 PRO A N 1
ATOM 3052 C CA . PRO A 1 381 ? -6.903 10.755 -4.144 1.00 81.62 381 PRO A CA 1
ATOM 3053 C C . PRO A 1 381 ? -8.114 9.941 -4.603 1.00 81.62 381 PRO A C 1
ATOM 3055 O O . PRO A 1 381 ? -8.052 9.231 -5.608 1.00 81.62 381 PRO A O 1
ATOM 3058 N N . GLY A 1 382 ? -9.234 10.092 -3.906 1.00 83.38 382 GLY A N 1
ATOM 3059 C CA . GLY A 1 382 ? -10.489 9.481 -4.322 1.00 83.38 382 GLY A CA 1
ATOM 3060 C C . GLY A 1 382 ? -11.703 10.002 -3.570 1.00 83.38 382 GLY A C 1
ATOM 3061 O O . GLY A 1 382 ? -11.595 10.597 -2.496 1.00 83.38 382 GLY A O 1
ATOM 3062 N N . GLU A 1 383 ? -12.862 9.778 -4.177 1.00 87.75 383 GLU A N 1
ATOM 3063 C CA . GLU A 1 383 ? -14.170 10.129 -3.633 1.00 87.75 383 GLU A CA 1
ATOM 3064 C C . GLU A 1 383 ? -14.733 8.982 -2.788 1.00 87.75 383 GLU A C 1
ATOM 3066 O O . GLU A 1 383 ? -14.638 7.809 -3.160 1.00 87.75 383 GLU A O 1
ATOM 3071 N N . VAL A 1 384 ? -15.347 9.321 -1.655 1.00 93.06 384 VAL A N 1
ATOM 3072 C CA . VAL A 1 384 ? -16.020 8.343 -0.798 1.00 93.06 384 VAL A CA 1
ATOM 3073 C C . VAL A 1 384 ? -17.343 7.888 -1.401 1.00 93.06 384 VAL A C 1
ATOM 3075 O O . VAL A 1 384 ? -18.227 8.698 -1.684 1.00 93.06 384 VAL A O 1
ATOM 3078 N N . THR A 1 385 ? -17.510 6.570 -1.497 1.00 86.19 385 THR A N 1
ATOM 3079 C CA . THR A 1 385 ? -18.715 5.899 -2.005 1.00 86.19 385 THR A CA 1
ATOM 3080 C C . THR A 1 385 ? -19.247 4.880 -0.987 1.00 86.19 385 THR A C 1
ATOM 3082 O O . THR A 1 385 ? -18.672 4.721 0.091 1.00 86.19 385 THR A O 1
ATOM 3085 N N . GLY A 1 386 ? -20.372 4.232 -1.299 1.00 84.06 386 GLY A N 1
ATOM 3086 C CA . GLY A 1 386 ? -20.996 3.213 -0.445 1.00 84.06 386 GLY A CA 1
ATOM 3087 C C . GLY A 1 386 ? -22.010 3.760 0.565 1.00 84.06 386 GLY A C 1
ATOM 3088 O O . GLY A 1 386 ? -22.113 4.971 0.790 1.00 84.06 386 GLY A O 1
ATOM 3089 N N . GLN A 1 387 ? -22.821 2.869 1.136 1.00 78.50 387 GLN A N 1
ATOM 3090 C CA . GLN A 1 387 ? -23.965 3.226 1.984 1.00 78.50 387 GLN A CA 1
ATOM 3091 C C . GLN A 1 387 ? -23.675 3.130 3.486 1.00 78.50 387 GLN A C 1
ATOM 3093 O O . GLN A 1 387 ? -24.225 3.911 4.262 1.00 78.50 387 GLN A O 1
ATOM 3098 N N . GLY A 1 388 ? -22.787 2.229 3.895 1.00 84.12 388 GLY A N 1
ATOM 3099 C CA . GLY A 1 388 ? -22.637 1.816 5.283 1.00 84.12 388 GLY A CA 1
ATOM 3100 C C . GLY A 1 388 ? -23.813 0.959 5.761 1.00 84.12 388 GLY A C 1
ATOM 3101 O O . GLY A 1 388 ? -24.757 0.664 5.028 1.00 84.12 388 GLY A O 1
ATOM 3102 N N . GLU A 1 389 ? -23.767 0.556 7.028 1.00 80.00 389 GLU A N 1
ATOM 3103 C CA . GLU A 1 389 ? -24.782 -0.295 7.652 1.00 80.00 389 GLU A CA 1
ATOM 3104 C C . GLU A 1 389 ? -25.441 0.410 8.844 1.00 80.00 389 GLU A C 1
ATOM 3106 O O . GLU A 1 389 ? -24.810 1.174 9.581 1.00 80.00 389 GLU A O 1
ATOM 3111 N N . TRP A 1 390 ? -26.731 0.148 9.056 1.00 75.75 390 TRP A N 1
ATOM 3112 C CA . TRP A 1 390 ? -27.428 0.585 10.264 1.00 75.75 390 TRP A CA 1
ATOM 3113 C C . TRP A 1 390 ? -26.996 -0.281 11.442 1.00 75.75 390 TRP A C 1
ATOM 3115 O O . TRP A 1 390 ? -27.202 -1.494 11.443 1.00 75.75 390 TRP A O 1
ATOM 3125 N N . ILE A 1 391 ? -26.400 0.348 12.451 1.00 73.94 391 ILE A N 1
ATOM 3126 C CA . ILE A 1 391 ? -25.858 -0.351 13.612 1.00 73.94 391 ILE A CA 1
ATOM 3127 C C . ILE A 1 391 ? -26.839 -0.243 14.776 1.00 73.94 391 ILE A C 1
ATOM 3129 O O . ILE A 1 391 ? -27.238 0.852 15.158 1.00 73.94 391 ILE A O 1
ATOM 3133 N N . LEU A 1 392 ? -27.197 -1.384 15.364 1.00 68.19 392 LEU A N 1
ATOM 3134 C CA . LEU A 1 392 ? -28.008 -1.451 16.577 1.00 68.19 392 LEU A CA 1
ATOM 3135 C C . LEU A 1 392 ? -27.124 -1.836 17.769 1.00 68.19 392 LEU A C 1
ATOM 3137 O O . LEU A 1 392 ? -26.432 -2.852 17.738 1.00 68.19 392 LEU A O 1
ATOM 3141 N N . GLY A 1 393 ? -27.176 -1.050 18.845 1.00 75.75 393 GLY A N 1
ATOM 3142 C CA . GLY A 1 393 ? -26.450 -1.337 20.084 1.00 75.75 393 GLY A CA 1
ATOM 3143 C C . GLY A 1 393 ? -24.979 -0.902 20.063 1.00 75.75 393 GLY A C 1
ATOM 3144 O O . GLY A 1 393 ? -24.646 0.194 19.617 1.00 75.75 393 GLY A O 1
ATOM 3145 N N . ILE A 1 394 ? -24.094 -1.734 20.625 1.00 82.00 394 ILE A N 1
ATOM 3146 C CA . ILE A 1 394 ? -22.669 -1.398 20.778 1.00 82.00 394 ILE A CA 1
ATOM 3147 C C . ILE A 1 394 ? -21.944 -1.675 19.463 1.00 82.00 394 ILE A C 1
ATOM 3149 O O . ILE A 1 394 ? -21.700 -2.826 19.109 1.00 82.00 394 ILE A O 1
ATOM 3153 N N . TRP A 1 395 ? -21.538 -0.616 18.773 1.00 88.06 395 TRP A N 1
ATOM 3154 C CA . TRP A 1 395 ? -20.989 -0.691 17.425 1.00 88.06 395 TRP A CA 1
ATOM 3155 C C . TRP A 1 395 ? -19.698 -1.513 17.342 1.00 88.06 395 TRP A C 1
ATOM 3157 O O . TRP A 1 395 ? -19.613 -2.473 16.579 1.00 88.06 395 TRP A O 1
ATOM 3167 N N . LEU A 1 396 ? -18.696 -1.192 18.166 1.00 89.31 396 LEU A N 1
ATOM 3168 C CA . LEU A 1 396 ? -17.394 -1.871 18.122 1.00 89.31 396 LEU A CA 1
ATOM 3169 C C . LEU A 1 396 ? -17.357 -3.208 18.883 1.00 89.31 396 LEU A C 1
ATOM 3171 O O . LEU A 1 396 ? -16.278 -3.774 19.060 1.00 89.31 396 LEU A O 1
ATOM 3175 N N . ALA A 1 397 ? -18.504 -3.743 19.319 1.00 82.81 397 ALA A N 1
ATOM 3176 C CA . ALA A 1 397 ? -18.561 -5.071 19.936 1.00 82.81 397 ALA A CA 1
ATOM 3177 C C . ALA A 1 397 ? -18.154 -6.186 18.955 1.00 82.81 397 ALA A C 1
ATOM 3179 O O . ALA A 1 397 ? -17.535 -7.172 19.361 1.00 82.81 397 ALA A O 1
ATOM 3180 N N . GLU A 1 398 ? -18.434 -5.989 17.665 1.00 81.75 398 GLU A N 1
ATOM 3181 C CA . GLU A 1 398 ? -18.129 -6.946 16.597 1.00 81.75 398 GLU A CA 1
ATOM 3182 C C . GLU A 1 398 ? -16.755 -6.707 15.946 1.00 81.75 398 GLU A C 1
ATOM 3184 O O . GLU A 1 398 ? -16.288 -7.523 15.161 1.00 81.75 398 GLU A O 1
ATOM 3189 N N . ALA A 1 399 ? -16.038 -5.640 16.320 1.00 86.44 399 ALA A N 1
ATOM 3190 C CA . ALA A 1 399 ? -14.732 -5.311 15.737 1.00 86.44 399 ALA A CA 1
ATOM 3191 C C . ALA A 1 399 ? -13.639 -6.362 16.026 1.00 86.44 399 ALA A C 1
ATOM 3193 O O . ALA A 1 399 ? -12.646 -6.439 15.307 1.00 86.44 399 ALA A O 1
ATOM 3194 N N . GLY A 1 400 ? -13.799 -7.162 17.085 1.00 84.81 400 GLY A N 1
ATOM 3195 C CA . GLY A 1 400 ? -12.903 -8.277 17.422 1.00 84.81 400 GLY A CA 1
ATOM 3196 C C . GLY A 1 400 ? -13.358 -9.639 16.885 1.00 84.81 400 GLY A C 1
ATOM 3197 O O . GLY A 1 400 ? -12.754 -10.654 17.227 1.00 84.81 400 GLY A O 1
ATOM 3198 N N . LYS A 1 401 ? -14.434 -9.687 16.094 1.00 82.75 401 LYS A N 1
ATOM 3199 C CA . LYS A 1 401 ? -15.059 -10.913 15.580 1.00 82.75 401 LYS A CA 1
ATOM 3200 C C . LYS A 1 401 ? -15.136 -10.873 14.055 1.00 82.75 401 LYS A C 1
ATOM 3202 O O . LYS A 1 401 ? -14.897 -9.832 13.452 1.00 82.75 401 LYS A O 1
ATOM 3207 N N . ASP A 1 402 ? -15.440 -12.010 13.436 1.00 84.50 402 ASP A N 1
ATOM 3208 C CA . ASP A 1 402 ? -15.735 -12.150 12.003 1.00 84.50 402 ASP A CA 1
ATOM 3209 C C . ASP A 1 402 ? -14.804 -11.334 11.094 1.00 84.50 402 ASP A C 1
ATOM 3211 O O . ASP A 1 402 ? -13.599 -11.584 11.084 1.00 84.50 402 ASP A O 1
ATOM 3215 N N . GLN A 1 403 ? -15.350 -10.369 10.354 1.00 81.31 403 GLN A N 1
ATOM 3216 C CA . GLN A 1 403 ? -14.635 -9.450 9.463 1.00 81.31 403 GLN A CA 1
ATOM 3217 C C . GLN A 1 403 ? -14.460 -8.050 10.083 1.00 81.31 403 GLN A C 1
ATOM 3219 O O . GLN A 1 403 ? -14.026 -7.120 9.411 1.00 81.31 403 GLN A O 1
ATOM 3224 N N . GLY A 1 404 ? -14.808 -7.878 11.361 1.00 90.00 404 GLY A N 1
ATOM 3225 C CA . GLY A 1 404 ? -14.892 -6.584 12.031 1.00 90.00 404 GLY A CA 1
ATOM 3226 C C . GLY A 1 404 ? -16.265 -5.913 11.902 1.00 90.00 404 GLY A C 1
ATOM 3227 O O . GLY A 1 404 ? -17.203 -6.444 11.305 1.00 90.00 404 GLY A O 1
ATOM 3228 N N . ALA A 1 405 ? -16.384 -4.721 12.485 1.00 92.31 405 ALA A N 1
ATOM 3229 C CA . ALA A 1 405 ? -17.613 -3.937 12.516 1.00 92.31 405 ALA A CA 1
ATOM 3230 C C . ALA A 1 405 ? -17.786 -3.116 11.229 1.00 92.31 405 ALA A C 1
ATOM 3232 O O . ALA A 1 405 ? -16.838 -2.497 10.742 1.00 92.31 405 ALA A O 1
ATOM 3233 N N . ALA A 1 406 ? -19.002 -3.081 10.686 1.00 90.38 406 ALA A N 1
ATOM 3234 C CA . ALA A 1 406 ? -19.333 -2.275 9.513 1.00 90.38 406 ALA A CA 1
ATOM 3235 C C . ALA A 1 406 ? -19.237 -0.768 9.782 1.00 90.38 406 ALA A C 1
ATOM 3237 O O . ALA A 1 406 ? -19.334 -0.321 10.927 1.00 90.38 406 ALA A O 1
ATOM 3238 N N . ILE A 1 407 ? -19.048 0.020 8.723 1.00 95.31 407 ILE A N 1
ATOM 3239 C CA . ILE A 1 407 ? -19.093 1.482 8.807 1.00 95.31 407 ILE A CA 1
ATOM 3240 C C . ILE A 1 407 ? -20.547 1.930 9.047 1.00 95.31 407 ILE A C 1
ATOM 3242 O O . ILE A 1 407 ? -21.410 1.556 8.254 1.00 95.31 407 ILE A O 1
ATOM 3246 N N . PRO A 1 408 ? -20.855 2.724 10.094 1.00 90.19 408 PRO A N 1
ATOM 3247 C CA . PRO A 1 408 ? -22.220 3.170 10.359 1.00 90.19 408 PRO A CA 1
ATOM 3248 C C . PRO A 1 408 ? -22.764 4.057 9.236 1.00 90.19 408 PRO A C 1
ATOM 3250 O O . PRO A 1 408 ? -22.090 5.005 8.823 1.00 90.19 408 PRO A O 1
ATOM 3253 N N . ALA A 1 409 ? -24.000 3.808 8.801 1.00 82.31 409 ALA A N 1
ATOM 3254 C CA . ALA A 1 409 ? -24.655 4.547 7.716 1.00 82.31 409 ALA A CA 1
ATOM 3255 C C . ALA A 1 409 ? -24.663 6.069 7.958 1.00 82.31 409 ALA A C 1
ATOM 3257 O O . ALA A 1 409 ? -24.275 6.841 7.087 1.00 82.31 409 ALA A O 1
ATOM 3258 N N . GLN A 1 410 ? -24.958 6.509 9.187 1.00 84.81 410 GLN A N 1
ATOM 3259 C CA . GLN A 1 410 ? -24.947 7.933 9.557 1.00 84.81 410 GLN A CA 1
ATOM 3260 C C . GLN A 1 410 ? -23.565 8.609 9.467 1.00 84.81 410 GLN A C 1
ATOM 3262 O O . GLN A 1 410 ? -23.477 9.834 9.384 1.00 84.81 410 GLN A O 1
ATOM 3267 N N . ILE A 1 411 ? -22.477 7.831 9.500 1.00 95.50 411 ILE A N 1
ATOM 3268 C CA . ILE A 1 411 ? -21.116 8.329 9.267 1.00 95.50 411 ILE A CA 1
ATOM 3269 C C . ILE A 1 411 ? -20.794 8.295 7.774 1.00 95.50 411 ILE A C 1
ATOM 3271 O O . ILE A 1 411 ? -20.237 9.262 7.257 1.00 95.50 411 ILE A O 1
ATOM 3275 N N . ALA A 1 412 ? -21.190 7.228 7.074 1.00 91.25 412 ALA A N 1
ATOM 3276 C CA . ALA A 1 412 ? -21.060 7.132 5.624 1.00 91.25 412 ALA A CA 1
ATOM 3277 C C . ALA A 1 412 ? -21.768 8.299 4.916 1.00 91.25 412 ALA A C 1
ATOM 3279 O O . ALA A 1 412 ? -21.155 8.944 4.074 1.00 91.25 412 ALA A O 1
ATOM 3280 N N . ASP A 1 413 ? -22.989 8.658 5.321 1.00 89.50 413 ASP A N 1
ATOM 3281 C CA . ASP A 1 413 ? -23.756 9.776 4.751 1.00 89.50 413 ASP A CA 1
ATOM 3282 C C . ASP A 1 413 ? -23.031 11.130 4.851 1.00 89.50 413 ASP A C 1
ATOM 3284 O O . ASP A 1 413 ? -23.148 11.964 3.957 1.00 89.50 413 ASP A O 1
ATOM 3288 N N . LYS A 1 414 ? -22.244 11.354 5.913 1.00 94.56 414 LYS A N 1
ATOM 3289 C CA . LYS A 1 414 ? -21.454 12.589 6.103 1.00 94.56 414 LYS A CA 1
ATOM 3290 C C . LYS A 1 414 ? -20.162 12.615 5.286 1.00 94.56 414 LYS A C 1
ATOM 3292 O O . LYS A 1 414 ? -19.549 13.675 5.121 1.00 94.56 414 LYS A O 1
ATOM 3297 N N . LEU A 1 415 ? -19.694 11.445 4.860 1.00 96.88 415 LEU A N 1
ATOM 3298 C CA . LEU A 1 415 ? -18.438 11.277 4.137 1.00 96.88 415 LEU A CA 1
ATOM 3299 C C . LEU A 1 415 ? -18.656 11.105 2.633 1.00 96.88 415 LEU A C 1
ATOM 3301 O O . LEU A 1 415 ? -17.814 11.554 1.863 1.00 96.88 415 LEU A O 1
ATOM 3305 N N . ARG A 1 416 ? -19.774 10.499 2.223 1.00 94.69 416 ARG A N 1
ATOM 3306 C CA . ARG A 1 416 ? -20.118 10.190 0.831 1.00 94.69 416 ARG A CA 1
ATOM 3307 C C . ARG A 1 416 ? -20.063 11.440 -0.047 1.00 94.69 416 ARG A C 1
ATOM 3309 O O . ARG A 1 416 ? -20.553 12.500 0.338 1.00 94.69 416 ARG A O 1
ATOM 3316 N N . GLY A 1 417 ? -19.459 11.307 -1.225 1.00 88.19 417 GLY A N 1
ATOM 3317 C CA . GLY A 1 417 ? -19.283 12.405 -2.176 1.00 88.19 417 GLY A CA 1
ATOM 3318 C C . GLY A 1 417 ? -18.150 13.376 -1.833 1.00 88.19 417 GLY A C 1
ATOM 3319 O O . GLY A 1 417 ? -17.900 14.310 -2.588 1.00 88.19 417 GLY A O 1
ATOM 3320 N N . ARG A 1 418 ? -17.450 13.199 -0.702 1.00 93.69 418 ARG A N 1
ATOM 3321 C CA . ARG A 1 418 ? -16.254 13.991 -0.385 1.00 93.69 418 ARG A CA 1
ATOM 3322 C C . ARG A 1 418 ? -15.025 13.336 -0.996 1.00 93.69 418 ARG A C 1
ATOM 3324 O O . ARG A 1 418 ? -14.832 12.128 -0.866 1.00 93.69 418 ARG A O 1
ATOM 3331 N N . GLU A 1 419 ? -14.162 14.155 -1.580 1.00 88.81 419 GLU A N 1
ATOM 3332 C CA . GLU A 1 419 ? -12.843 13.735 -2.039 1.00 88.81 419 GLU A CA 1
ATOM 3333 C C . GLU A 1 419 ? -11.799 13.869 -0.927 1.00 88.81 419 GLU A C 1
ATOM 3335 O O . GLU A 1 419 ? -11.765 14.853 -0.180 1.00 88.81 419 GLU A O 1
ATOM 3340 N N . PHE A 1 420 ? -10.915 12.880 -0.835 1.00 87.31 420 PHE A N 1
ATOM 3341 C CA . PHE A 1 420 ? -9.751 12.895 0.042 1.00 87.31 420 PHE A CA 1
ATOM 3342 C C . PHE A 1 420 ? -8.483 12.713 -0.779 1.00 87.31 420 PHE A C 1
ATOM 3344 O O . PHE A 1 420 ? -8.474 11.978 -1.759 1.00 87.31 420 PHE A O 1
ATOM 3351 N N . SER A 1 421 ? -7.396 13.364 -0.362 1.00 82.25 421 SER A N 1
ATOM 3352 C CA . SER A 1 421 ? -6.093 13.255 -1.029 1.00 82.25 421 SER A CA 1
ATOM 3353 C C . SER A 1 421 ? -5.338 11.962 -0.707 1.00 82.25 421 SER A C 1
ATOM 3355 O O . SER A 1 421 ? -4.421 11.602 -1.440 1.00 82.25 421 SER A O 1
ATOM 3357 N N . SER A 1 422 ? -5.705 11.283 0.384 1.00 85.06 422 SER A N 1
ATOM 3358 C CA . SER A 1 422 ? -5.199 9.966 0.775 1.00 85.06 422 SER A CA 1
ATOM 3359 C C . SER A 1 422 ? -6.164 9.261 1.734 1.00 85.06 422 SER A C 1
ATOM 3361 O O . SER A 1 422 ? -6.985 9.893 2.413 1.00 85.06 422 SER A O 1
ATOM 3363 N N . PHE A 1 423 ? -6.019 7.944 1.858 1.00 89.88 423 PHE A N 1
ATOM 3364 C CA . PHE A 1 423 ? -6.787 7.117 2.780 1.00 89.88 423 PHE A CA 1
ATOM 3365 C C . PHE A 1 423 ? -6.531 7.495 4.243 1.00 89.88 423 PHE A C 1
ATOM 3367 O O . PHE A 1 423 ? -7.432 7.406 5.072 1.00 89.88 423 PHE A O 1
ATOM 3374 N N . ASP A 1 424 ? -5.333 7.983 4.578 1.00 88.31 424 ASP A N 1
ATOM 3375 C CA . ASP A 1 424 ? -5.044 8.484 5.924 1.00 88.31 424 ASP A CA 1
ATOM 3376 C C . ASP A 1 424 ? -5.854 9.744 6.255 1.00 88.31 424 ASP A C 1
ATOM 3378 O O . ASP A 1 424 ? -6.381 9.860 7.365 1.00 88.31 424 ASP A O 1
ATOM 3382 N N . ARG A 1 425 ? -6.043 10.652 5.287 1.00 91.12 425 ARG A N 1
ATOM 3383 C CA . ARG A 1 425 ? -6.922 11.822 5.453 1.00 91.12 425 ARG A CA 1
ATOM 3384 C C . ARG A 1 425 ? -8.383 11.418 5.590 1.00 91.12 425 ARG A C 1
ATOM 3386 O O . ARG A 1 425 ? -9.086 11.972 6.439 1.00 91.12 425 ARG A O 1
ATOM 3393 N N . PHE A 1 426 ? -8.817 10.428 4.814 1.00 95.06 426 PHE A N 1
ATOM 3394 C CA . PHE A 1 426 ? -10.132 9.818 4.986 1.00 95.06 426 PHE A CA 1
ATOM 3395 C C . PHE A 1 426 ? -10.287 9.220 6.392 1.00 95.06 426 PHE A C 1
ATOM 3397 O O . PHE A 1 426 ? -11.237 9.559 7.091 1.00 95.06 426 PHE A O 1
ATOM 3404 N N . ARG A 1 427 ? -9.330 8.408 6.860 1.00 95.75 427 ARG A N 1
ATOM 3405 C CA . ARG A 1 427 ? -9.341 7.795 8.198 1.00 95.75 427 ARG A CA 1
ATOM 3406 C C . ARG A 1 427 ? -9.407 8.849 9.305 1.00 95.75 427 ARG A C 1
ATOM 3408 O O . ARG A 1 427 ? -10.132 8.665 10.281 1.00 95.75 427 ARG A O 1
ATOM 3415 N N . GLU A 1 428 ? -8.663 9.946 9.173 1.00 95.31 428 GLU A N 1
ATOM 3416 C CA . GLU A 1 428 ? -8.727 11.069 10.114 1.00 95.31 428 GLU A CA 1
ATOM 3417 C C . GLU A 1 428 ? -10.111 11.713 10.160 1.00 95.31 428 GLU A C 1
ATOM 3419 O O . GLU A 1 428 ? -10.647 11.955 11.244 1.00 95.31 428 GLU A O 1
ATOM 3424 N N . ALA A 1 429 ? -10.690 11.996 8.992 1.00 97.31 429 ALA A N 1
ATOM 3425 C CA . ALA A 1 429 ? -12.027 12.562 8.895 1.00 97.31 429 ALA A CA 1
ATOM 3426 C C . ALA A 1 429 ? -13.083 11.599 9.443 1.00 97.31 429 ALA A C 1
ATOM 3428 O O . ALA A 1 429 ? -13.916 12.018 10.239 1.00 97.31 429 ALA A O 1
ATOM 3429 N N . PHE A 1 430 ? -12.987 10.312 9.112 1.00 98.12 430 PHE A N 1
ATOM 3430 C CA . PHE A 1 430 ? -13.856 9.258 9.620 1.00 98.12 430 PHE A CA 1
ATOM 3431 C C . PHE A 1 430 ? -13.933 9.266 11.148 1.00 98.12 430 PHE A C 1
ATOM 3433 O O . PHE A 1 430 ? -15.020 9.368 11.716 1.00 98.12 430 PHE A O 1
ATOM 3440 N N . TRP A 1 431 ? -12.786 9.249 11.833 1.00 98.25 431 TRP A N 1
ATOM 3441 C CA . TRP A 1 431 ? -12.780 9.273 13.296 1.00 98.25 431 TRP A CA 1
ATOM 3442 C C . TRP A 1 431 ? -13.284 10.600 13.876 1.00 98.25 431 TRP A C 1
ATOM 3444 O O . TRP A 1 431 ? -13.917 10.593 14.933 1.00 98.25 431 TRP A O 1
ATOM 3454 N N . ARG A 1 432 ? -13.071 11.735 13.196 1.00 98.19 432 ARG A N 1
ATOM 3455 C CA . ARG A 1 432 ? -13.682 13.013 13.605 1.00 98.19 432 ARG A CA 1
ATOM 3456 C C . ARG A 1 432 ? -15.206 12.967 13.500 1.00 98.19 432 ARG A C 1
ATOM 3458 O O . ARG A 1 432 ? -15.869 13.395 14.440 1.00 98.19 432 ARG A O 1
ATOM 3465 N N . GLU A 1 433 ? -15.758 12.417 12.419 1.00 98.00 433 GLU A N 1
ATOM 3466 C CA . GLU A 1 433 ? -17.213 12.283 12.260 1.00 98.00 433 GLU A CA 1
ATOM 3467 C C . GLU A 1 433 ? -17.819 11.365 13.328 1.00 98.00 433 GLU A C 1
ATOM 3469 O O . GLU A 1 433 ? -18.842 11.713 13.919 1.00 98.00 433 GLU A O 1
ATOM 3474 N N . VAL A 1 434 ? -17.151 10.252 13.656 1.00 97.31 434 VAL A N 1
ATOM 3475 C CA . VAL A 1 434 ? -17.541 9.367 14.770 1.00 97.31 434 VAL A CA 1
ATOM 3476 C C . VAL A 1 434 ? -17.562 10.123 16.101 1.00 97.31 434 VAL A C 1
ATOM 3478 O O . VAL A 1 434 ? -18.482 9.958 16.896 1.00 97.31 434 VAL A O 1
ATOM 3481 N N . ALA A 1 435 ? -16.569 10.976 16.363 1.00 96.44 435 ALA A N 1
ATOM 3482 C CA . ALA A 1 435 ? -16.490 11.745 17.607 1.00 96.44 435 ALA A CA 1
ATOM 3483 C C . ALA A 1 435 ? -17.501 12.901 17.711 1.00 96.44 435 ALA A C 1
ATOM 3485 O O . ALA A 1 435 ? -17.725 13.414 18.815 1.00 96.44 435 ALA A O 1
ATOM 3486 N N . ASN A 1 436 ? -18.056 13.324 16.573 1.00 94.69 436 ASN A N 1
ATOM 3487 C CA . ASN A 1 436 ? -19.097 14.345 16.466 1.00 94.69 436 ASN A CA 1
ATOM 3488 C C . ASN A 1 436 ? -20.511 13.752 16.527 1.00 94.69 436 ASN A C 1
ATOM 3490 O O . ASN A 1 436 ? -21.476 14.500 16.668 1.00 94.69 436 ASN A O 1
ATOM 3494 N N . ASP A 1 437 ? -20.644 12.432 16.418 1.00 93.44 437 ASP A N 1
ATOM 3495 C CA . ASP A 1 437 ? -21.901 11.716 16.580 1.00 93.44 437 ASP A CA 1
ATOM 3496 C C . ASP A 1 437 ? -22.116 11.350 18.062 1.00 93.44 437 ASP A C 1
ATOM 3498 O O . ASP A 1 437 ? -21.323 10.586 18.620 1.00 93.44 437 ASP A O 1
ATOM 3502 N N . PRO A 1 438 ? -23.133 11.894 18.755 1.00 88.06 438 PRO A N 1
ATOM 3503 C CA . PRO A 1 438 ? -23.317 11.646 20.187 1.00 88.06 438 PRO A CA 1
ATOM 3504 C C . PRO A 1 438 ? -23.608 10.181 20.537 1.00 88.06 438 PRO A C 1
ATOM 3506 O O . PRO A 1 438 ? -23.184 9.717 21.595 1.00 88.06 438 PRO A O 1
ATOM 3509 N N . GLU A 1 439 ? -24.303 9.450 19.662 1.00 86.69 439 GLU A N 1
ATOM 3510 C CA . GLU A 1 439 ? -24.682 8.053 19.891 1.00 86.69 439 GLU A CA 1
ATOM 3511 C C . GLU A 1 439 ? -23.466 7.128 19.785 1.00 86.69 439 GLU A C 1
ATOM 3513 O O . GLU A 1 439 ? -23.259 6.261 20.638 1.00 86.69 439 GLU A O 1
ATOM 3518 N N . LEU A 1 440 ? -22.612 7.349 18.784 1.00 88.94 440 LEU A N 1
ATOM 3519 C CA . LEU A 1 440 ? -21.389 6.569 18.604 1.00 88.94 440 LEU A CA 1
ATOM 3520 C C . LEU A 1 440 ? -20.289 7.006 19.576 1.00 88.94 440 LEU A C 1
ATOM 3522 O O . LEU A 1 440 ? -19.673 6.165 20.231 1.00 88.94 440 LEU A O 1
ATOM 3526 N N . SER A 1 441 ? -20.045 8.312 19.719 1.00 91.38 441 SER A N 1
ATOM 3527 C CA . SER A 1 441 ? -18.990 8.832 20.602 1.00 91.38 441 SER A CA 1
ATOM 3528 C C . SER A 1 441 ? -19.234 8.503 22.077 1.00 91.38 441 SER A C 1
ATOM 3530 O O . SER A 1 441 ? -18.270 8.259 22.810 1.00 91.38 441 SER A O 1
ATOM 3532 N N . GLY A 1 442 ? -20.502 8.406 22.498 1.00 86.62 442 GLY A N 1
ATOM 3533 C CA . GLY A 1 442 ? -20.902 8.001 23.847 1.00 86.62 442 GLY A CA 1
ATOM 3534 C C . GLY A 1 442 ? -20.454 6.588 24.241 1.00 86.62 442 GLY A C 1
ATOM 3535 O O . GLY A 1 442 ? -20.378 6.283 25.429 1.00 86.62 442 GLY A O 1
ATOM 3536 N N . GLN A 1 443 ? -20.085 5.744 23.272 1.00 90.56 443 GLN A N 1
ATOM 3537 C CA . GLN A 1 443 ? -19.580 4.386 23.511 1.00 90.56 443 GLN A CA 1
ATOM 3538 C C . GLN A 1 443 ? -18.084 4.352 23.874 1.00 90.56 443 GLN A C 1
ATOM 3540 O O . GLN A 1 443 ? -17.557 3.307 24.260 1.00 90.56 443 GLN A O 1
ATOM 3545 N N . PHE A 1 444 ? -17.376 5.480 23.756 1.00 91.50 444 PHE A N 1
ATOM 3546 C CA . PHE A 1 444 ? -15.938 5.575 24.000 1.00 91.50 444 PHE A CA 1
ATOM 3547 C C . PHE A 1 444 ? -15.625 6.279 25.319 1.00 91.50 444 PHE A C 1
ATOM 3549 O O . PHE A 1 444 ? -16.325 7.195 25.739 1.00 91.50 444 PHE A O 1
ATOM 3556 N N . ILE A 1 445 ? -14.496 5.924 25.936 1.00 90.12 445 ILE A N 1
ATOM 3557 C CA . ILE A 1 445 ? -13.935 6.691 27.056 1.00 90.12 445 ILE A CA 1
ATOM 3558 C C . ILE A 1 445 ? -13.486 8.089 26.603 1.00 90.12 445 ILE A C 1
ATOM 3560 O O . ILE A 1 445 ? -13.090 8.277 25.450 1.00 90.12 445 ILE A O 1
ATOM 3564 N N . GLU A 1 446 ? -13.447 9.047 27.530 1.00 92.81 446 GLU A N 1
ATOM 3565 C CA . GLU A 1 446 ? -13.110 10.452 27.251 1.00 92.81 446 GLU A CA 1
ATOM 3566 C C . GLU A 1 446 ? -11.773 10.620 26.503 1.00 92.81 446 GLU A C 1
ATOM 3568 O O . GLU A 1 446 ? -11.670 11.414 25.568 1.00 92.81 446 GLU A O 1
ATOM 3573 N N . LEU A 1 447 ? -10.757 9.818 26.850 1.00 93.50 447 LEU A N 1
ATOM 3574 C CA . LEU A 1 447 ? -9.462 9.827 26.162 1.00 93.50 447 LEU A CA 1
ATOM 3575 C C . LEU A 1 447 ? -9.600 9.526 24.662 1.00 93.50 447 LEU A C 1
ATOM 3577 O O . LEU A 1 447 ? -8.988 10.200 23.833 1.00 93.50 447 LEU A O 1
ATOM 3581 N N . ASN A 1 448 ? -10.396 8.515 24.311 1.00 95.31 448 ASN A N 1
ATOM 3582 C CA . ASN A 1 448 ? -10.628 8.127 22.924 1.00 95.31 448 ASN A CA 1
ATOM 3583 C C . ASN A 1 448 ? -11.472 9.181 22.204 1.00 95.31 448 ASN A C 1
ATOM 3585 O O . ASN A 1 448 ? -11.105 9.585 21.103 1.00 95.31 448 ASN A O 1
ATOM 3589 N N . GLN A 1 449 ? -12.526 9.695 22.846 1.00 94.75 449 GLN A N 1
ATOM 3590 C CA . GLN A 1 449 ? -13.333 10.787 22.291 1.00 94.75 449 GLN A CA 1
ATOM 3591 C C . GLN A 1 449 ? -12.465 12.004 21.942 1.00 94.75 449 GLN A C 1
ATOM 3593 O O . GLN A 1 449 ? -12.545 12.525 20.832 1.00 94.75 449 GLN A O 1
ATOM 3598 N N . ARG A 1 450 ? -11.583 12.420 22.861 1.00 94.88 450 ARG A N 1
ATOM 3599 C CA . ARG A 1 450 ? -10.689 13.569 22.672 1.00 94.88 450 ARG A CA 1
ATOM 3600 C C . ARG A 1 450 ? -9.724 13.364 21.508 1.00 94.88 450 ARG A C 1
ATOM 3602 O O . ARG A 1 450 ? -9.596 14.233 20.653 1.00 94.88 450 ARG A O 1
ATOM 3609 N N . ARG A 1 451 ? -9.067 12.201 21.441 1.00 96.56 451 ARG A N 1
ATOM 3610 C CA . ARG A 1 451 ? -8.117 11.877 20.362 1.00 96.56 451 ARG A CA 1
ATOM 3611 C C . ARG A 1 451 ? -8.786 11.839 18.990 1.00 96.56 451 ARG A C 1
ATOM 3613 O O . ARG A 1 451 ? -8.221 12.368 18.032 1.00 96.56 451 ARG A O 1
ATOM 3620 N N . MET A 1 452 ? -9.977 11.253 18.907 1.00 97.56 452 MET A N 1
ATOM 3621 C CA . MET A 1 452 ? -10.753 11.230 17.672 1.00 97.56 452 MET A CA 1
ATOM 3622 C C . MET A 1 452 ? -11.179 12.649 17.265 1.00 97.56 452 MET A C 1
ATOM 3624 O O . MET A 1 452 ? -10.896 13.070 16.149 1.00 97.56 452 MET A O 1
ATOM 3628 N N . ARG A 1 453 ? -11.752 13.432 18.188 1.00 95.50 453 ARG A N 1
ATOM 3629 C CA . ARG A 1 453 ? -12.256 14.789 17.916 1.00 95.50 453 ARG A CA 1
ATOM 3630 C C . ARG A 1 453 ? -11.154 15.781 17.544 1.00 95.50 453 ARG A C 1
ATOM 3632 O O . ARG A 1 453 ? -11.257 16.476 16.540 1.00 95.50 453 ARG A O 1
ATOM 3639 N N . GLU A 1 454 ? -10.094 15.856 18.345 1.00 93.88 454 GLU A N 1
ATOM 3640 C CA . GLU A 1 454 ? -9.059 16.888 18.197 1.00 93.88 454 GLU A CA 1
ATOM 3641 C C . GLU A 1 454 ? -8.035 16.548 17.115 1.00 93.88 454 GLU A C 1
ATOM 3643 O O . GLU A 1 454 ? -7.479 17.442 16.477 1.00 93.88 454 GLU A O 1
ATOM 3648 N N . LYS A 1 455 ? -7.735 15.258 16.931 1.00 92.88 455 LYS A N 1
ATOM 3649 C CA . LYS A 1 455 ? -6.632 14.814 16.069 1.00 92.88 455 LYS A CA 1
ATOM 3650 C C . LYS A 1 455 ? -7.077 13.934 14.905 1.00 92.88 455 LYS A C 1
ATOM 3652 O O . LYS A 1 455 ? -6.284 13.745 13.996 1.00 92.88 455 LYS A O 1
ATOM 3657 N N . GLY A 1 456 ? -8.312 13.425 14.888 1.00 93.94 456 GLY A N 1
ATOM 3658 C CA . GLY A 1 456 ? -8.719 12.392 13.923 1.00 93.94 456 GLY A CA 1
ATOM 3659 C C . GLY A 1 456 ? -7.998 11.061 14.155 1.00 93.94 456 GLY A C 1
ATOM 3660 O O . GLY A 1 456 ? -7.874 10.229 13.262 1.00 93.94 456 GLY A O 1
ATOM 3661 N N . TYR A 1 457 ? -7.445 10.854 15.350 1.00 94.12 457 TYR A N 1
ATOM 3662 C CA . TYR A 1 457 ? -6.700 9.638 15.643 1.00 94.12 457 TYR A CA 1
ATOM 3663 C C . TYR A 1 457 ? -7.646 8.494 15.967 1.00 94.12 457 TYR A C 1
ATOM 3665 O O . TYR A 1 457 ? -8.614 8.681 16.699 1.00 94.12 457 TYR A O 1
ATOM 3673 N N . SER A 1 458 ? -7.295 7.298 15.491 1.00 95.25 458 SER A N 1
ATOM 3674 C CA . SER A 1 458 ? -8.032 6.084 15.827 1.00 95.25 458 SER A CA 1
ATOM 3675 C C . SER A 1 458 ? -8.052 5.852 17.349 1.00 95.25 458 SER A C 1
ATOM 3677 O O . SER A 1 458 ? -7.022 6.069 18.013 1.00 95.25 458 SER A O 1
ATOM 3679 N N . PRO A 1 459 ? -9.198 5.438 17.919 1.00 95.81 459 PRO A N 1
ATOM 3680 C CA . PRO A 1 459 ? -9.321 5.121 19.332 1.00 95.81 459 PRO A CA 1
ATOM 3681 C C . PRO A 1 459 ? -8.516 3.868 19.700 1.00 95.81 459 PRO A C 1
ATOM 3683 O O . PRO A 1 459 ? -8.322 2.959 18.892 1.00 95.81 459 PRO A O 1
ATOM 3686 N N . PHE A 1 460 ? -8.058 3.800 20.951 1.00 94.81 460 PHE A N 1
ATOM 3687 C CA . PHE A 1 460 ? -7.399 2.606 21.476 1.00 94.81 460 PHE A CA 1
ATOM 3688 C C . PHE A 1 460 ? -8.372 1.431 21.580 1.00 94.81 460 PHE A C 1
ATOM 3690 O O . PHE A 1 460 ? -9.519 1.606 22.000 1.00 94.81 460 PHE A O 1
ATOM 3697 N N . THR A 1 461 ? -7.875 0.234 21.275 1.00 93.19 461 THR A N 1
ATOM 3698 C CA . THR A 1 461 ? -8.581 -1.026 21.523 1.00 93.19 461 THR A CA 1
ATOM 3699 C C . THR A 1 461 ? -8.440 -1.474 22.984 1.00 93.19 461 THR A C 1
ATOM 3701 O O . THR A 1 461 ? -7.515 -1.044 23.691 1.00 93.19 461 THR A O 1
ATOM 3704 N N . PRO A 1 462 ? -9.331 -2.361 23.471 1.00 90.44 462 PRO A N 1
ATOM 3705 C CA . PRO A 1 462 ? -9.142 -3.040 24.750 1.00 90.44 462 PRO A CA 1
ATOM 3706 C C . PRO A 1 462 ? -7.802 -3.781 24.802 1.00 90.44 462 PRO A C 1
ATOM 3708 O O . PRO A 1 462 ? -7.376 -4.360 23.810 1.00 90.44 462 PRO A O 1
ATOM 3711 N N . SER A 1 463 ? -7.152 -3.844 25.967 1.00 88.00 463 SER A N 1
ATOM 3712 C CA . SER A 1 463 ? -5.799 -4.418 26.090 1.00 88.00 463 SER A CA 1
ATOM 3713 C C . SER A 1 463 ? -5.653 -5.846 25.546 1.00 88.00 463 SER A C 1
ATOM 3715 O O . SER A 1 463 ? -4.600 -6.178 25.016 1.00 88.00 463 SER A O 1
ATOM 3717 N N . LYS A 1 464 ? -6.707 -6.669 25.634 1.00 89.69 464 LYS A N 1
ATOM 3718 C CA . LYS A 1 464 ? -6.732 -8.053 25.119 1.00 89.69 464 LYS A CA 1
ATOM 3719 C C . LYS A 1 464 ? -6.737 -8.162 23.583 1.00 89.69 464 LYS A C 1
ATOM 3721 O O . LYS A 1 464 ? -6.502 -9.242 23.053 1.00 89.69 464 LYS A O 1
ATOM 3726 N N . GLU A 1 465 ? -7.049 -7.063 22.902 1.00 90.94 465 GLU A N 1
ATOM 3727 C CA . GLU A 1 465 ? -7.194 -6.959 21.446 1.00 90.94 465 GLU A CA 1
ATOM 3728 C C . GLU A 1 465 ? -5.961 -6.329 20.773 1.00 90.94 465 GLU A C 1
ATOM 3730 O O . GLU A 1 465 ? -5.897 -6.226 19.546 1.00 90.94 465 GLU A O 1
ATOM 3735 N N . LYS A 1 466 ? -4.978 -5.903 21.576 1.00 90.00 466 LYS A N 1
ATOM 3736 C CA . LYS A 1 466 ? -3.718 -5.308 21.121 1.00 90.00 466 LYS A CA 1
ATOM 3737 C C . LYS A 1 466 ? -2.731 -6.394 20.713 1.00 90.00 466 LYS A C 1
ATOM 3739 O O . LYS A 1 466 ? -2.660 -7.437 21.363 1.00 90.00 466 LYS A O 1
ATOM 3744 N N . VAL A 1 467 ? -1.915 -6.118 19.699 1.00 82.81 467 VAL A N 1
ATOM 3745 C CA . VAL A 1 467 ? -0.785 -6.977 19.321 1.00 82.81 467 VAL A CA 1
ATOM 3746 C C . VAL A 1 467 ? 0.445 -6.113 19.095 1.00 82.81 467 VAL A C 1
ATOM 3748 O O . VAL A 1 467 ? 0.521 -5.361 18.125 1.00 82.81 467 VAL A O 1
ATOM 3751 N N . GLY A 1 468 ? 1.400 -6.210 20.022 1.00 81.19 468 GLY A N 1
ATOM 3752 C CA . GLY A 1 468 ? 2.630 -5.429 19.959 1.00 81.19 468 GLY A CA 1
ATOM 3753 C C . GLY A 1 468 ? 2.364 -3.916 19.966 1.00 81.19 468 GLY A C 1
ATOM 3754 O O . GLY A 1 468 ? 1.605 -3.428 20.805 1.00 81.19 468 GLY A O 1
ATOM 3755 N N . GLY A 1 469 ? 2.953 -3.173 19.028 1.00 81.19 469 GLY A N 1
ATOM 3756 C CA . GLY A 1 469 ? 2.728 -1.740 18.811 1.00 81.19 469 GLY A CA 1
ATOM 3757 C C . GLY A 1 469 ? 1.363 -1.379 18.205 1.00 81.19 469 GLY A C 1
ATOM 3758 O O . GLY A 1 469 ? 1.019 -0.195 18.133 1.00 81.19 469 GLY A O 1
ATOM 3759 N N . ARG A 1 470 ? 0.564 -2.367 17.778 1.00 84.62 470 ARG A N 1
ATOM 3760 C CA . ARG A 1 470 ? -0.790 -2.156 17.248 1.00 84.62 470 ARG A CA 1
ATOM 3761 C C . ARG A 1 470 ? -1.795 -2.188 18.388 1.00 84.62 470 ARG A C 1
ATOM 3763 O O . ARG A 1 470 ? -2.196 -3.245 18.877 1.00 84.62 470 ARG A O 1
ATOM 3770 N N . ASP A 1 471 ? -2.187 -0.998 18.826 1.00 91.56 471 ASP A N 1
ATOM 3771 C CA . ASP A 1 471 ? -3.026 -0.792 20.006 1.00 91.56 471 ASP A CA 1
ATOM 3772 C C . ASP A 1 471 ? -4.300 0.027 19.754 1.00 91.56 471 ASP A C 1
ATOM 3774 O O . ASP A 1 471 ? -5.048 0.315 20.692 1.00 91.56 471 ASP A O 1
ATOM 3778 N N . LYS A 1 472 ? -4.567 0.386 18.497 1.00 94.19 472 LYS A N 1
ATOM 3779 C CA . LYS A 1 472 ? -5.713 1.192 18.053 1.00 94.19 472 LYS A CA 1
ATOM 3780 C C . LYS A 1 472 ? -6.577 0.388 17.094 1.00 94.19 472 LYS A C 1
ATOM 3782 O O . LYS A 1 472 ? -6.086 -0.567 16.505 1.00 94.19 472 LYS A O 1
ATOM 3787 N N . PHE A 1 473 ? -7.849 0.751 16.967 1.00 94.75 473 PHE A N 1
ATOM 3788 C CA . PHE A 1 473 ? -8.703 0.161 15.936 1.00 94.75 473 PHE A CA 1
ATOM 3789 C C . PHE A 1 473 ? -8.155 0.488 14.543 1.00 94.75 473 PHE A C 1
ATOM 3791 O O . PHE A 1 473 ? -7.532 1.534 14.332 1.00 94.75 473 PHE A O 1
ATOM 3798 N N . GLU A 1 474 ? -8.391 -0.397 13.591 1.00 93.06 474 GLU A N 1
ATOM 3799 C CA . GLU A 1 474 ? -7.869 -0.295 12.230 1.00 93.06 474 GLU A CA 1
ATOM 3800 C C . GLU A 1 474 ? -9.027 -0.296 11.232 1.00 93.06 474 GLU A C 1
ATOM 3802 O O . GLU A 1 474 ? -10.102 -0.814 11.535 1.00 93.06 474 GLU A O 1
ATOM 3807 N N . LEU A 1 475 ? -8.821 0.327 10.069 1.00 93.50 475 LEU A N 1
ATOM 3808 C CA . LEU A 1 475 ? -9.762 0.264 8.953 1.00 93.50 475 LEU A CA 1
ATOM 3809 C C . LEU A 1 475 ? -9.219 -0.737 7.942 1.00 93.50 475 LEU A C 1
ATOM 3811 O O . LEU A 1 475 ? -8.169 -0.493 7.360 1.00 93.50 475 LEU A O 1
ATOM 3815 N N . HIS A 1 476 ? -9.933 -1.839 7.768 1.00 88.75 476 HIS A N 1
ATOM 3816 C CA . HIS A 1 476 ? -9.546 -2.954 6.918 1.00 88.75 476 HIS A CA 1
ATOM 3817 C C . HIS A 1 476 ? -10.422 -3.002 5.664 1.00 88.75 476 HIS A C 1
ATOM 3819 O O . HIS A 1 476 ? -11.641 -2.847 5.766 1.00 88.75 476 HIS A O 1
ATOM 3825 N N . HIS A 1 477 ? -9.812 -3.227 4.498 1.00 88.19 477 HIS A N 1
ATOM 3826 C CA . HIS A 1 477 ? -10.542 -3.479 3.253 1.00 88.19 477 HIS A CA 1
ATOM 3827 C C . HIS A 1 477 ? -10.948 -4.952 3.164 1.00 88.19 477 HIS A C 1
ATOM 3829 O O . HIS A 1 477 ? -10.079 -5.819 3.188 1.00 88.19 477 HIS A O 1
ATOM 3835 N N . VAL A 1 478 ? -12.248 -5.226 3.019 1.00 84.94 478 VAL A N 1
ATOM 3836 C CA . VAL A 1 478 ? -12.796 -6.593 2.914 1.00 84.94 478 VAL A CA 1
ATOM 3837 C C . VAL A 1 478 ? -12.329 -7.263 1.623 1.00 84.94 478 VAL A C 1
ATOM 3839 O O . VAL A 1 478 ? -11.766 -8.354 1.648 1.00 84.94 478 VAL A O 1
ATOM 3842 N N . ILE A 1 479 ? -12.538 -6.591 0.491 1.00 78.62 479 ILE A N 1
ATOM 3843 C CA . ILE A 1 479 ? -11.894 -6.912 -0.780 1.00 78.62 479 ILE A CA 1
ATOM 3844 C C . ILE A 1 479 ? -10.576 -6.156 -0.781 1.00 78.62 479 ILE A C 1
ATOM 3846 O O . ILE A 1 479 ? -10.561 -4.922 -0.709 1.00 78.62 479 ILE A O 1
ATOM 3850 N N . SER A 1 480 ? -9.469 -6.891 -0.844 1.00 74.94 480 SER A N 1
ATOM 3851 C CA . SER A 1 480 ? -8.146 -6.286 -0.782 1.00 74.94 480 SER A CA 1
ATOM 3852 C C . SER A 1 480 ? -7.923 -5.342 -1.967 1.00 74.94 480 SER A C 1
ATOM 3854 O O . SER A 1 480 ? -8.439 -5.553 -3.063 1.00 74.94 480 SER A O 1
ATOM 3856 N N . ILE A 1 481 ? -7.118 -4.299 -1.769 1.00 76.31 481 ILE A N 1
ATOM 3857 C CA . ILE A 1 481 ? -6.774 -3.353 -2.844 1.00 76.31 481 ILE A CA 1
ATOM 3858 C C . ILE A 1 481 ? -6.052 -4.074 -3.996 1.00 76.31 481 ILE A C 1
ATOM 3860 O O . ILE A 1 481 ? -6.281 -3.754 -5.162 1.00 76.31 481 ILE A O 1
ATOM 3864 N N . LYS A 1 482 ? -5.232 -5.088 -3.679 1.00 67.19 482 LYS A N 1
ATOM 3865 C CA . LYS A 1 482 ? -4.572 -5.952 -4.671 1.00 67.19 482 LYS A CA 1
ATOM 3866 C C . LYS A 1 482 ? -5.600 -6.668 -5.554 1.00 67.19 482 LYS A C 1
ATOM 3868 O O . LYS A 1 482 ? -5.430 -6.721 -6.768 1.00 67.19 482 LYS A O 1
ATOM 3873 N N . ASP A 1 483 ? -6.707 -7.107 -4.962 1.00 67.38 483 ASP A N 1
ATOM 3874 C CA . ASP A 1 483 ? -7.821 -7.770 -5.652 1.00 67.38 483 ASP A CA 1
ATOM 3875 C C . ASP A 1 483 ? -8.854 -6.763 -6.184 1.00 67.38 483 ASP A C 1
ATOM 3877 O O . ASP A 1 483 ? -10.023 -7.088 -6.381 1.00 67.38 483 ASP A O 1
ATOM 3881 N N . ASN A 1 484 ? -8.426 -5.525 -6.454 1.00 69.06 484 ASN A N 1
ATOM 3882 C CA . ASN A 1 484 ? -9.256 -4.448 -6.995 1.00 69.06 484 ASN A CA 1
ATOM 3883 C C . ASN A 1 484 ? -10.328 -3.882 -6.065 1.00 69.06 484 ASN A C 1
ATOM 3885 O O . ASN A 1 484 ? -11.268 -3.236 -6.537 1.00 69.06 484 ASN A O 1
ATOM 3889 N N . GLY A 1 485 ? -10.202 -4.110 -4.763 1.00 77.00 485 GLY A N 1
ATOM 3890 C CA . GLY A 1 485 ? -11.072 -3.499 -3.776 1.00 77.00 485 GLY A CA 1
ATOM 3891 C C . GLY A 1 485 ? -11.030 -1.978 -3.869 1.00 77.00 485 GLY A C 1
ATOM 3892 O O . GLY A 1 485 ? -9.959 -1.366 -3.879 1.00 77.00 485 GLY A O 1
ATOM 3893 N N . ALA A 1 486 ? -12.206 -1.356 -3.920 1.00 80.38 486 ALA A N 1
ATOM 3894 C CA . ALA A 1 486 ? -12.318 0.093 -3.925 1.00 80.38 486 ALA A CA 1
ATOM 3895 C C . ALA A 1 486 ? -11.770 0.673 -2.610 1.00 80.38 486 ALA A C 1
ATOM 3897 O O . ALA A 1 486 ? -12.101 0.204 -1.520 1.00 80.38 486 ALA A O 1
ATOM 3898 N N . ILE A 1 487 ? -10.919 1.697 -2.723 1.00 88.94 487 ILE A N 1
ATOM 3899 C CA . ILE A 1 487 ? -10.164 2.253 -1.588 1.00 88.94 487 ILE A CA 1
ATOM 3900 C C . ILE A 1 487 ? -11.067 3.068 -0.657 1.00 88.94 487 ILE A C 1
ATOM 3902 O O . ILE A 1 487 ? -10.940 2.965 0.562 1.00 88.94 487 ILE A O 1
ATOM 3906 N N . TYR A 1 488 ? -11.967 3.862 -1.239 1.00 90.94 488 TYR A N 1
ATOM 3907 C CA . TYR A 1 488 ? -12.838 4.813 -0.540 1.00 90.94 488 TYR A CA 1
ATOM 3908 C C . TYR A 1 488 ? -14.314 4.381 -0.524 1.00 90.94 488 TYR A C 1
ATOM 3910 O O . TYR A 1 488 ? -15.188 5.172 -0.180 1.00 90.94 488 TYR A O 1
ATOM 3918 N N . ASP A 1 489 ? -14.609 3.136 -0.899 1.00 91.06 489 ASP A N 1
ATOM 3919 C CA . ASP A 1 489 ? -15.945 2.564 -0.728 1.00 91.06 489 ASP A CA 1
ATOM 3920 C C . ASP A 1 489 ? -16.117 2.110 0.723 1.00 91.06 489 ASP A C 1
ATOM 3922 O O . ASP A 1 489 ? -15.476 1.156 1.165 1.00 91.06 489 ASP A O 1
ATOM 3926 N N . VAL A 1 490 ? -16.982 2.789 1.477 1.00 93.88 490 VAL A N 1
ATOM 3927 C CA . VAL A 1 490 ? -17.225 2.468 2.889 1.00 93.88 490 VAL A CA 1
ATOM 3928 C C . VAL A 1 490 ? -17.860 1.093 3.090 1.00 93.88 490 VAL A C 1
ATOM 3930 O O . VAL A 1 490 ? -17.691 0.514 4.163 1.00 93.88 490 VAL A O 1
ATOM 3933 N N . ASP A 1 491 ? -18.518 0.531 2.072 1.00 87.88 491 ASP A N 1
ATOM 3934 C CA . ASP A 1 491 ? -19.075 -0.824 2.129 1.00 87.88 491 ASP A CA 1
ATOM 3935 C C . ASP A 1 491 ? -17.970 -1.882 2.023 1.00 87.88 491 ASP A C 1
ATOM 3937 O O . ASP A 1 491 ? -18.109 -2.986 2.563 1.00 87.88 491 ASP A O 1
ATOM 3941 N N . ASN A 1 492 ? -16.836 -1.516 1.416 1.00 90.88 492 ASN A N 1
ATOM 3942 C CA . ASN A 1 492 ? -15.617 -2.315 1.374 1.00 90.88 492 ASN A CA 1
ATOM 3943 C C . ASN A 1 492 ? -14.746 -2.156 2.636 1.00 90.88 492 ASN A C 1
ATOM 3945 O O . ASN A 1 492 ? -13.701 -2.791 2.738 1.00 90.88 492 ASN A O 1
ATOM 3949 N N . LEU A 1 493 ? -15.141 -1.332 3.613 1.00 94.19 493 LEU A N 1
ATOM 3950 C CA . LEU A 1 493 ? -14.352 -1.072 4.821 1.00 94.19 493 LEU A CA 1
ATOM 3951 C C . LEU A 1 493 ? -14.963 -1.706 6.070 1.00 94.19 493 LEU A C 1
ATOM 3953 O O . LEU A 1 493 ? -16.182 -1.744 6.248 1.00 94.19 493 LEU A O 1
ATOM 3957 N N . ARG A 1 494 ? -14.111 -2.170 6.986 1.00 93.69 494 ARG A N 1
ATOM 3958 C CA . ARG A 1 494 ? -14.498 -2.640 8.323 1.00 93.69 494 ARG A CA 1
ATOM 3959 C C . ARG A 1 494 ? -13.589 -2.059 9.398 1.00 93.69 494 ARG A C 1
ATOM 3961 O O . ARG A 1 494 ? -12.383 -1.935 9.203 1.00 93.69 494 ARG A O 1
ATOM 3968 N N . VAL A 1 495 ? -14.165 -1.719 10.550 1.00 96.44 495 VAL A N 1
ATOM 3969 C CA . VAL A 1 495 ? -13.410 -1.372 11.756 1.00 96.44 495 VAL A CA 1
ATOM 3970 C C . VAL A 1 495 ? -13.058 -2.651 12.499 1.00 96.44 495 VAL A C 1
ATOM 3972 O O . VAL A 1 495 ? -13.943 -3.395 12.923 1.00 96.44 495 VAL A O 1
ATOM 3975 N N . ILE A 1 496 ? -11.770 -2.895 12.696 1.00 94.38 496 ILE A N 1
ATOM 3976 C CA . ILE A 1 496 ? -11.274 -4.159 13.235 1.00 94.38 496 ILE A CA 1
ATOM 3977 C C . ILE A 1 496 ? -10.269 -3.943 14.367 1.00 94.38 496 ILE A C 1
ATOM 3979 O O . ILE A 1 496 ? -9.617 -2.897 14.460 1.00 94.38 496 ILE A O 1
ATOM 3983 N N . THR A 1 497 ? -10.148 -4.922 15.264 1.00 93.00 497 THR A N 1
ATOM 3984 C CA . THR A 1 497 ? -9.068 -4.939 16.253 1.00 93.00 497 THR A CA 1
ATOM 3985 C C . THR A 1 497 ? -7.761 -5.458 15.648 1.00 93.00 497 THR A C 1
ATOM 3987 O O . THR A 1 497 ? -7.798 -6.340 14.789 1.00 93.00 497 THR A O 1
ATOM 3990 N N . PRO A 1 498 ? -6.589 -5.000 16.127 1.00 89.56 498 PRO A N 1
ATOM 3991 C CA . PRO A 1 498 ? -5.299 -5.493 15.649 1.00 89.56 498 PRO A CA 1
ATOM 3992 C C . PRO A 1 498 ? -5.165 -7.013 15.694 1.00 89.56 498 PRO A C 1
ATOM 3994 O O . PRO A 1 498 ? -4.722 -7.641 14.733 1.00 89.56 498 PRO A O 1
ATOM 3997 N N . LYS A 1 499 ? -5.589 -7.619 16.809 1.00 88.38 499 LYS A N 1
ATOM 3998 C CA . LYS A 1 499 ? -5.580 -9.070 16.969 1.00 88.38 499 LYS A CA 1
ATOM 3999 C C . LYS A 1 499 ? -6.430 -9.755 15.904 1.00 88.38 499 LYS A C 1
ATOM 4001 O O . LYS A 1 499 ? -5.949 -10.680 15.251 1.00 88.38 499 LYS A O 1
ATOM 4006 N N . ARG A 1 500 ? -7.668 -9.292 15.705 1.00 89.06 500 ARG A N 1
ATOM 4007 C CA . ARG A 1 500 ? -8.574 -9.912 14.740 1.00 89.06 500 ARG A CA 1
ATOM 4008 C C . ARG A 1 500 ? -8.082 -9.744 13.307 1.00 89.06 500 ARG A C 1
ATOM 4010 O O . ARG A 1 500 ? -8.141 -10.693 12.532 1.00 89.06 500 ARG A O 1
ATOM 4017 N N . HIS A 1 501 ? -7.533 -8.580 12.977 1.00 87.06 501 HIS A N 1
ATOM 4018 C CA . HIS A 1 501 ? -6.967 -8.318 11.660 1.00 87.06 501 HIS A CA 1
ATOM 4019 C C . HIS A 1 501 ? -5.854 -9.327 11.330 1.00 87.06 501 HIS A C 1
ATOM 4021 O O . HIS A 1 501 ? -5.879 -9.945 10.264 1.00 87.06 501 HIS A O 1
ATOM 4027 N N . ILE A 1 502 ? -4.930 -9.578 12.269 1.00 79.94 502 ILE A N 1
ATOM 4028 C CA . ILE A 1 502 ? -3.874 -10.602 12.130 1.00 79.94 502 ILE A CA 1
ATOM 4029 C C . ILE A 1 502 ? -4.465 -11.996 11.910 1.00 79.94 502 ILE A C 1
ATOM 4031 O O . ILE A 1 502 ? -4.004 -12.727 11.031 1.00 79.94 502 ILE A O 1
ATOM 4035 N N . GLU A 1 503 ? -5.491 -12.367 12.675 1.00 81.19 503 GLU A N 1
ATOM 4036 C CA . GLU A 1 503 ? -6.143 -13.671 12.543 1.00 81.19 503 GLU A CA 1
ATOM 4037 C C . GLU A 1 503 ? -6.709 -13.889 11.133 1.00 81.19 503 GLU A C 1
ATOM 4039 O O . GLU A 1 503 ? -6.436 -14.938 10.545 1.00 81.19 503 GLU A O 1
ATOM 4044 N N . ILE A 1 504 ? -7.416 -12.904 10.563 1.00 76.94 504 ILE A N 1
ATOM 4045 C CA . ILE A 1 504 ? -7.996 -12.989 9.209 1.00 76.94 504 ILE A CA 1
ATOM 4046 C C . ILE A 1 504 ? -6.904 -13.263 8.166 1.00 76.94 504 ILE A C 1
ATOM 4048 O O . ILE A 1 504 ? -6.976 -14.247 7.430 1.00 76.94 504 ILE A O 1
ATOM 4052 N N . HIS A 1 505 ? -5.832 -12.468 8.156 1.00 72.81 505 HIS A N 1
ATOM 4053 C CA . HIS A 1 505 ? -4.758 -12.642 7.170 1.00 72.81 505 HIS A CA 1
ATOM 4054 C C . HIS A 1 505 ? -3.873 -13.869 7.413 1.00 72.81 505 HIS A C 1
ATOM 4056 O O . HIS A 1 505 ? -3.217 -14.347 6.487 1.00 72.81 505 HIS A O 1
ATOM 4062 N N . SER A 1 506 ? -3.833 -14.393 8.640 1.00 66.88 506 SER A N 1
ATOM 4063 C CA . SER A 1 506 ? -3.113 -15.635 8.933 1.00 66.88 506 SER A CA 1
ATOM 4064 C C . SER A 1 506 ? -3.867 -16.886 8.469 1.00 66.88 506 SER A C 1
ATOM 4066 O O . SER A 1 506 ? -3.218 -17.850 8.067 1.00 66.88 506 SER A O 1
ATOM 4068 N N . LYS A 1 507 ? -5.210 -16.870 8.484 1.00 57.81 507 LYS A N 1
ATOM 4069 C CA . LYS A 1 507 ? -6.062 -17.995 8.055 1.00 57.81 507 LYS A CA 1
ATOM 4070 C C . LYS A 1 507 ? -6.152 -18.141 6.537 1.00 57.81 507 LYS A C 1
ATOM 4072 O O . LYS A 1 507 ? -6.156 -19.267 6.056 1.00 57.81 507 LYS A O 1
ATOM 4077 N N . ASN A 1 508 ? -6.072 -17.041 5.788 1.00 52.03 508 ASN A N 1
ATOM 4078 C CA . ASN A 1 508 ? -6.011 -17.052 4.316 1.00 52.03 508 ASN A CA 1
ATOM 4079 C C . ASN A 1 508 ? -4.707 -17.673 3.746 1.00 52.03 508 ASN A C 1
ATOM 4081 O O . ASN A 1 508 ? -4.436 -17.566 2.556 1.00 52.03 508 ASN A O 1
ATOM 4085 N N . ARG A 1 509 ? -3.867 -18.302 4.586 1.00 41.03 509 ARG A N 1
ATOM 4086 C CA . ARG A 1 509 ? -2.677 -19.086 4.201 1.00 41.03 509 ARG A CA 1
ATOM 4087 C C . ARG A 1 509 ? -2.962 -20.576 3.954 1.00 41.03 509 ARG A C 1
ATOM 4089 O O . ARG A 1 509 ? -2.018 -21.310 3.680 1.00 41.03 509 ARG A O 1
ATOM 4096 N N . GLY A 1 510 ? -4.194 -21.029 4.183 1.00 30.53 510 GLY A N 1
ATOM 4097 C CA . GLY A 1 510 ? -4.524 -22.446 4.356 1.00 30.53 510 GLY A CA 1
ATOM 4098 C C . GLY A 1 510 ? -5.003 -23.222 3.128 1.00 30.53 510 GLY A C 1
ATOM 4099 O O . GLY A 1 510 ? -5.308 -24.398 3.310 1.00 30.53 510 GLY A O 1
ATOM 4100 N N . GLU A 1 511 ? -5.071 -22.624 1.936 1.00 26.81 511 GLU A N 1
ATOM 4101 C CA . GLU A 1 511 ? -5.499 -23.309 0.701 1.00 26.81 511 GLU A CA 1
ATOM 4102 C C . GLU A 1 511 ? -4.501 -23.130 -0.445 1.00 26.81 511 GLU A C 1
ATOM 4104 O O . GLU A 1 511 ? -4.048 -21.981 -0.675 1.00 26.81 511 GLU A O 1
#

Secondary structure (DSSP, 8-state):
-HHHHHHHHHHHHHHHHHHHHHHHHHHHHHHHHHHHHHHHHHHHHHHHHHHHHHHHHHHHHHHHHHHHHHHHHHHHHHHHHHHHHHHHHHHHHHHHHHHHHHHHHHHHHGGGS-HHHHHHHHHHHHHHHHHHHHTEEEEPP--TTSS-SEEEEETTS-EEPPPHHHHHHHHHHHHHHHHHHHTS---TTSPPEEEEEEEEEEPPPPTTS-S-S---SPP-EEEEEEGGGGT--TTS---SSEEEE-SEEEEEEEETTEEEEEEEE-SBTTB--EEEEEEPEEETTTTEEEEE-SSSS--EEEE--SS-TT------S---S----PPPB-SSEEEEE-SS--EEE-TT--GGG--EEEEE--GGG-PPPEEEEEB-GGGS-EE-B---B---S-GGGSTTSTT-EEPBHHHHHHHTT-EESSHHHHHHHHHHHHHH-HHHHTTS-HHHHHHHHHH-PPPBPPGGG-BTTB-B-EEEESS-TTTT--SSBGGGEEEE-HHHHHHHHHHTT--

Organism: Yersinia enterocolitica (NCBI:txid630)

Sequence (511 aa):
MENLRLAAEEVERQRILNARWAAEWAERERIRNERRVAEIAAWQQRVTHPRLTTDAAEQWRIKDEQLTFEEAKWQFYESKRLIAEEAKLQQLEERRITTELEWQVVKSEIFSADEDTQQQARAALHSWQVFIRRNTFSLPVLHQWQLPQHGFAVGGKASVTLTPEVASGLKESYLKAQEQLSRVATQPIAEPCAVIFATGFQQKKSEDADHSMGWDSPLALAGSVNLKRMGYSSRTRLPRQGEIDLPVRILMRDHDGRLDIYAVKTGVAHVFAKVQIGAAEFDKSKGAYTFITDSTPPRTLVFTPAKPPGAEISPVLSPPDSVPISPQHTGEIDIRPVVTPTISPLPQLEEGDFHDYIIWFPAGSGLEPVYVYFKSPRDEPGEVTGQGEWILGIWLAEAGKDQGAAIPAQIADKLRGREFSSFDRFREAFWREVANDPELSGQFIELNQRRMREKGYSPFTPSKEKVGGRDKFELHHVISIKDNGAIYDVDNLRVITPKRHIEIHSKNRGE

Foldseek 3Di:
DVVVVVVVVVVVVVVVVVVVVVVVVVVVVVVVVVVVVVVVVVVCCVVPVVCVVVVVVVVVVVVVVVVVVLVVVVVVLVVVLVVCLVVLVVCVVCCVVCVVVVVVVCVVCLVPDDPVVVVVVVVVVVVVVVVQQQQEWEWEFAAPPDDQQKWKTWRNAFIADDDPVQSVQLLVLVVVQVVVLVPDDQDAQDFKKKWFFKKKAWDDDDPPDDPPDDDPFPTWMKMKGFVVSLVDDPVDDDDQWDKDFRQWDWFWEDDPRMITIITIGANYHQRHRIAIEHEWDQDPVVLWTWDWDSAVVIHIYTYHAPDRPPPDDDDDDDDDPDPPPRHHDHHTMDMHTDNDIDMDGPRQDHNQSWDKHWYDYDPSGSGGIMIMTTHRPQQGKDFAAAQKDDDDDQQQPCQADSPAGAQHRQLSVVRGGDMDNGNVRVLLSSLLSLLVDCVNVVNDDPVQSCCSNVPSDFGFDDPVLARDPQGGWHKDFCCRSSSVGDSNYSRRIHTHGSNSVSVVVVVVVPD

pLDDT: mean 72.92, std 19.03, range [26.64, 98.25]

Radius of gyration: 36.82 Å; chains: 1; bounding box: 73×99×144 Å